Protein AF-0000000075773465 (afdb_homodimer)

Structure (mmCIF, N/CA/C/O backbone):
data_AF-0000000075773465-model_v1
#
loop_
_entity.id
_entity.type
_entity.pdbx_description
1 polymer 'Alcohol dehydrogenase 1-like'
#
loop_
_atom_site.group_PDB
_atom_site.id
_atom_site.type_symbol
_atom_site.label_atom_id
_atom_site.label_alt_id
_atom_site.label_comp_id
_atom_site.label_asym_id
_atom_site.label_entity_id
_atom_site.label_seq_id
_atom_site.pdbx_PDB_ins_code
_atom_site.Cartn_x
_atom_site.Cartn_y
_atom_site.Cartn_z
_atom_site.occupancy
_atom_site.B_iso_or_equiv
_atom_site.auth_seq_id
_atom_site.auth_comp_id
_atom_site.auth_asym_id
_atom_site.auth_atom_id
_atom_site.pdbx_PDB_model_num
ATOM 1 N N . MET A 1 1 ? 7.863 -15.477 -23.859 1 55.91 1 MET A N 1
ATOM 2 C CA . MET A 1 1 ? 8.391 -16.828 -23.766 1 55.91 1 MET A CA 1
ATOM 3 C C . MET A 1 1 ? 7.434 -17.734 -22.984 1 55.91 1 MET A C 1
ATOM 5 O O . MET A 1 1 ? 6.789 -17.297 -22.031 1 55.91 1 MET A O 1
ATOM 9 N N . VAL A 1 2 ? 7.074 -18.781 -23.594 1 68.56 2 VAL A N 1
ATOM 10 C CA . VAL A 1 2 ? 6.199 -19.781 -22.969 1 68.56 2 VAL A CA 1
ATOM 11 C C . VAL A 1 2 ? 7 -20.641 -22 1 68.56 2 VAL A C 1
ATOM 13 O O . VAL A 1 2 ? 8.055 -21.172 -22.344 1 68.56 2 VAL A O 1
ATOM 16 N N . HIS A 1 3 ? 6.508 -20.547 -20.812 1 82.5 3 HIS A N 1
ATOM 17 C CA . HIS A 1 3 ? 7.152 -21.359 -19.781 1 82.5 3 HIS A CA 1
ATOM 18 C C . HIS A 1 3 ? 6.383 -22.656 -19.547 1 82.5 3 HIS A C 1
ATOM 20 O O . HIS A 1 3 ? 5.152 -22.672 -19.609 1 82.5 3 HIS A O 1
ATOM 26 N N . GLU A 1 4 ? 7.102 -23.672 -19.438 1 90.5 4 GLU A N 1
ATOM 27 C CA . GLU A 1 4 ? 6.504 -24.984 -19.156 1 90.5 4 GLU A CA 1
ATOM 28 C C . GLU A 1 4 ? 6.438 -25.25 -17.656 1 90.5 4 GLU A C 1
ATOM 30 O O . GLU A 1 4 ? 7.297 -24.797 -16.906 1 90.5 4 GLU A O 1
ATOM 35 N N . LEU A 1 5 ? 5.402 -26.016 -17.281 1 96.81 5 LEU A N 1
ATOM 36 C CA . LEU A 1 5 ? 5.184 -26.328 -15.883 1 96.81 5 LEU A CA 1
ATOM 37 C C . LEU A 1 5 ? 5.633 -27.75 -15.555 1 96.81 5 LEU A C 1
ATOM 39 O O . LEU A 1 5 ? 5.66 -28.141 -14.391 1 96.81 5 LEU A O 1
ATOM 43 N N . THR A 1 6 ? 6.023 -28.5 -16.625 1 95.81 6 THR A N 1
ATOM 44 C CA . THR A 1 6 ? 6.465 -29.875 -16.422 1 95.81 6 THR A CA 1
ATOM 45 C C . THR A 1 6 ? 7.656 -29.938 -15.477 1 95.81 6 THR A C 1
ATOM 47 O O . THR A 1 6 ? 8.641 -29.219 -15.664 1 95.81 6 THR A O 1
ATOM 50 N N . ASN A 1 7 ? 7.547 -30.719 -14.414 1 96.38 7 ASN A N 1
ATOM 51 C CA . ASN A 1 7 ? 8.586 -31.016 -13.438 1 96.38 7 ASN A CA 1
ATOM 52 C C . ASN A 1 7 ? 8.953 -29.781 -12.625 1 96.38 7 ASN A C 1
ATOM 54 O O . ASN A 1 7 ? 10.062 -29.672 -12.102 1 96.38 7 ASN A O 1
ATOM 58 N N . LYS A 1 8 ? 8.078 -28.812 -12.594 1 97.69 8 LYS A N 1
ATOM 59 C CA . LYS A 1 8 ? 8.344 -27.578 -11.852 1 97.69 8 LYS A CA 1
ATOM 60 C C . LYS A 1 8 ? 7.793 -27.672 -10.43 1 97.69 8 LYS A C 1
ATOM 62 O O . LYS A 1 8 ? 6.852 -28.406 -10.172 1 97.69 8 LYS A O 1
ATOM 67 N N . VAL A 1 9 ? 8.445 -26.953 -9.539 1 98.44 9 VAL A N 1
ATOM 68 C CA . VAL A 1 9 ? 8 -26.828 -8.156 1 98.44 9 VAL A CA 1
ATOM 69 C C . VAL A 1 9 ? 7.293 -25.484 -7.953 1 98.44 9 VAL A C 1
ATOM 71 O O . VAL A 1 9 ? 7.871 -24.422 -8.203 1 98.44 9 VAL A O 1
ATOM 74 N N . VAL A 1 10 ? 6.02 -25.562 -7.512 1 98.75 10 VAL A N 1
ATOM 75 C CA . VAL A 1 10 ? 5.18 -24.391 -7.34 1 98.75 10 VAL A CA 1
ATOM 76 C C . VAL A 1 10 ? 4.82 -24.219 -5.863 1 98.75 10 VAL A C 1
ATOM 78 O O . VAL A 1 10 ? 4.406 -25.172 -5.207 1 98.75 10 VAL A O 1
ATOM 81 N N . VAL A 1 11 ? 5.051 -23.047 -5.332 1 98.88 11 VAL A N 1
ATOM 82 C CA . VAL A 1 11 ? 4.613 -22.688 -3.984 1 98.88 11 VAL A CA 1
ATOM 83 C C . VAL A 1 11 ? 3.492 -21.656 -4.059 1 98.88 11 VAL A C 1
ATOM 85 O O . VAL A 1 11 ? 3.592 -20.672 -4.797 1 98.88 11 VAL A O 1
ATOM 88 N N . ILE A 1 12 ? 2.43 -21.875 -3.359 1 98.94 12 ILE A N 1
ATOM 89 C CA . ILE A 1 12 ? 1.302 -20.953 -3.381 1 98.94 12 ILE A CA 1
ATOM 90 C C . ILE A 1 12 ? 0.827 -20.688 -1.953 1 98.94 12 ILE A C 1
ATOM 92 O O . ILE A 1 12 ? 0.484 -21.625 -1.223 1 98.94 12 ILE A O 1
ATOM 96 N N . THR A 1 13 ? 0.808 -19.422 -1.557 1 98.88 13 THR A N 1
ATOM 97 C CA . THR A 1 13 ? 0.253 -19.031 -0.262 1 98.88 13 THR A CA 1
ATOM 98 C C . THR A 1 13 ? -1.262 -18.875 -0.348 1 98.88 13 THR A C 1
ATOM 100 O O . THR A 1 13 ? -1.792 -18.484 -1.392 1 98.88 13 THR A O 1
ATOM 103 N N . GLY A 1 14 ? -1.921 -19.125 0.783 1 98.06 14 GLY A N 1
ATOM 104 C CA . GLY A 1 14 ? -3.369 -19 0.8 1 98.06 14 GLY A CA 1
ATOM 105 C C . GLY A 1 14 ? -4.059 -19.922 -0.194 1 98.06 14 GLY A C 1
ATOM 106 O O . GLY A 1 14 ? -4.922 -19.484 -0.955 1 98.06 14 GLY A O 1
ATOM 107 N N . ALA A 1 15 ? -3.65 -21.172 -0.204 1 98.19 15 ALA A N 1
ATOM 108 C CA . ALA A 1 15 ? -4.066 -22.016 -1.328 1 98.19 15 ALA A CA 1
ATOM 109 C C . ALA A 1 15 ? -4.945 -23.172 -0.858 1 98.19 15 ALA A C 1
ATOM 111 O O . ALA A 1 15 ? -5.219 -24.094 -1.62 1 98.19 15 ALA A O 1
ATOM 112 N N . ALA A 1 16 ? -5.371 -23.125 0.398 1 97.75 16 ALA A N 1
ATOM 113 C CA . ALA A 1 16 ? -6.215 -24.203 0.907 1 97.75 16 ALA A CA 1
ATOM 114 C C . ALA A 1 16 ? -7.645 -24.078 0.393 1 97.75 16 ALA A C 1
ATOM 116 O O . ALA A 1 16 ? -8.367 -25.062 0.296 1 97.75 16 ALA A O 1
ATOM 117 N N . THR A 1 17 ? -8.094 -22.844 0.081 1 95.31 17 THR A N 1
ATOM 118 C CA . THR A 1 17 ? -9.453 -22.594 -0.393 1 95.31 17 THR A CA 1
ATOM 119 C C . THR A 1 17 ? -9.445 -21.578 -1.537 1 95.31 17 THR A C 1
ATOM 121 O O . THR A 1 17 ? -8.383 -21.172 -1.999 1 95.31 17 THR A O 1
ATOM 124 N N . GLY A 1 18 ? -10.586 -21.328 -2.072 1 96.06 18 GLY A N 1
ATOM 125 C CA . GLY A 1 18 ? -10.773 -20.234 -3.02 1 96.06 18 GLY A CA 1
ATOM 126 C C . GLY A 1 18 ? -10.008 -20.438 -4.316 1 96.06 18 GLY A C 1
ATOM 127 O O . GLY A 1 18 ? -9.977 -21.547 -4.855 1 96.06 18 GLY A O 1
ATOM 128 N N . ILE A 1 19 ? -9.5 -19.344 -4.855 1 97.81 19 ILE A N 1
ATOM 129 C CA . ILE A 1 19 ? -8.797 -19.344 -6.133 1 97.81 19 ILE A CA 1
ATOM 130 C C . ILE A 1 19 ? -7.531 -20.188 -6.02 1 97.81 19 ILE A C 1
ATOM 132 O O . ILE A 1 19 ? -7.219 -20.969 -6.922 1 97.81 19 ILE A O 1
ATOM 136 N N . GLY A 1 20 ? -6.824 -20.094 -4.863 1 98.38 20 GLY A N 1
ATOM 137 C CA . GLY A 1 20 ? -5.594 -20.844 -4.66 1 98.38 20 GLY A CA 1
ATOM 138 C C . GLY A 1 20 ? -5.785 -22.344 -4.766 1 98.38 20 GLY A C 1
ATOM 139 O O . GLY A 1 20 ? -4.992 -23.031 -5.414 1 98.38 20 GLY A O 1
ATOM 140 N N . ALA A 1 21 ? -6.832 -22.797 -4.152 1 98.44 21 ALA A N 1
ATOM 141 C CA . ALA A 1 21 ? -7.121 -24.234 -4.203 1 98.44 21 ALA A CA 1
ATOM 142 C C . ALA A 1 21 ? -7.391 -24.688 -5.637 1 98.44 21 ALA A C 1
ATOM 144 O O . ALA A 1 21 ? -6.984 -25.781 -6.035 1 98.44 21 ALA A O 1
ATOM 145 N N . ARG A 1 22 ? -8.086 -23.844 -6.391 1 98.56 22 ARG A N 1
ATOM 146 C CA . ARG A 1 22 ? -8.391 -24.188 -7.777 1 98.56 22 ARG A CA 1
ATOM 147 C C . ARG A 1 22 ? -7.133 -24.141 -8.641 1 98.56 22 ARG A C 1
ATOM 149 O O . ARG A 1 22 ? -7 -24.906 -9.594 1 98.56 22 ARG A O 1
ATOM 156 N N . VAL A 1 23 ? -6.215 -23.219 -8.305 1 98.62 23 VAL A N 1
ATOM 157 C CA . VAL A 1 23 ? -4.938 -23.188 -9.008 1 98.62 23 VAL A CA 1
ATOM 158 C C . VAL A 1 23 ? -4.18 -24.484 -8.789 1 98.62 23 VAL A C 1
ATOM 160 O O . VAL A 1 23 ? -3.646 -25.078 -9.734 1 98.62 23 VAL A O 1
ATOM 163 N N . VAL A 1 24 ? -4.145 -24.984 -7.555 1 98.56 24 VAL A N 1
ATOM 164 C CA . VAL A 1 24 ? -3.465 -26.234 -7.234 1 98.56 24 VAL A CA 1
ATOM 165 C C . VAL A 1 24 ? -4.078 -27.375 -8.039 1 98.56 24 VAL A C 1
ATOM 167 O O . VAL A 1 24 ? -3.357 -28.203 -8.602 1 98.56 24 VAL A O 1
ATOM 170 N N . ARG A 1 25 ? -5.414 -27.422 -8.141 1 98.06 25 ARG A N 1
ATOM 171 C CA . ARG A 1 25 ? -6.117 -28.453 -8.891 1 98.06 25 ARG A CA 1
ATOM 172 C C . ARG A 1 25 ? -5.723 -28.422 -10.367 1 98.06 25 ARG A C 1
ATOM 174 O O . ARG A 1 25 ? -5.645 -29.469 -11.016 1 98.06 25 ARG A O 1
ATOM 181 N N . LYS A 1 26 ? -5.492 -27.281 -10.859 1 97.69 26 LYS A N 1
ATOM 182 C CA . LYS A 1 26 ? -5.117 -27.172 -12.266 1 97.69 26 LYS A CA 1
ATOM 183 C C . LYS A 1 26 ? -3.643 -27.5 -12.469 1 97.69 26 LYS A C 1
ATOM 185 O O . LYS A 1 26 ? -3.254 -28.016 -13.523 1 97.69 26 LYS A O 1
ATOM 190 N N . LEU A 1 27 ? -2.828 -27.203 -11.508 1 97.69 27 LEU A N 1
ATOM 191 C CA . LEU A 1 27 ? -1.39 -27.438 -11.602 1 97.69 27 LEU A CA 1
ATOM 192 C C . LEU A 1 27 ? -1.082 -28.922 -11.703 1 97.69 27 LEU A C 1
ATOM 194 O O . LEU A 1 27 ? -0.18 -29.328 -12.438 1 97.69 27 LEU A O 1
ATOM 198 N N . VAL A 1 28 ? -1.768 -29.766 -10.961 1 96.56 28 VAL A N 1
ATOM 199 C CA . VAL A 1 28 ? -1.456 -31.188 -10.93 1 96.56 28 VAL A CA 1
ATOM 200 C C . VAL A 1 28 ? -1.747 -31.812 -12.289 1 96.56 28 VAL A C 1
ATOM 202 O O . VAL A 1 28 ? -1.238 -32.875 -12.609 1 96.56 28 VAL A O 1
ATOM 205 N N . ASN A 1 29 ? -2.535 -31.078 -13.094 1 94.88 29 ASN A N 1
ATOM 206 C CA . ASN A 1 29 ? -2.814 -31.547 -14.453 1 94.88 29 ASN A CA 1
ATOM 207 C C . ASN A 1 29 ? -1.715 -31.141 -15.422 1 94.88 29 ASN A C 1
ATOM 209 O O . ASN A 1 29 ? -1.69 -31.594 -16.562 1 94.88 29 ASN A O 1
ATOM 213 N N . GLU A 1 30 ? -0.757 -30.266 -15.062 1 93.81 30 GLU A N 1
ATOM 214 C CA . GLU A 1 30 ? 0.328 -29.766 -15.898 1 93.81 30 GLU A CA 1
ATOM 215 C C . GLU A 1 30 ? 1.601 -30.578 -15.711 1 93.81 30 GLU A C 1
ATOM 217 O O . GLU A 1 30 ? 2.674 -30.188 -16.172 1 93.81 30 GLU A O 1
ATOM 222 N N . ASP A 1 31 ? 1.624 -31.734 -15.07 1 91.31 31 ASP A N 1
ATOM 223 C CA . ASP A 1 31 ? 2.756 -32.625 -14.812 1 91.31 31 ASP A CA 1
ATOM 224 C C . ASP A 1 31 ? 3.828 -31.906 -13.984 1 91.31 31 ASP A C 1
ATOM 226 O O . ASP A 1 31 ? 5.012 -31.953 -14.328 1 91.31 31 ASP A O 1
ATOM 230 N N . ILE A 1 32 ? 3.477 -31.172 -13.047 1 97.19 32 ILE A N 1
ATOM 231 C CA . ILE A 1 32 ? 4.398 -30.5 -12.133 1 97.19 32 ILE A CA 1
ATOM 232 C C . ILE A 1 32 ? 5.09 -31.547 -11.25 1 97.19 32 ILE A C 1
ATOM 234 O O . ILE A 1 32 ? 4.641 -32.688 -11.156 1 97.19 32 ILE A O 1
ATOM 238 N N . LYS A 1 33 ? 6.184 -31.109 -10.648 1 97.31 33 LYS A N 1
ATOM 239 C CA . LYS A 1 33 ? 6.875 -31.953 -9.688 1 97.31 33 LYS A CA 1
ATOM 240 C C . LYS A 1 33 ? 6.211 -31.875 -8.312 1 97.31 33 LYS A C 1
ATOM 242 O O . LYS A 1 33 ? 6.004 -32.906 -7.656 1 97.31 33 LYS A O 1
ATOM 247 N N . LEU A 1 34 ? 5.941 -30.656 -7.898 1 98.19 34 LEU A N 1
ATOM 248 C CA . LEU A 1 34 ? 5.406 -30.422 -6.559 1 98.19 34 LEU A CA 1
ATOM 249 C C . LEU A 1 34 ? 4.633 -29.109 -6.496 1 98.19 34 LEU A C 1
ATOM 251 O O . LEU A 1 34 ? 5.086 -28.094 -7.02 1 98.19 34 LEU A O 1
ATOM 255 N N . ALA A 1 35 ? 3.465 -29.203 -5.922 1 98.69 35 ALA A N 1
ATOM 256 C CA . ALA A 1 35 ? 2.719 -28.016 -5.512 1 98.69 35 ALA A CA 1
ATOM 257 C C . ALA A 1 35 ? 2.613 -27.922 -3.992 1 98.69 35 ALA A C 1
ATOM 259 O O . ALA A 1 35 ? 1.97 -28.766 -3.361 1 98.69 35 ALA A O 1
ATOM 260 N N . ALA A 1 36 ? 3.24 -26.906 -3.42 1 98.81 36 ALA A N 1
ATOM 261 C CA . ALA A 1 36 ? 3.186 -26.703 -1.974 1 98.81 36 ALA A CA 1
ATOM 262 C C . ALA A 1 36 ? 2.117 -25.688 -1.603 1 98.81 36 ALA A C 1
ATOM 264 O O . ALA A 1 36 ? 2.166 -24.531 -2.049 1 98.81 36 ALA A O 1
ATOM 265 N N . ILE A 1 37 ? 1.188 -26.125 -0.782 1 98.62 37 ILE A N 1
ATOM 266 C CA . ILE A 1 37 ? 0.089 -25.312 -0.287 1 98.62 37 ILE A CA 1
ATOM 267 C C . ILE A 1 37 ? 0.452 -24.734 1.079 1 98.62 37 ILE A C 1
ATOM 269 O O . ILE A 1 37 ? 0.543 -25.453 2.066 1 98.62 37 ILE A O 1
ATOM 273 N N . LEU A 1 38 ? 0.667 -23.438 1.115 1 98.88 38 LEU A N 1
ATOM 274 C CA . LEU A 1 38 ? 0.89 -22.75 2.387 1 98.88 38 LEU A CA 1
ATOM 275 C C . LEU A 1 38 ? -0.375 -22.047 2.848 1 98.88 38 LEU A C 1
ATOM 277 O O . LEU A 1 38 ? -0.902 -21.188 2.135 1 98.88 38 LEU A O 1
ATOM 281 N N . ASP A 1 39 ? -0.848 -22.391 4.004 1 98.75 39 ASP A N 1
ATOM 282 C CA . ASP A 1 39 ? -2.096 -21.812 4.496 1 98.75 39 ASP A CA 1
ATOM 283 C C . AS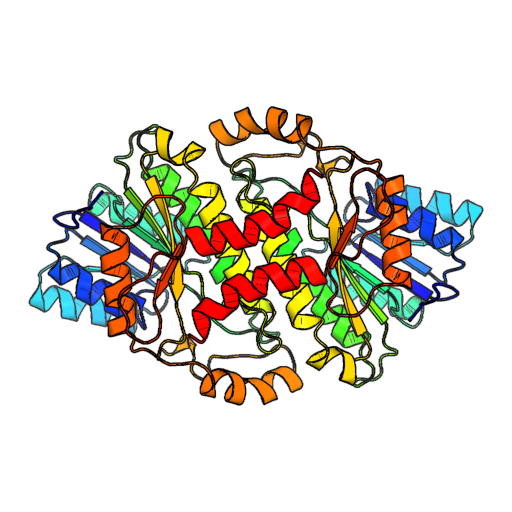P A 1 39 ? -2.26 -22.047 5.992 1 98.75 39 ASP A C 1
ATOM 285 O O . ASP A 1 39 ? -1.609 -22.938 6.562 1 98.75 39 ASP A O 1
ATOM 289 N N . ILE A 1 40 ? -3.104 -21.266 6.637 1 98.44 40 ILE A N 1
ATOM 290 C CA . ILE A 1 40 ? -3.416 -21.469 8.047 1 98.44 40 ILE A CA 1
ATOM 291 C C . ILE A 1 40 ? -4.539 -22.5 8.18 1 98.44 40 ILE A C 1
ATOM 293 O O . ILE A 1 40 ? -4.711 -23.109 9.234 1 98.44 40 ILE A O 1
ATOM 297 N N . ALA A 1 41 ? -5.336 -22.672 7.113 1 97.81 41 ALA A N 1
ATOM 298 C CA . ALA A 1 41 ? -6.492 -23.578 7.133 1 97.81 41 ALA A CA 1
ATOM 299 C C . ALA A 1 41 ? -6.055 -25.031 7.004 1 97.81 41 ALA A C 1
ATOM 301 O O . ALA A 1 41 ? -6.137 -25.609 5.922 1 97.81 41 ALA A O 1
ATOM 302 N N . GLU A 1 42 ? -5.812 -25.625 8.102 1 98.44 42 GLU A N 1
ATOM 303 C CA . GLU A 1 42 ? -5.195 -26.953 8.141 1 98.44 42 GLU A CA 1
ATOM 304 C C . GLU A 1 42 ? -6.141 -28.016 7.59 1 98.44 42 GLU A C 1
ATOM 306 O O . GLU A 1 42 ? -5.75 -28.812 6.738 1 98.44 42 GLU A O 1
ATOM 311 N N . LYS A 1 43 ? -7.367 -27.969 8.039 1 98.56 43 LYS A N 1
ATOM 312 C CA . LYS A 1 43 ? -8.32 -29 7.621 1 98.56 43 LYS A CA 1
ATOM 313 C C . LYS A 1 43 ? -8.516 -28.984 6.105 1 98.56 43 LYS A C 1
ATOM 315 O O . LYS A 1 43 ? -8.391 -30.031 5.453 1 98.56 43 LYS A O 1
ATOM 320 N N . GLN A 1 44 ? -8.766 -27.844 5.559 1 98.44 44 GLN A N 1
ATOM 321 C CA . GLN A 1 44 ? -9.008 -27.719 4.129 1 98.44 44 GLN A CA 1
ATOM 322 C C . GLN A 1 44 ? -7.754 -28.047 3.326 1 98.44 44 GLN A C 1
ATOM 324 O O . GLN A 1 44 ? -7.836 -28.672 2.271 1 98.44 44 GLN A O 1
ATOM 329 N N . GLY A 1 45 ? -6.586 -27.625 3.859 1 98.62 45 GLY A N 1
ATOM 330 C CA . GLY A 1 45 ? -5.328 -27.891 3.184 1 98.62 45 GLY A CA 1
ATOM 331 C C . GLY A 1 45 ? -4.992 -29.375 3.111 1 98.62 45 GLY A C 1
ATOM 332 O O . GLY A 1 45 ? -4.609 -29.875 2.055 1 98.62 45 GLY A O 1
ATOM 333 N N . ILE A 1 46 ? -5.156 -30.047 4.203 1 98.69 46 ILE A N 1
ATOM 334 C CA . ILE A 1 46 ? -4.863 -31.469 4.266 1 98.69 46 ILE A CA 1
ATOM 335 C C . ILE A 1 46 ? -5.848 -32.25 3.389 1 98.69 46 ILE A C 1
ATOM 337 O O . ILE A 1 46 ? -5.461 -33.188 2.68 1 98.69 46 ILE A O 1
ATOM 341 N N . GLU A 1 47 ? -7.113 -31.828 3.449 1 98.69 47 GLU A N 1
ATOM 342 C CA . GLU A 1 47 ? -8.125 -32.469 2.609 1 98.69 47 GLU A CA 1
ATOM 343 C C . GLU A 1 47 ? -7.773 -32.344 1.129 1 98.69 47 GLU A C 1
ATOM 345 O O . GLU A 1 47 ? -7.895 -33.281 0.367 1 98.69 47 GLU A O 1
ATOM 350 N N . LEU A 1 48 ? -7.367 -31.156 0.706 1 98.5 48 LEU A N 1
ATOM 351 C CA . LEU A 1 48 ? -6.992 -30.906 -0.682 1 98.5 48 LEU A CA 1
ATOM 352 C C . LEU A 1 48 ? -5.781 -31.75 -1.071 1 98.5 48 LEU A C 1
ATOM 354 O O . LEU A 1 48 ? -5.77 -32.375 -2.135 1 98.5 48 LEU A O 1
ATOM 358 N N . GLN A 1 49 ? -4.75 -31.781 -0.213 1 98.62 49 GLN A N 1
ATOM 359 C CA . GLN A 1 49 ? -3.557 -32.594 -0.436 1 98.62 49 GLN A CA 1
ATOM 360 C C . GLN A 1 49 ? -3.918 -34.062 -0.637 1 98.62 49 GLN A C 1
ATOM 362 O O . GLN A 1 49 ? -3.488 -34.688 -1.61 1 98.62 49 GLN A O 1
ATOM 367 N N . ASN A 1 50 ? -4.723 -34.562 0.268 1 98.56 50 ASN A N 1
ATOM 368 C CA . ASN A 1 50 ? -5.074 -36 0.226 1 98.56 50 ASN A CA 1
ATOM 369 C C . ASN A 1 50 ? -5.891 -36.312 -1.02 1 98.56 50 ASN A C 1
ATOM 371 O O . ASN A 1 50 ? -5.645 -37.344 -1.671 1 98.56 50 ASN A O 1
ATOM 375 N N . GLU A 1 51 ? -6.82 -35.469 -1.3 1 98.25 51 GLU A N 1
ATOM 376 C CA . GLU A 1 51 ? -7.656 -35.688 -2.48 1 98.25 51 GLU A CA 1
ATOM 377 C C . GLU A 1 51 ? -6.812 -35.75 -3.748 1 98.25 51 GLU A C 1
ATOM 379 O O . GLU A 1 51 ? -6.961 -36.688 -4.539 1 98.25 51 GLU A O 1
ATOM 384 N N . LEU A 1 52 ? -5.953 -34.812 -3.92 1 98.12 52 LEU A N 1
ATOM 385 C CA . LEU A 1 52 ? -5.191 -34.719 -5.16 1 98.12 52 LEU A CA 1
ATOM 386 C C . LEU A 1 52 ? -4.102 -35.781 -5.211 1 98.12 52 LEU A C 1
ATOM 388 O O . LEU A 1 52 ? -3.83 -36.344 -6.273 1 98.12 52 LEU A O 1
ATOM 392 N N . ASN A 1 53 ? -3.496 -36.094 -4.07 1 97.94 53 ASN A N 1
ATOM 393 C CA . ASN A 1 53 ? -2.447 -37.125 -4.047 1 97.94 53 ASN A CA 1
ATOM 394 C C . ASN A 1 53 ? -3.016 -38.5 -4.293 1 97.94 53 ASN A C 1
ATOM 396 O O . ASN A 1 53 ? -2.322 -39.375 -4.812 1 97.94 53 ASN A O 1
ATOM 400 N N . ALA A 1 54 ? -4.258 -38.719 -3.92 1 97.81 54 ALA A N 1
ATOM 401 C CA . ALA A 1 54 ? -4.906 -40 -4.199 1 97.81 54 ALA A CA 1
ATOM 402 C C . ALA A 1 54 ? -5.027 -40.25 -5.699 1 97.81 54 ALA A C 1
ATOM 404 O O . ALA A 1 54 ? -4.953 -41.375 -6.164 1 97.81 54 ALA A O 1
ATOM 405 N N . LYS A 1 55 ? -5.082 -39.188 -6.418 1 96.12 55 LYS A N 1
ATOM 406 C CA . LYS A 1 55 ? -5.336 -39.281 -7.852 1 96.12 55 LYS A CA 1
ATOM 407 C C . LYS A 1 55 ? -4.051 -39.125 -8.656 1 96.12 55 LYS A C 1
ATOM 409 O O . LYS A 1 55 ? -3.873 -39.75 -9.703 1 96.12 55 LYS A O 1
ATOM 414 N N . TYR A 1 56 ? -3.162 -38.25 -8.219 1 94.69 56 TYR A N 1
ATOM 415 C CA . TYR A 1 56 ? -2.061 -37.812 -9.07 1 94.69 56 TYR A CA 1
ATOM 416 C C . TYR A 1 56 ? -0.719 -38.219 -8.477 1 94.69 56 TYR A C 1
ATOM 418 O O . TYR A 1 56 ? 0.334 -37.969 -9.07 1 94.69 56 TYR A O 1
ATOM 426 N N . GLY A 1 57 ? -0.763 -38.844 -7.316 1 91.94 57 GLY A N 1
ATOM 427 C CA . GLY A 1 57 ? 0.471 -39.156 -6.621 1 91.94 57 GLY A CA 1
ATOM 428 C C . GLY A 1 57 ? 0.96 -38.062 -5.723 1 91.94 57 GLY A C 1
ATOM 429 O O . GLY A 1 57 ? 0.286 -37.031 -5.57 1 91.94 57 GLY A O 1
ATOM 430 N N . ASN A 1 58 ? 2.141 -38.125 -5.094 1 92.94 58 ASN A N 1
ATOM 431 C CA . ASN A 1 58 ? 2.682 -37.188 -4.105 1 92.94 58 ASN A CA 1
ATOM 432 C C . ASN A 1 58 ? 3.186 -35.906 -4.758 1 92.94 58 ASN A C 1
ATOM 434 O O . ASN A 1 58 ? 4.363 -35.562 -4.641 1 92.94 58 ASN A O 1
ATOM 438 N N . LYS A 1 59 ? 2.156 -35.219 -5.375 1 96.56 59 LYS A N 1
ATOM 439 C CA . LYS A 1 59 ? 2.494 -34 -6.098 1 96.56 59 LYS A CA 1
ATOM 440 C C . LYS A 1 59 ? 2.098 -32.781 -5.297 1 96.56 59 LYS A C 1
ATOM 442 O O . LYS A 1 59 ? 2.469 -31.656 -5.652 1 96.56 59 LYS A O 1
ATOM 447 N N . VAL A 1 60 ? 1.326 -33 -4.25 1 98.44 60 VAL A N 1
ATOM 448 C CA . VAL A 1 60 ? 0.818 -31.875 -3.48 1 98.44 60 VAL A CA 1
ATOM 449 C C . VAL A 1 60 ? 1.238 -32 -2.018 1 98.44 60 VAL A C 1
ATOM 451 O O . VAL A 1 60 ? 1.142 -33.094 -1.438 1 98.44 60 VAL A O 1
ATOM 454 N N . LYS A 1 61 ? 1.697 -30.938 -1.456 1 98.62 61 LYS A N 1
ATOM 455 C CA . LYS A 1 61 ? 2.082 -30.922 -0.048 1 98.62 61 LYS A CA 1
ATOM 456 C C . LYS A 1 61 ? 1.458 -29.734 0.675 1 98.62 61 LYS A C 1
ATOM 458 O O . LYS A 1 61 ? 1.617 -28.594 0.249 1 98.62 61 LYS A O 1
ATOM 463 N N . TYR A 1 62 ? 0.744 -30.016 1.716 1 98.75 62 TYR A N 1
ATOM 464 C CA . TYR A 1 62 ? 0.245 -28.953 2.59 1 98.75 62 TYR A CA 1
ATOM 465 C C . TYR A 1 62 ? 1.251 -28.641 3.688 1 98.75 62 TYR A C 1
ATOM 467 O O . TYR A 1 62 ? 1.829 -29.547 4.293 1 98.75 62 TYR A O 1
ATOM 475 N N . ILE A 1 63 ? 1.564 -27.406 3.887 1 98.88 63 ILE A N 1
ATOM 476 C CA . ILE A 1 63 ? 2.381 -26.906 4.988 1 98.88 63 ILE A CA 1
ATOM 477 C C . ILE A 1 63 ? 1.612 -25.828 5.75 1 98.88 63 ILE A C 1
ATOM 479 O O . ILE A 1 63 ? 1.239 -24.797 5.176 1 98.88 63 ILE A O 1
ATOM 483 N N . LYS A 1 64 ? 1.257 -26.062 7.016 1 98.75 64 LYS A N 1
ATOM 484 C CA . LYS A 1 64 ? 0.64 -25.016 7.828 1 98.75 64 LYS A CA 1
ATOM 485 C C . LYS A 1 64 ? 1.549 -23.781 7.934 1 98.75 64 LYS A C 1
ATOM 487 O O . LYS A 1 64 ? 2.697 -23.891 8.367 1 98.75 64 LYS A O 1
ATOM 492 N N . CYS A 1 65 ? 1.005 -22.672 7.516 1 98.81 65 CYS A N 1
ATOM 493 C CA . CYS A 1 65 ? 1.838 -21.469 7.461 1 98.81 65 CYS A CA 1
ATOM 494 C C . CYS A 1 65 ? 0.988 -20.203 7.562 1 98.81 65 CYS A C 1
ATOM 496 O O . CYS A 1 65 ? 0.056 -20.016 6.777 1 98.81 65 CYS A O 1
ATOM 498 N N . ASP A 1 66 ? 1.238 -19.484 8.562 1 98.75 66 ASP A N 1
ATOM 499 C CA . ASP A 1 66 ? 0.777 -18.109 8.594 1 98.75 66 ASP A CA 1
ATOM 500 C C . ASP A 1 66 ? 1.743 -17.188 7.844 1 98.75 66 ASP A C 1
ATOM 502 O O . ASP A 1 66 ? 2.818 -16.859 8.352 1 98.75 66 ASP A O 1
ATOM 506 N N . ALA A 1 67 ? 1.306 -16.734 6.672 1 98.31 67 ALA A N 1
ATOM 507 C CA . ALA A 1 67 ? 2.191 -15.992 5.773 1 98.31 67 ALA A CA 1
ATOM 508 C C . ALA A 1 67 ? 2.643 -14.68 6.41 1 98.31 67 ALA A C 1
ATOM 510 O O . ALA A 1 67 ? 3.619 -14.07 5.965 1 98.31 67 ALA A O 1
ATOM 511 N N . THR A 1 68 ? 1.907 -14.18 7.484 1 98.25 68 THR A N 1
ATOM 512 C CA . THR A 1 68 ? 2.299 -12.938 8.141 1 98.25 68 THR A CA 1
ATOM 513 C C . THR A 1 68 ? 3.467 -13.18 9.094 1 98.25 68 THR A C 1
ATOM 515 O O . THR A 1 68 ? 4.031 -12.227 9.641 1 98.25 68 THR A O 1
ATOM 518 N N . LYS A 1 69 ? 3.779 -14.43 9.312 1 98.38 69 LYS A N 1
ATOM 519 C CA . LYS A 1 69 ? 4.91 -14.797 10.156 1 98.38 69 LYS A CA 1
ATOM 520 C C . LYS A 1 69 ? 6.117 -15.203 9.32 1 98.38 69 LYS A C 1
ATOM 522 O O . LYS A 1 69 ? 6.156 -16.312 8.773 1 98.38 69 LYS A O 1
ATOM 527 N N . ASP A 1 70 ? 7.129 -14.414 9.367 1 97.44 70 ASP A N 1
ATOM 528 C CA . ASP A 1 70 ? 8.297 -14.602 8.516 1 97.44 70 ASP A CA 1
ATOM 529 C C . ASP A 1 70 ? 8.961 -15.953 8.773 1 97.44 70 ASP A C 1
ATOM 531 O O . ASP A 1 70 ? 9.367 -16.641 7.836 1 97.44 70 ASP A O 1
ATOM 535 N N . ASP A 1 71 ? 9.086 -16.234 9.977 1 97.81 71 ASP A N 1
ATOM 536 C CA . ASP A 1 71 ? 9.773 -17.484 10.32 1 97.81 71 ASP A CA 1
ATOM 537 C C . ASP A 1 71 ? 9.031 -18.688 9.758 1 97.81 71 ASP A C 1
ATOM 539 O O . ASP A 1 71 ? 9.664 -19.625 9.266 1 97.81 71 ASP A O 1
ATOM 543 N N . GLN A 1 72 ? 7.695 -18.688 9.789 1 98.75 72 GLN A N 1
ATOM 544 C CA . GLN A 1 72 ? 6.906 -19.781 9.227 1 98.75 72 GLN A CA 1
ATOM 545 C C . GLN A 1 72 ? 7.02 -19.812 7.707 1 98.75 72 GLN A C 1
ATOM 547 O O . GLN A 1 72 ? 7.176 -20.875 7.109 1 98.75 72 GLN A O 1
ATOM 552 N N . LEU A 1 73 ? 7 -18.672 7.117 1 98.62 73 LEU A N 1
ATOM 553 C CA . LEU A 1 73 ? 7.082 -18.562 5.664 1 98.62 73 LEU A CA 1
ATOM 554 C C . LEU A 1 73 ? 8.43 -19.078 5.16 1 98.62 73 LEU A C 1
ATOM 556 O O . LEU A 1 73 ? 8.484 -19.875 4.219 1 98.62 73 LEU A O 1
ATOM 560 N N . PHE A 1 74 ? 9.492 -18.656 5.805 1 98.5 74 PHE A N 1
ATOM 561 C CA . PHE A 1 74 ? 10.836 -19.031 5.383 1 98.5 74 PHE A CA 1
ATOM 562 C C . PHE A 1 74 ? 11.086 -20.516 5.629 1 98.5 74 PHE A C 1
ATOM 564 O O . PHE A 1 74 ? 11.711 -21.203 4.805 1 98.5 74 PHE A O 1
ATOM 571 N N . ALA A 1 75 ? 10.578 -21 6.719 1 98.69 75 ALA A N 1
ATOM 572 C CA . ALA A 1 75 ? 10.703 -22.422 6.992 1 98.69 75 ALA A CA 1
ATOM 573 C C . ALA A 1 75 ? 9.953 -23.25 5.953 1 98.69 75 ALA A C 1
ATOM 575 O O . ALA A 1 75 ? 10.406 -24.328 5.559 1 98.69 75 ALA A O 1
ATOM 576 N N . ALA A 1 76 ? 8.797 -22.75 5.535 1 98.81 76 ALA A N 1
ATOM 577 C CA . ALA A 1 76 ? 8.039 -23.438 4.496 1 98.81 76 ALA A CA 1
ATOM 578 C C . ALA A 1 76 ? 8.812 -23.5 3.188 1 98.81 76 ALA A C 1
ATOM 580 O O . ALA A 1 76 ? 8.844 -24.531 2.52 1 98.81 76 ALA A O 1
ATOM 581 N N . PHE A 1 77 ? 9.453 -22.359 2.801 1 98.75 77 PHE A N 1
ATOM 582 C CA . PHE A 1 77 ? 10.266 -22.344 1.59 1 98.75 77 PHE A CA 1
ATOM 583 C C . PHE A 1 77 ? 11.406 -23.344 1.679 1 98.75 77 PHE A C 1
ATOM 585 O O . PHE A 1 77 ? 11.68 -24.062 0.716 1 98.75 77 PHE A O 1
ATOM 592 N N . GLU A 1 78 ? 12 -23.391 2.83 1 98.31 78 GLU A N 1
ATOM 593 C CA . GLU A 1 78 ? 13.094 -24.344 3.033 1 98.31 78 GLU A CA 1
ATOM 594 C C . GLU A 1 78 ? 12.617 -25.781 2.906 1 98.31 78 GLU A C 1
ATOM 596 O O . GLU A 1 78 ? 13.297 -26.625 2.314 1 98.31 78 GLU A O 1
ATOM 601 N N . THR A 1 79 ? 11.523 -26.047 3.486 1 98.56 79 THR A N 1
ATOM 602 C CA . THR A 1 79 ? 10.938 -27.375 3.396 1 98.56 79 THR A CA 1
ATOM 603 C C . THR A 1 79 ? 10.688 -27.766 1.94 1 98.56 79 THR A C 1
ATOM 605 O O . THR A 1 79 ? 11 -28.875 1.526 1 98.56 79 THR A O 1
ATOM 608 N N . VAL A 1 80 ? 10.164 -26.859 1.156 1 98.5 80 VAL A N 1
ATOM 609 C CA . VAL A 1 80 ? 9.844 -27.109 -0.246 1 98.5 80 VAL A CA 1
ATOM 610 C C . VAL A 1 80 ? 11.133 -27.359 -1.029 1 98.5 80 VAL A C 1
ATOM 612 O O . VAL A 1 80 ? 11.18 -28.266 -1.872 1 98.5 80 VAL A O 1
ATOM 615 N N . ILE A 1 81 ? 12.141 -26.594 -0.76 1 97.75 81 ILE A N 1
ATOM 616 C CA . ILE A 1 81 ? 13.414 -26.766 -1.446 1 97.75 81 ILE A CA 1
ATOM 617 C C . ILE A 1 81 ? 14.023 -28.109 -1.09 1 97.75 81 ILE A C 1
ATOM 619 O O . ILE A 1 81 ? 14.586 -28.797 -1.951 1 97.75 81 ILE A O 1
ATOM 623 N N . GLY A 1 82 ? 13.922 -28.453 0.165 1 97.25 82 GLY A N 1
ATOM 624 C CA . GLY A 1 82 ? 14.422 -29.75 0.586 1 97.25 82 GLY A CA 1
ATOM 625 C C . GLY A 1 82 ? 13.75 -30.906 -0.137 1 97.25 82 GLY A C 1
ATOM 626 O O . GLY A 1 82 ? 14.406 -31.906 -0.454 1 97.25 82 GLY A O 1
ATOM 627 N N . GLU A 1 83 ? 12.531 -30.75 -0.463 1 95.88 83 GLU A N 1
ATOM 628 C CA . GLU A 1 83 ? 11.75 -31.828 -1.071 1 95.88 83 GLU A CA 1
ATOM 629 C C . GLU A 1 83 ? 11.797 -31.75 -2.594 1 95.88 83 GLU A C 1
ATOM 631 O O . GLU A 1 83 ? 11.891 -32.781 -3.271 1 95.88 83 GLU A O 1
ATOM 636 N N . GLY A 1 84 ? 11.719 -30.594 -3.078 1 95.44 84 GLY A N 1
ATOM 637 C CA . GLY A 1 84 ? 11.57 -30.406 -4.512 1 95.44 84 GLY A CA 1
ATOM 638 C C . GLY A 1 84 ? 12.852 -29.984 -5.199 1 95.44 84 GLY A C 1
ATOM 639 O O . GLY A 1 84 ? 12.953 -30.016 -6.426 1 95.44 84 GLY A O 1
ATOM 640 N N . GLY A 1 85 ? 13.875 -29.547 -4.402 1 95.56 85 GLY A N 1
ATOM 641 C CA . GLY A 1 85 ? 15.156 -29.125 -4.949 1 95.56 85 GLY A CA 1
ATOM 642 C C . GLY A 1 85 ? 15.234 -27.641 -5.23 1 95.56 85 GLY A C 1
ATOM 643 O O . GLY A 1 85 ? 16.312 -27.047 -5.164 1 95.56 85 GLY A O 1
ATOM 644 N N . SER A 1 86 ? 14.133 -27.062 -5.586 1 96.31 86 SER A N 1
ATOM 645 C CA . SER A 1 86 ? 14.062 -25.641 -5.918 1 96.31 86 SER A CA 1
ATOM 646 C C . SER A 1 86 ? 12.641 -25.109 -5.77 1 96.31 86 SER A C 1
ATOM 648 O O . SER A 1 86 ? 11.727 -25.859 -5.418 1 96.31 86 SER A O 1
ATOM 650 N N . ILE A 1 87 ? 12.492 -23.828 -5.895 1 98.06 87 ILE A N 1
ATOM 651 C CA . ILE A 1 87 ? 11.211 -23.172 -6.156 1 98.06 87 ILE A CA 1
ATOM 652 C C . ILE A 1 87 ? 11.242 -22.531 -7.543 1 98.06 87 ILE A C 1
ATOM 654 O O . ILE A 1 87 ? 12.07 -21.656 -7.816 1 98.06 87 ILE A O 1
ATOM 658 N N . ASP A 1 88 ? 10.359 -22.953 -8.383 1 98.25 88 ASP A N 1
ATOM 659 C CA . ASP A 1 88 ? 10.328 -22.453 -9.75 1 98.25 88 ASP A CA 1
ATOM 660 C C . ASP A 1 88 ? 9.258 -21.375 -9.922 1 98.25 88 ASP A C 1
ATOM 662 O O . ASP A 1 88 ? 9.414 -20.469 -10.742 1 98.25 88 ASP A O 1
ATOM 666 N N . VAL A 1 89 ? 8.141 -21.562 -9.242 1 98.69 89 VAL A N 1
ATOM 667 C CA . VAL A 1 89 ? 7.02 -20.625 -9.273 1 98.69 89 VAL A CA 1
ATOM 668 C C . VAL A 1 89 ? 6.562 -20.312 -7.852 1 98.69 89 VAL A C 1
ATOM 670 O O . VAL A 1 89 ? 6.312 -21.219 -7.059 1 98.69 89 VAL A O 1
ATOM 673 N N . LEU A 1 90 ? 6.547 -19.078 -7.535 1 98.88 90 LEU A N 1
ATOM 674 C CA . LEU A 1 90 ? 5.957 -18.609 -6.285 1 98.88 90 LEU A CA 1
ATOM 675 C C . LEU A 1 90 ? 4.715 -17.766 -6.551 1 98.88 90 LEU A C 1
ATOM 677 O O . LEU A 1 90 ? 4.77 -16.781 -7.293 1 98.88 90 LEU A O 1
ATOM 681 N N . ILE A 1 91 ? 3.609 -18.188 -6.023 1 98.94 91 ILE A N 1
ATOM 682 C CA . ILE A 1 91 ? 2.355 -17.453 -6.141 1 98.94 91 ILE A CA 1
ATOM 683 C C . ILE A 1 91 ? 1.961 -16.891 -4.777 1 98.94 91 ILE A C 1
ATOM 685 O O . ILE A 1 91 ? 1.492 -17.625 -3.904 1 98.94 91 ILE A O 1
ATOM 689 N N . ASN A 1 92 ? 2.217 -15.609 -4.605 1 98.88 92 ASN A N 1
ATOM 690 C CA . ASN A 1 92 ? 1.706 -14.914 -3.43 1 98.88 92 ASN A CA 1
ATOM 691 C C . ASN A 1 92 ? 0.216 -14.617 -3.561 1 98.88 92 ASN A C 1
ATOM 693 O O . ASN A 1 92 ? -0.164 -13.539 -4.027 1 98.88 92 ASN A O 1
ATOM 697 N N . ASN A 1 93 ? -0.565 -15.508 -3.057 1 98.62 93 ASN A N 1
ATOM 698 C CA . ASN A 1 93 ? -2.004 -15.5 -3.301 1 98.62 93 ASN A CA 1
ATOM 699 C C . ASN A 1 93 ? -2.783 -15.156 -2.033 1 98.62 93 ASN A C 1
ATOM 701 O O . ASN A 1 93 ? -3.932 -14.711 -2.105 1 98.62 93 ASN A O 1
ATOM 705 N N . ALA A 1 94 ? -2.152 -15.375 -0.828 1 98.38 94 ALA A N 1
ATOM 706 C CA . ALA A 1 94 ? -2.846 -15.109 0.432 1 98.38 94 ALA A CA 1
ATOM 707 C C . ALA A 1 94 ? -3.309 -13.664 0.514 1 98.38 94 ALA A C 1
ATOM 709 O O . ALA A 1 94 ? -2.566 -12.742 0.155 1 98.38 94 ALA A O 1
ATOM 710 N N . GLY A 1 95 ? -4.492 -13.445 0.868 1 97.31 95 GLY A N 1
ATOM 711 C CA . GLY A 1 95 ? -5.043 -12.109 1.031 1 97.31 95 GLY A CA 1
ATOM 712 C C . GLY A 1 95 ? -6.441 -12.109 1.621 1 97.31 95 GLY A C 1
ATOM 713 O O . GLY A 1 95 ? -7.121 -13.141 1.623 1 97.31 95 GLY A O 1
ATOM 714 N N . ILE A 1 96 ? -6.844 -11.023 2.188 1 97.19 96 ILE A N 1
ATOM 715 C CA . ILE A 1 96 ? -8.203 -10.883 2.701 1 97.19 96 ILE A CA 1
ATOM 716 C C . ILE A 1 96 ? -8.758 -9.508 2.316 1 97.19 96 ILE A C 1
ATOM 718 O O . ILE A 1 96 ? -7.996 -8.594 1.993 1 97.19 96 ILE A O 1
ATOM 722 N N . LEU A 1 97 ? -10.023 -9.398 2.213 1 97.75 97 LEU A N 1
ATOM 723 C CA . LEU A 1 97 ? -10.789 -8.172 2.021 1 97.75 97 LEU A CA 1
ATOM 724 C C . LEU A 1 97 ? -11.648 -7.871 3.244 1 97.75 97 LEU A C 1
ATOM 726 O O . LEU A 1 97 ? -12.805 -8.305 3.318 1 97.75 97 LEU A O 1
ATOM 730 N N . ASN A 1 98 ? -11.148 -7.16 4.227 1 98 98 ASN A N 1
ATOM 731 C CA . ASN A 1 98 ? -11.852 -6.781 5.449 1 98 98 ASN A CA 1
ATOM 732 C C . ASN A 1 98 ? -11.336 -5.457 6.004 1 98 98 ASN A C 1
ATOM 734 O O . ASN A 1 98 ? -10.328 -5.426 6.715 1 98 98 ASN A O 1
ATOM 738 N N . ASP A 1 99 ? -12.117 -4.367 5.734 1 98.25 99 ASP A N 1
ATOM 739 C CA . ASP A 1 99 ? -11.703 -3.021 6.121 1 98.25 99 ASP A CA 1
ATOM 740 C C . ASP A 1 99 ? -12.141 -2.699 7.547 1 98.25 99 ASP A C 1
ATOM 742 O O . ASP A 1 99 ? -11.938 -1.585 8.031 1 98.25 99 ASP A O 1
ATOM 746 N N . ALA A 1 100 ? -12.703 -3.697 8.227 1 97.88 100 ALA A N 1
ATOM 747 C CA . ALA A 1 100 ? -13.219 -3.438 9.562 1 97.88 100 ALA A CA 1
ATOM 748 C C . ALA A 1 100 ? -12.109 -2.977 10.5 1 97.88 100 ALA A C 1
ATOM 750 O O . ALA A 1 100 ? -10.945 -3.361 10.336 1 97.88 100 ALA A O 1
ATOM 751 N N . LEU A 1 101 ? -12.516 -2.195 11.523 1 97.06 101 LEU A N 1
ATOM 752 C CA . LEU A 1 101 ? -11.57 -1.606 12.461 1 97.06 101 LEU A CA 1
ATOM 753 C C . LEU A 1 101 ? -10.781 -2.689 13.195 1 97.06 101 LEU A C 1
ATOM 755 O O . LEU A 1 101 ? -9.625 -2.479 13.562 1 97.06 101 LEU A O 1
ATOM 759 N N . ASN A 1 102 ? -11.312 -3.811 13.359 1 96.12 102 ASN A N 1
ATOM 760 C CA . ASN A 1 102 ? -10.641 -4.883 14.086 1 96.12 102 ASN A CA 1
ATOM 761 C C . ASN A 1 102 ? -9.852 -5.785 13.141 1 96.12 102 ASN A C 1
ATOM 763 O O . ASN A 1 102 ? -9.25 -6.77 13.578 1 96.12 102 ASN A O 1
ATOM 767 N N . SER A 1 103 ? -9.836 -5.473 11.773 1 97.62 103 SER A N 1
ATOM 768 C CA . SER A 1 103 ? -9.234 -6.426 10.852 1 97.62 103 SER A CA 1
ATOM 769 C C . SER A 1 103 ? -8.289 -5.734 9.875 1 97.62 103 SER A C 1
ATOM 771 O O . SER A 1 103 ? -7.434 -6.379 9.273 1 97.62 103 SER A O 1
ATOM 773 N N . TYR A 1 104 ? -8.438 -4.445 9.664 1 98.31 104 TYR A N 1
ATOM 774 C CA . TYR A 1 104 ? -7.742 -3.77 8.578 1 98.31 104 TYR A CA 1
ATOM 775 C C . TYR A 1 104 ? -6.23 -3.881 8.75 1 98.31 104 TYR A C 1
ATOM 777 O O . TYR A 1 104 ? -5.488 -3.914 7.766 1 98.31 104 TYR A O 1
ATOM 785 N N . ARG A 1 105 ? -5.758 -3.965 9.969 1 97.88 105 ARG A N 1
ATOM 786 C CA . ARG A 1 105 ? -4.324 -4.09 10.188 1 97.88 105 ARG A CA 1
ATOM 787 C C . ARG A 1 105 ? -3.809 -5.441 9.703 1 97.88 105 ARG A C 1
ATOM 789 O O . ARG A 1 105 ? -2.734 -5.523 9.102 1 97.88 105 ARG A O 1
ATOM 796 N N . LEU A 1 106 ? -4.559 -6.457 10.039 1 97.94 106 LEU A N 1
ATOM 797 C CA . LEU A 1 106 ? -4.219 -7.777 9.531 1 97.94 106 LEU A CA 1
ATOM 798 C C . LEU A 1 106 ? -4.23 -7.789 8 1 97.94 106 LEU A C 1
ATOM 800 O O . LEU A 1 106 ? -3.387 -8.43 7.375 1 97.94 106 LEU A O 1
ATOM 804 N N . GLN A 1 107 ? -5.199 -7.129 7.414 1 98.56 107 GLN A N 1
ATOM 805 C CA . GLN A 1 107 ? -5.293 -7.02 5.961 1 98.56 107 GLN A CA 1
ATOM 806 C C . GLN A 1 107 ? -4.023 -6.406 5.375 1 98.56 107 GLN A C 1
ATOM 808 O O . GLN A 1 107 ? -3.502 -6.887 4.367 1 98.56 107 GLN A O 1
ATOM 813 N N . ILE A 1 108 ? -3.516 -5.367 5.984 1 98.81 108 ILE A N 1
ATOM 814 C CA . ILE A 1 108 ? -2.295 -4.723 5.512 1 98.81 108 ILE A CA 1
ATOM 815 C C . ILE A 1 108 ? -1.11 -5.672 5.688 1 98.81 108 ILE A C 1
ATOM 817 O O . ILE A 1 108 ? -0.294 -5.828 4.777 1 98.81 108 ILE A O 1
ATOM 821 N N . ASP A 1 109 ? -1.025 -6.34 6.828 1 98.69 109 ASP A N 1
ATOM 822 C CA . ASP A 1 109 ? 0.063 -7.266 7.121 1 98.69 109 ASP A CA 1
ATOM 823 C C . ASP A 1 109 ? 0.091 -8.414 6.113 1 98.69 109 ASP A C 1
ATOM 825 O O . ASP A 1 109 ? 1.162 -8.828 5.668 1 98.69 109 ASP A O 1
ATOM 829 N N . LEU A 1 110 ? -1.049 -8.852 5.777 1 98.62 110 LEU A N 1
ATOM 830 C CA . LEU A 1 110 ? -1.14 -10.016 4.906 1 98.62 110 LEU A CA 1
ATOM 831 C C . LEU A 1 110 ? -1.029 -9.609 3.441 1 98.62 110 LEU A C 1
ATOM 833 O O . LEU A 1 110 ? -0.181 -10.125 2.711 1 98.62 110 LEU A O 1
ATOM 837 N N . ASN A 1 111 ? -1.857 -8.641 2.98 1 98.88 111 ASN A N 1
ATOM 838 C CA . ASN A 1 111 ? -1.964 -8.289 1.567 1 98.88 111 ASN A CA 1
ATOM 839 C C . ASN A 1 111 ? -0.694 -7.613 1.06 1 98.88 111 ASN A C 1
ATOM 841 O O . ASN A 1 111 ? -0.373 -7.695 -0.127 1 98.88 111 ASN A O 1
ATOM 845 N N . VAL A 1 112 ? -0.046 -6.906 1.965 1 98.88 112 VAL A N 1
ATOM 846 C CA . VAL A 1 112 ? 1.067 -6.086 1.5 1 98.88 112 VAL A CA 1
ATOM 847 C C . VAL A 1 112 ? 2.379 -6.625 2.064 1 98.88 112 VAL A C 1
ATOM 849 O O . VAL A 1 112 ? 3.219 -7.137 1.318 1 98.88 112 VAL A O 1
ATOM 852 N N . LYS A 1 113 ? 2.463 -6.633 3.422 1 98.69 113 LYS A N 1
ATOM 853 C CA . LYS A 1 113 ? 3.742 -6.93 4.059 1 98.69 113 LYS A CA 1
ATOM 854 C C . LYS A 1 113 ? 4.164 -8.375 3.797 1 98.69 113 LYS A C 1
ATOM 856 O O . LYS A 1 113 ? 5.309 -8.633 3.418 1 98.69 113 LYS A O 1
ATOM 861 N N . ALA A 1 114 ? 3.324 -9.297 3.984 1 98.81 114 ALA A N 1
ATOM 862 C CA . ALA A 1 114 ? 3.633 -10.703 3.75 1 98.81 114 ALA A CA 1
ATOM 863 C C . ALA A 1 114 ? 3.955 -10.961 2.281 1 98.81 114 ALA A C 1
ATOM 865 O O . ALA A 1 114 ? 4.875 -11.719 1.962 1 98.81 114 ALA A O 1
ATOM 866 N N . LEU A 1 115 ? 3.205 -10.367 1.396 1 98.88 115 LEU A N 1
ATOM 867 C CA . LEU A 1 115 ? 3.422 -10.539 -0.036 1 98.88 115 LEU A CA 1
ATOM 868 C C . LEU A 1 115 ? 4.797 -10.023 -0.442 1 98.88 115 LEU A C 1
ATOM 870 O O . LEU A 1 115 ? 5.535 -10.703 -1.155 1 98.88 115 LEU A O 1
ATOM 874 N N . ILE A 1 116 ? 5.16 -8.852 0.038 1 98.94 116 ILE A N 1
ATOM 875 C CA . ILE A 1 116 ? 6.457 -8.266 -0.284 1 98.94 116 ILE A CA 1
ATOM 876 C C . ILE A 1 116 ? 7.574 -9.125 0.301 1 98.94 116 ILE A C 1
ATOM 878 O O . ILE A 1 116 ? 8.57 -9.406 -0.371 1 98.94 116 ILE A O 1
ATOM 882 N N . THR A 1 117 ? 7.383 -9.586 1.529 1 98.75 117 THR A N 1
ATOM 883 C CA . THR A 1 117 ? 8.359 -10.453 2.184 1 98.75 117 THR A CA 1
ATOM 884 C C . THR A 1 117 ? 8.547 -11.75 1.397 1 98.75 117 THR A C 1
ATOM 886 O O . THR A 1 117 ? 9.672 -12.18 1.16 1 98.75 117 THR A O 1
ATOM 889 N N . GLY A 1 118 ? 7.406 -12.336 0.996 1 98.81 118 GLY A N 1
ATOM 890 C CA . GLY A 1 118 ? 7.477 -13.531 0.17 1 98.81 118 GLY A CA 1
ATOM 891 C C . GLY A 1 118 ? 8.188 -13.305 -1.149 1 98.81 118 GLY A C 1
ATOM 892 O O . GLY A 1 118 ? 8.984 -14.133 -1.58 1 98.81 118 GLY A O 1
ATOM 893 N N . THR A 1 119 ? 7.906 -12.203 -1.752 1 98.88 119 THR A N 1
ATOM 894 C CA . THR A 1 119 ? 8.523 -11.859 -3.029 1 98.88 119 THR A CA 1
ATOM 895 C C . THR A 1 119 ? 10.039 -11.719 -2.881 1 98.88 119 THR A C 1
ATOM 897 O O . THR A 1 119 ? 10.797 -12.281 -3.674 1 98.88 119 THR A O 1
ATOM 900 N N . LEU A 1 120 ? 10.469 -10.977 -1.863 1 98.69 120 LEU A N 1
ATOM 901 C CA . LEU A 1 120 ? 11.898 -10.75 -1.654 1 98.69 120 LEU A CA 1
ATOM 902 C C . LEU A 1 120 ? 12.617 -12.055 -1.341 1 98.69 120 LEU A C 1
ATOM 904 O O . LEU A 1 120 ? 13.719 -12.297 -1.853 1 98.69 120 LEU A O 1
ATOM 908 N N . LYS A 1 121 ? 12.008 -12.875 -0.531 1 98.56 121 LYS A N 1
ATOM 909 C CA . LYS A 1 121 ? 12.625 -14.164 -0.203 1 98.56 121 LYS A CA 1
ATOM 910 C C . LYS A 1 121 ? 12.633 -15.094 -1.413 1 98.56 121 LYS A C 1
ATOM 912 O O . LYS A 1 121 ? 13.625 -15.781 -1.662 1 98.56 121 LYS A O 1
ATOM 917 N N . GLY A 1 122 ? 11.508 -15.156 -2.16 1 98.5 122 GLY A N 1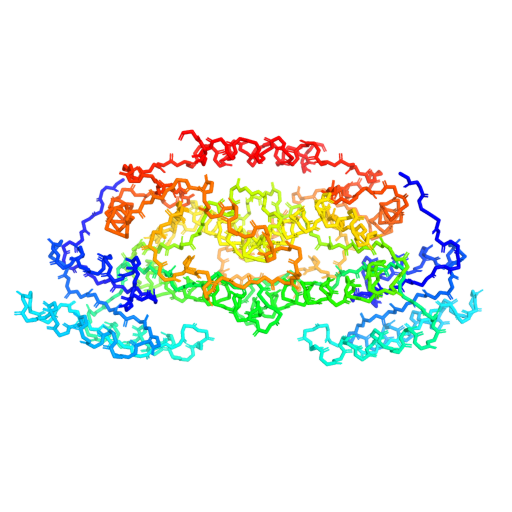
ATOM 918 C CA . GLY A 1 122 ? 11.484 -15.922 -3.398 1 98.5 122 GLY A CA 1
ATOM 919 C C . GLY A 1 122 ? 12.562 -15.492 -4.383 1 98.5 122 GLY A C 1
ATOM 920 O O . GLY A 1 122 ? 13.25 -16.344 -4.961 1 98.5 122 GLY A O 1
ATOM 921 N N . LEU A 1 123 ? 12.656 -14.18 -4.523 1 98.25 123 LEU A N 1
ATOM 922 C CA . LEU A 1 123 ? 13.688 -13.641 -5.398 1 98.25 123 LEU A CA 1
ATOM 923 C C . LEU A 1 123 ? 15.07 -14.102 -4.957 1 98.25 123 LEU A C 1
ATOM 925 O O . LEU A 1 123 ? 15.883 -14.531 -5.781 1 98.25 123 LEU A O 1
ATOM 929 N N . GLU A 1 124 ? 15.344 -14.031 -3.686 1 97.69 124 GLU A N 1
ATOM 930 C CA . GLU A 1 124 ? 16.625 -14.445 -3.123 1 97.69 124 GLU A CA 1
ATOM 931 C C . GLU A 1 124 ? 16.922 -15.906 -3.459 1 97.69 124 GLU A C 1
ATOM 933 O O . GLU A 1 124 ? 18.062 -16.25 -3.822 1 97.69 124 GLU A O 1
ATOM 938 N N . LEU A 1 125 ? 15.953 -16.703 -3.451 1 98 125 LEU A N 1
ATOM 939 C CA . LEU A 1 125 ? 16.125 -18.156 -3.6 1 98 125 LEU A CA 1
ATOM 940 C C . LEU A 1 125 ? 16.188 -18.547 -5.07 1 98 125 LEU A C 1
ATOM 942 O O . LEU A 1 125 ? 16.812 -19.547 -5.426 1 98 125 LEU A O 1
ATOM 946 N N . MET A 1 126 ? 15.617 -17.734 -5.922 1 98.06 126 MET A N 1
ATOM 947 C CA . MET A 1 126 ? 15.391 -18.141 -7.305 1 98.06 126 MET A CA 1
ATOM 948 C C . MET A 1 126 ? 16.422 -17.5 -8.234 1 98.06 126 MET A C 1
ATOM 950 O O . MET A 1 126 ? 16.641 -17.969 -9.344 1 98.06 126 MET A O 1
ATOM 954 N N . ARG A 1 127 ? 17 -16.453 -7.836 1 97.94 127 ARG A N 1
ATOM 955 C CA . ARG A 1 127 ? 17.75 -15.586 -8.75 1 97.94 127 ARG A CA 1
ATOM 956 C C . ARG A 1 127 ? 19 -16.281 -9.273 1 97.94 127 ARG A C 1
ATOM 958 O O . ARG A 1 127 ? 19.719 -16.938 -8.508 1 97.94 127 ARG A O 1
ATOM 965 N N . LYS A 1 128 ? 19.266 -16.094 -10.531 1 97.62 128 LYS A N 1
ATOM 966 C CA . LYS A 1 128 ? 20.328 -16.812 -11.242 1 97.62 128 LYS A CA 1
ATOM 967 C C . LYS A 1 128 ? 21.703 -16.266 -10.859 1 97.62 128 LYS A C 1
ATOM 969 O O . LYS A 1 128 ? 22.688 -17 -10.906 1 97.62 128 LYS A O 1
ATOM 974 N N . ASP A 1 129 ? 21.719 -14.992 -10.484 1 96.81 129 ASP A N 1
ATOM 975 C CA . ASP A 1 129 ? 23 -14.383 -10.156 1 96.81 129 ASP A CA 1
ATOM 976 C C . ASP A 1 129 ? 23.453 -14.781 -8.758 1 96.81 129 ASP A C 1
ATOM 978 O O . ASP A 1 129 ? 24.547 -14.398 -8.32 1 96.81 129 ASP A O 1
ATOM 982 N N . GLN A 1 130 ? 22.672 -15.523 -7.977 1 94.81 130 GLN A N 1
ATOM 983 C CA . GLN A 1 130 ? 23 -16.047 -6.66 1 94.81 130 GLN A CA 1
ATOM 984 C C . GLN A 1 130 ? 22.641 -17.531 -6.547 1 94.81 130 GLN A C 1
ATOM 986 O O . GLN A 1 130 ? 21.969 -17.938 -5.602 1 94.81 130 GLN A O 1
ATOM 991 N N . ASN A 1 131 ? 22.891 -18.312 -7.5 1 92.31 131 ASN A N 1
ATOM 992 C CA . ASN A 1 131 ? 22.859 -19.766 -7.551 1 92.31 131 ASN A CA 1
ATOM 993 C C . ASN A 1 131 ? 21.438 -20.297 -7.707 1 92.31 131 ASN A C 1
ATOM 995 O O . ASN A 1 131 ? 21.203 -21.484 -7.516 1 92.31 131 ASN A O 1
ATOM 999 N N . GLY A 1 132 ? 20.5 -19.469 -7.984 1 95.56 132 GLY A N 1
ATOM 1000 C CA . GLY A 1 132 ? 19.156 -19.922 -8.32 1 95.56 132 GLY A CA 1
ATOM 1001 C C . GLY A 1 132 ? 19 -20.281 -9.789 1 95.56 132 GLY A C 1
ATOM 1002 O O . GLY A 1 132 ? 19.953 -20.188 -10.562 1 95.56 132 GLY A O 1
ATOM 1003 N N . LYS A 1 133 ? 17.828 -20.75 -10.156 1 95.62 133 LYS A N 1
ATOM 1004 C CA . LYS A 1 133 ? 17.578 -21.203 -11.516 1 95.62 133 LYS A CA 1
ATOM 1005 C C . LYS A 1 133 ? 16.672 -20.25 -12.273 1 95.62 133 LYS A C 1
ATOM 1007 O O . LYS A 1 133 ? 16.312 -20.5 -13.422 1 95.62 133 LYS A O 1
ATOM 1012 N N . GLY A 1 134 ? 16.359 -19.188 -11.703 1 97 134 GLY A N 1
ATOM 1013 C CA . GLY A 1 134 ? 15.312 -18.344 -12.258 1 97 134 GLY A CA 1
ATOM 1014 C C . GLY A 1 134 ? 13.914 -18.844 -11.961 1 97 134 GLY A C 1
ATOM 1015 O O . GLY A 1 134 ? 13.742 -19.828 -11.227 1 97 134 GLY A O 1
ATOM 1016 N N . GLY A 1 135 ? 12.898 -18.156 -12.445 1 97.62 135 GLY A N 1
ATOM 1017 C CA . GLY A 1 135 ? 11.523 -18.578 -12.227 1 97.62 135 GLY A CA 1
ATOM 1018 C C . GLY A 1 135 ? 10.531 -17.438 -12.367 1 97.62 135 GLY A C 1
ATOM 1019 O O . GLY A 1 135 ? 10.75 -16.5 -13.141 1 97.62 135 GLY A O 1
ATOM 1020 N N . VAL A 1 136 ? 9.344 -17.656 -11.758 1 98.44 136 VAL A N 1
ATOM 1021 C CA . VAL A 1 136 ? 8.312 -16.625 -11.844 1 98.44 136 VAL A CA 1
ATOM 1022 C C . VAL A 1 136 ? 7.656 -16.438 -10.484 1 98.44 136 VAL A C 1
ATOM 1024 O O . VAL A 1 136 ? 7.43 -17.406 -9.75 1 98.44 136 VAL A O 1
ATOM 1027 N N . ILE A 1 137 ? 7.523 -15.219 -10.102 1 98.81 137 ILE A N 1
ATOM 1028 C CA . ILE A 1 137 ? 6.742 -14.828 -8.938 1 98.81 137 ILE A CA 1
ATOM 1029 C C . ILE A 1 137 ? 5.473 -14.109 -9.383 1 98.81 137 ILE A C 1
ATOM 1031 O O . ILE A 1 137 ? 5.535 -13.141 -10.148 1 98.81 137 ILE A O 1
ATOM 1035 N N . ILE A 1 138 ? 4.34 -14.625 -8.969 1 98.88 138 ILE A N 1
ATOM 1036 C CA . ILE A 1 138 ? 3.039 -14.016 -9.234 1 98.88 138 ILE A CA 1
ATOM 1037 C C . ILE A 1 138 ? 2.51 -13.352 -7.965 1 98.88 138 ILE A C 1
ATOM 1039 O O . ILE A 1 138 ? 2.371 -14 -6.926 1 98.88 138 ILE A O 1
ATOM 1043 N N . ASN A 1 139 ? 2.279 -12.062 -8.047 1 98.94 139 ASN A N 1
ATOM 1044 C CA . ASN A 1 139 ? 1.665 -11.305 -6.965 1 98.94 139 ASN A CA 1
ATOM 1045 C C . ASN A 1 139 ? 0.208 -10.969 -7.27 1 98.94 139 ASN A C 1
ATOM 1047 O O . ASN A 1 139 ? -0.092 -10.375 -8.305 1 98.94 139 ASN A O 1
ATOM 1051 N N . MET A 1 140 ? -0.664 -11.328 -6.352 1 98.5 140 MET A N 1
ATOM 1052 C CA . MET A 1 140 ? -2.094 -11.148 -6.586 1 98.5 140 MET A CA 1
ATOM 1053 C C . MET A 1 140 ? -2.553 -9.766 -6.129 1 98.5 140 MET A C 1
ATOM 1055 O O . MET A 1 140 ? -2.688 -9.523 -4.93 1 98.5 140 MET A O 1
ATOM 1059 N N . SER A 1 141 ? -2.77 -8.953 -7.102 1 97.81 141 SER A N 1
ATOM 1060 C CA . SER A 1 141 ? -3.443 -7.68 -6.871 1 97.81 141 SER A CA 1
ATOM 1061 C C . SER A 1 141 ? -4.953 -7.816 -7.031 1 97.81 141 SER A C 1
ATOM 1063 O O . SER A 1 141 ? -5.555 -8.766 -6.523 1 97.81 141 SER A O 1
ATOM 1065 N N . SER A 1 142 ? -5.641 -6.824 -7.578 1 96.69 142 SER A N 1
ATOM 1066 C CA . SER A 1 142 ? -7.086 -6.793 -7.762 1 96.69 142 SER A CA 1
ATOM 1067 C C . SER A 1 142 ? -7.504 -5.645 -8.672 1 96.69 142 SER A C 1
ATOM 1069 O O . SER A 1 142 ? -6.719 -4.727 -8.922 1 96.69 142 SER A O 1
ATOM 1071 N N . ILE A 1 143 ? -8.656 -5.762 -9.219 1 95.81 143 ILE A N 1
ATOM 1072 C CA . ILE A 1 143 ? -9.258 -4.613 -9.891 1 95.81 143 ILE A CA 1
ATOM 1073 C C . ILE A 1 143 ? -9.383 -3.447 -8.914 1 95.81 143 ILE A C 1
ATOM 1075 O O . ILE A 1 143 ? -9.492 -2.291 -9.328 1 95.81 143 ILE A O 1
ATOM 1079 N N . ALA A 1 144 ? -9.344 -3.697 -7.637 1 96 144 ALA A N 1
ATOM 1080 C CA . ALA A 1 144 ? -9.383 -2.658 -6.609 1 96 144 ALA A CA 1
ATOM 1081 C C . ALA A 1 144 ? -8.148 -1.766 -6.684 1 96 144 ALA A C 1
ATOM 1083 O O . ALA A 1 144 ? -8.133 -0.671 -6.117 1 96 144 ALA A O 1
ATOM 1084 N N . ALA A 1 145 ? -7.09 -2.203 -7.32 1 98 145 ALA A N 1
ATOM 1085 C CA . ALA A 1 145 ? -5.918 -1.369 -7.574 1 98 145 ALA A CA 1
ATOM 1086 C C . ALA A 1 145 ? -6.152 -0.439 -8.766 1 98 145 ALA A C 1
ATOM 1088 O O . ALA A 1 145 ? -5.426 0.54 -8.945 1 98 145 ALA A O 1
ATOM 1089 N N . LEU A 1 146 ? -7.148 -0.76 -9.609 1 96.56 146 LEU A N 1
ATOM 1090 C CA . LEU A 1 146 ? -7.352 -0.097 -10.898 1 96.56 146 LEU A CA 1
ATOM 1091 C C . LEU A 1 146 ? -8.5 0.905 -10.812 1 96.56 146 LEU A C 1
ATOM 1093 O O . LEU A 1 146 ? -8.773 1.622 -11.781 1 96.56 146 LEU A O 1
ATOM 1097 N N . CYS A 1 147 ? -9.18 0.913 -9.695 1 94.81 147 CYS A N 1
ATOM 1098 C CA . CYS A 1 147 ? -10.305 1.832 -9.516 1 94.81 147 CYS A CA 1
ATOM 1099 C C . CYS A 1 147 ? -10.344 2.365 -8.086 1 94.81 147 CYS A C 1
ATOM 1101 O O . CYS A 1 147 ? -9.664 1.836 -7.203 1 94.81 147 CYS A O 1
ATOM 1103 N N . GLN A 1 148 ? -11.055 3.412 -7.898 1 95.19 148 GLN A N 1
ATOM 1104 C CA . GLN A 1 148 ? -11.211 4.035 -6.586 1 95.19 148 GLN A CA 1
ATOM 1105 C C . GLN A 1 148 ? -12.602 3.768 -6.016 1 95.19 148 GLN A C 1
ATOM 1107 O O . GLN A 1 148 ? -13.609 4.219 -6.57 1 95.19 148 GLN A O 1
ATOM 1112 N N . LEU A 1 149 ? -12.648 3.035 -4.914 1 94.5 149 LEU A N 1
ATOM 1113 C CA . LEU A 1 149 ? -13.898 2.592 -4.309 1 94.5 149 LEU A CA 1
ATOM 1114 C C . LEU A 1 149 ? -14.023 3.119 -2.885 1 94.5 149 LEU A C 1
ATOM 1116 O O . LEU A 1 149 ? -13.234 2.758 -2.01 1 94.5 149 LEU A O 1
ATOM 1120 N N . PRO A 1 150 ? -15.055 3.896 -2.621 1 95.75 150 PRO A N 1
ATOM 1121 C CA . PRO A 1 150 ? -15.227 4.414 -1.26 1 95.75 150 PRO A CA 1
ATOM 1122 C C . PRO A 1 150 ? -15.625 3.33 -0.262 1 95.75 150 PRO A C 1
ATOM 1124 O O . PRO A 1 150 ? -15.469 3.512 0.948 1 95.75 150 PRO A O 1
ATOM 1127 N N . GLU A 1 151 ? -16.094 2.174 -0.699 1 95.69 151 GLU A N 1
ATOM 1128 C CA . GLU A 1 151 ? -16.594 1.11 0.172 1 95.69 151 GLU A CA 1
ATOM 1129 C C . GLU A 1 151 ? -15.438 0.383 0.858 1 95.69 151 GLU A C 1
ATOM 1131 O O . GLU A 1 151 ? -15.586 -0.114 1.977 1 95.69 151 GLU A O 1
ATOM 1136 N N . THR A 1 152 ? -14.32 0.323 0.194 1 97.19 152 THR A N 1
ATOM 1137 C CA . THR A 1 152 ? -13.203 -0.473 0.696 1 97.19 152 THR A CA 1
ATOM 1138 C C . THR A 1 152 ? -11.875 0.25 0.47 1 97.19 152 THR A C 1
ATOM 1140 O O . THR A 1 152 ? -10.969 -0.295 -0.155 1 97.19 152 THR A O 1
ATOM 1143 N N . PRO A 1 153 ? -11.742 1.464 1.054 1 98.5 153 PRO A N 1
ATOM 1144 C CA . PRO A 1 153 ? -10.555 2.273 0.779 1 98.5 153 PRO A CA 1
ATOM 1145 C C . PRO A 1 153 ? -9.258 1.587 1.216 1 98.5 153 PRO A C 1
ATOM 1147 O O . PRO A 1 153 ? -8.227 1.742 0.564 1 98.5 153 PRO A O 1
ATOM 1150 N N . ILE A 1 154 ? -9.266 0.846 2.332 1 98.81 154 ILE A N 1
ATOM 1151 C CA . ILE A 1 154 ? -8.047 0.221 2.844 1 98.81 154 ILE A CA 1
ATOM 1152 C C . ILE A 1 154 ? -7.664 -0.958 1.954 1 98.81 154 ILE A C 1
ATOM 1154 O O . ILE A 1 154 ? -6.484 -1.157 1.656 1 98.81 154 ILE A O 1
ATOM 1158 N N . TYR A 1 155 ? -8.609 -1.732 1.488 1 98.56 155 TYR A N 1
ATOM 1159 C CA . TYR A 1 155 ? -8.336 -2.809 0.544 1 98.56 155 TYR A CA 1
ATOM 1160 C C . TYR A 1 155 ? -7.77 -2.26 -0.76 1 98.56 155 TYR A C 1
ATOM 1162 O O . TYR A 1 155 ? -6.789 -2.789 -1.288 1 98.56 155 TYR A O 1
ATOM 1170 N N . CYS A 1 156 ? -8.375 -1.185 -1.311 1 98.56 156 CYS A N 1
ATOM 1171 C CA . CYS A 1 156 ? -7.855 -0.535 -2.508 1 98.56 156 CYS A CA 1
ATOM 1172 C C . CYS A 1 156 ? -6.398 -0.124 -2.318 1 98.56 156 CYS A C 1
ATOM 1174 O O . CYS A 1 156 ? -5.578 -0.292 -3.223 1 98.56 156 CYS A O 1
ATOM 1176 N N . ALA A 1 157 ? -6.113 0.402 -1.168 1 98.88 157 ALA A N 1
ATOM 1177 C CA . ALA A 1 157 ? -4.746 0.79 -0.834 1 98.88 157 ALA A CA 1
ATOM 1178 C C . ALA A 1 157 ? -3.799 -0.401 -0.936 1 98.88 157 ALA A C 1
ATOM 1180 O O . ALA A 1 157 ? -2.748 -0.314 -1.576 1 98.88 157 ALA A O 1
ATOM 1181 N N . THR A 1 158 ? -4.156 -1.522 -0.347 1 98.88 158 THR A N 1
ATOM 1182 C CA . THR A 1 158 ? -3.279 -2.688 -0.306 1 98.88 158 THR A CA 1
ATOM 1183 C C . THR A 1 158 ? -3.031 -3.227 -1.711 1 98.88 158 THR A C 1
ATOM 1185 O O . THR A 1 158 ? -1.897 -3.566 -2.061 1 98.88 158 THR A O 1
ATOM 1188 N N . LYS A 1 159 ? -4.059 -3.299 -2.477 1 98.81 159 LYS A N 1
ATOM 1189 C CA . LYS A 1 159 ? -3.92 -3.906 -3.797 1 98.81 159 LYS A CA 1
ATOM 1190 C C . LYS A 1 159 ? -3.217 -2.961 -4.766 1 98.81 159 LYS A C 1
ATOM 1192 O O . LYS A 1 159 ? -2.498 -3.406 -5.664 1 98.81 159 LYS A O 1
ATOM 1197 N N . SER A 1 160 ? -3.357 -1.658 -4.551 1 98.75 160 SER A N 1
ATOM 1198 C CA . SER A 1 160 ? -2.545 -0.697 -5.289 1 98.75 160 SER A CA 1
ATOM 1199 C C . SER A 1 160 ? -1.066 -0.845 -4.949 1 98.75 160 SER A C 1
ATOM 1201 O O . SER A 1 160 ? -0.207 -0.735 -5.824 1 98.75 160 SER A O 1
ATOM 1203 N N . ALA A 1 161 ? -0.791 -1.023 -3.678 1 98.88 161 ALA A N 1
ATOM 1204 C CA . ALA A 1 161 ? 0.587 -1.263 -3.256 1 98.88 161 ALA A CA 1
ATOM 1205 C C . ALA A 1 161 ? 1.176 -2.477 -3.969 1 98.88 161 ALA A C 1
ATOM 1207 O O . ALA A 1 161 ? 2.305 -2.43 -4.461 1 98.88 161 ALA A O 1
ATOM 1208 N N . VAL A 1 162 ? 0.415 -3.529 -4.07 1 98.88 162 VAL A N 1
ATOM 1209 C CA . VAL A 1 162 ? 0.866 -4.77 -4.691 1 98.88 162 VAL A CA 1
ATOM 1210 C C . VAL A 1 162 ? 1.16 -4.531 -6.172 1 98.88 162 VAL A C 1
ATOM 1212 O O . VAL A 1 162 ? 2.191 -4.969 -6.684 1 98.88 162 VAL A O 1
ATOM 1215 N N . LEU A 1 163 ? 0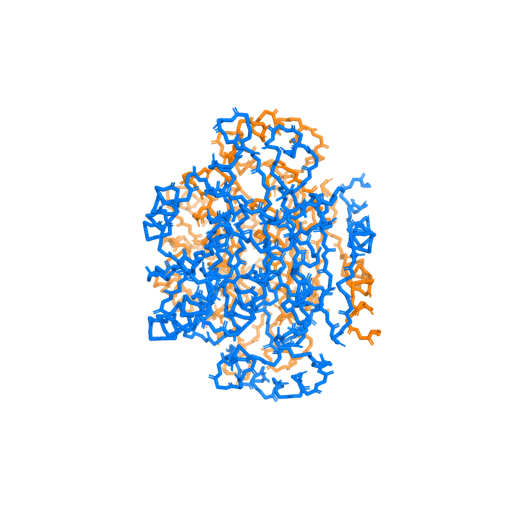.25 -3.848 -6.832 1 98.81 163 LEU A N 1
ATOM 1216 C CA . LEU A 1 163 ? 0.424 -3.572 -8.258 1 98.81 163 LEU A CA 1
ATOM 1217 C C . LEU A 1 163 ? 1.696 -2.77 -8.5 1 98.81 163 LEU A C 1
ATOM 1219 O O . LEU A 1 163 ? 2.527 -3.152 -9.328 1 98.81 163 LEU A O 1
ATOM 1223 N N . GLN A 1 164 ? 1.853 -1.714 -7.766 1 98.62 164 GLN A N 1
ATOM 1224 C CA . GLN A 1 164 ? 2.996 -0.823 -7.938 1 98.62 164 GLN A CA 1
ATOM 1225 C C . GLN A 1 164 ? 4.305 -1.537 -7.609 1 98.62 164 GLN A C 1
ATOM 1227 O O . GLN A 1 164 ? 5.281 -1.426 -8.352 1 98.62 164 GLN A O 1
ATOM 1232 N N . PHE A 1 165 ? 4.316 -2.262 -6.508 1 98.88 165 PHE A N 1
ATOM 1233 C CA . PHE A 1 165 ? 5.488 -3.02 -6.09 1 98.88 165 PHE A CA 1
ATOM 1234 C C . PHE A 1 165 ? 5.918 -3.996 -7.176 1 98.88 165 PHE A C 1
ATOM 1236 O O . PHE A 1 165 ? 7.086 -4.012 -7.574 1 98.88 165 PHE A O 1
ATOM 1243 N N . SER A 1 166 ? 4.969 -4.723 -7.684 1 98.88 166 SER A N 1
ATOM 1244 C CA . SER A 1 166 ? 5.234 -5.781 -8.656 1 98.88 166 SER A CA 1
ATOM 1245 C C . SER A 1 166 ? 5.773 -5.207 -9.961 1 98.88 166 SER A C 1
ATOM 1247 O O . SER A 1 166 ? 6.723 -5.746 -10.531 1 98.88 166 SER A O 1
ATOM 1249 N N . ASN A 1 167 ? 5.145 -4.141 -10.398 1 98.56 167 ASN A N 1
ATOM 1250 C CA . ASN A 1 167 ? 5.582 -3.521 -11.648 1 98.56 167 ASN A CA 1
ATOM 1251 C C . ASN A 1 167 ? 6.984 -2.936 -11.523 1 98.56 167 ASN A C 1
ATOM 1253 O O . ASN A 1 167 ? 7.797 -3.057 -12.438 1 98.56 167 ASN A O 1
ATOM 1257 N N . CYS A 1 168 ? 7.277 -2.33 -10.375 1 98.25 168 CYS A N 1
ATOM 1258 C CA . CYS A 1 168 ? 8.586 -1.718 -10.172 1 98.25 168 CYS A CA 1
ATOM 1259 C C . CYS A 1 168 ? 9.68 -2.777 -10.102 1 98.25 168 CYS A C 1
ATOM 1261 O O . CYS A 1 168 ? 10.68 -2.686 -10.805 1 98.25 168 CYS A O 1
ATOM 1263 N N . ILE A 1 169 ? 9.461 -3.811 -9.344 1 98.31 169 ILE A N 1
ATOM 1264 C CA . ILE A 1 169 ? 10.508 -4.801 -9.117 1 98.31 169 ILE A CA 1
ATOM 1265 C C . ILE A 1 169 ? 10.594 -5.746 -10.312 1 98.31 169 ILE A C 1
ATOM 1267 O O . ILE A 1 169 ? 11.594 -6.445 -10.492 1 98.31 169 ILE A O 1
ATOM 1271 N N . GLY A 1 170 ? 9.547 -5.785 -11.156 1 98.25 170 GLY A N 1
ATOM 1272 C CA . GLY A 1 170 ? 9.523 -6.656 -12.32 1 98.25 170 GLY A CA 1
ATOM 1273 C C . GLY A 1 170 ? 10.211 -6.055 -13.531 1 98.25 170 GLY A C 1
ATOM 1274 O O . GLY A 1 170 ? 10.336 -6.707 -14.57 1 98.25 170 GLY A O 1
ATOM 1275 N N . MET A 1 171 ? 10.641 -4.859 -13.422 1 97 171 MET A N 1
ATOM 1276 C CA . MET A 1 171 ? 11.258 -4.176 -14.555 1 97 171 MET A CA 1
ATOM 1277 C C . MET A 1 171 ? 12.508 -4.91 -15.016 1 97 171 MET A C 1
ATOM 1279 O O . MET A 1 171 ? 13.141 -5.625 -14.234 1 97 171 MET A O 1
ATOM 1283 N N . ASP A 1 172 ? 12.906 -4.637 -16.25 1 96 172 ASP A N 1
ATOM 1284 C CA . ASP A 1 172 ? 14.016 -5.316 -16.891 1 96 172 ASP A CA 1
ATOM 1285 C C . ASP A 1 172 ? 15.312 -5.141 -16.109 1 96 172 ASP A C 1
ATOM 1287 O O . ASP A 1 172 ? 16.172 -6.02 -16.109 1 96 172 ASP A O 1
ATOM 1291 N N . THR A 1 173 ? 15.367 -4.113 -15.375 1 93.12 173 THR A N 1
ATOM 1292 C CA . THR A 1 173 ? 16.531 -3.797 -14.562 1 93.12 173 THR A CA 1
ATOM 1293 C C . THR A 1 173 ? 16.906 -4.973 -13.664 1 93.12 173 THR A C 1
ATOM 1295 O O . THR A 1 173 ? 18.078 -5.273 -13.477 1 93.12 173 THR A O 1
ATOM 1298 N N . PHE A 1 174 ? 15.938 -5.637 -13.133 1 94.62 174 PHE A N 1
ATOM 1299 C CA . PHE A 1 174 ? 16.188 -6.734 -12.203 1 94.62 174 PHE A CA 1
ATOM 1300 C C . PHE A 1 174 ? 16.078 -8.078 -12.914 1 94.62 174 PHE A C 1
ATOM 1302 O O . PHE A 1 174 ? 16.844 -9 -12.625 1 94.62 174 PHE A O 1
ATOM 1309 N N . TYR A 1 175 ? 15.219 -8.141 -13.859 1 96.94 175 TYR A N 1
ATOM 1310 C CA . TYR A 1 175 ? 14.984 -9.398 -14.562 1 96.94 175 TYR A CA 1
ATOM 1311 C C . TYR A 1 175 ? 16.25 -9.867 -15.281 1 96.94 175 TYR A C 1
ATOM 1313 O O . TYR A 1 175 ? 16.547 -11.062 -15.305 1 96.94 175 TYR A O 1
ATOM 1321 N N . GLN A 1 176 ? 16.953 -8.945 -15.789 1 95.94 176 GLN A N 1
ATOM 1322 C CA . GLN A 1 176 ? 18.125 -9.281 -16.594 1 95.94 176 GLN A CA 1
ATOM 1323 C C . GLN A 1 176 ? 19.156 -10.039 -15.758 1 95.94 176 GLN A C 1
ATOM 1325 O O . GLN A 1 176 ? 19.797 -10.969 -16.25 1 95.94 176 GLN A O 1
ATOM 1330 N N . ASP A 1 177 ? 19.312 -9.703 -14.5 1 95.31 177 ASP A N 1
ATOM 1331 C CA . ASP A 1 177 ? 20.312 -10.328 -13.633 1 95.31 177 ASP A CA 1
ATOM 1332 C C . ASP A 1 177 ? 19.719 -11.539 -12.906 1 95.31 177 ASP A C 1
ATOM 1334 O O . ASP A 1 177 ? 20.406 -12.547 -12.719 1 95.31 177 ASP A O 1
ATOM 1338 N N . THR A 1 178 ? 18.484 -11.492 -12.555 1 97.44 178 THR A N 1
ATOM 1339 C CA . THR A 1 178 ? 17.922 -12.477 -11.633 1 97.44 178 THR A CA 1
ATOM 1340 C C . THR A 1 178 ? 17.312 -13.641 -12.398 1 97.44 178 THR A C 1
ATOM 1342 O O . THR A 1 178 ? 17.188 -14.75 -11.859 1 97.44 178 THR A O 1
ATOM 1345 N N . GLY A 1 179 ? 16.812 -13.328 -13.633 1 97.81 179 GLY A N 1
ATOM 1346 C CA . GLY A 1 179 ? 16.078 -14.344 -14.375 1 97.81 179 GLY A CA 1
ATOM 1347 C C . GLY A 1 179 ? 14.75 -14.703 -13.734 1 97.81 179 GLY A C 1
ATOM 1348 O O . GLY A 1 179 ? 14.195 -15.766 -14 1 97.81 179 GLY A O 1
ATOM 1349 N N . VAL A 1 180 ? 14.305 -13.883 -12.812 1 98.19 180 VAL A N 1
ATOM 1350 C CA . VAL A 1 180 ? 13.031 -14.117 -12.133 1 98.19 180 VAL A CA 1
ATOM 1351 C C . VAL A 1 180 ? 11.992 -13.125 -12.633 1 98.19 180 VAL A C 1
ATOM 1353 O O . VAL A 1 180 ? 12.148 -11.914 -12.477 1 98.19 180 VAL A O 1
ATOM 1356 N N . ARG A 1 181 ? 10.961 -13.633 -13.312 1 98.44 181 ARG A N 1
ATOM 1357 C CA . ARG A 1 181 ? 9.844 -12.781 -13.703 1 98.44 181 ARG A CA 1
ATOM 1358 C C . ARG A 1 181 ? 8.969 -12.438 -12.5 1 98.44 181 ARG A C 1
ATOM 1360 O O . ARG A 1 181 ? 8.688 -13.297 -11.664 1 98.44 181 ARG A O 1
ATOM 1367 N N . VAL A 1 182 ? 8.633 -11.18 -12.375 1 98.75 182 VAL A N 1
ATOM 1368 C CA . VAL A 1 182 ? 7.641 -10.75 -11.391 1 98.75 182 VAL A CA 1
ATOM 1369 C C . VAL A 1 182 ? 6.418 -10.18 -12.109 1 98.75 182 VAL A C 1
ATOM 1371 O O . VAL A 1 182 ? 6.535 -9.242 -12.898 1 98.75 182 VAL A O 1
ATOM 1374 N N . ILE A 1 183 ? 5.234 -10.789 -11.836 1 98.81 183 ILE A N 1
ATOM 1375 C CA . ILE A 1 183 ? 4.02 -10.492 -12.578 1 98.81 183 ILE A CA 1
ATOM 1376 C C . ILE A 1 183 ? 2.883 -10.18 -11.609 1 98.81 183 ILE A C 1
ATOM 1378 O O . ILE A 1 183 ? 2.744 -10.828 -10.57 1 98.81 183 ILE A O 1
ATOM 1382 N N . ALA A 1 184 ? 2.117 -9.18 -11.938 1 98.88 184 ALA A N 1
ATOM 1383 C CA . ALA A 1 184 ? 0.924 -8.859 -11.156 1 98.88 184 ALA A CA 1
ATOM 1384 C C . ALA A 1 184 ? -0.336 -9.367 -11.852 1 98.88 184 ALA A C 1
ATOM 1386 O O . ALA A 1 184 ? -0.479 -9.234 -13.07 1 98.88 184 ALA A O 1
ATOM 1387 N N . ILE A 1 185 ? -1.236 -9.922 -11.102 1 98.88 185 ILE A N 1
ATOM 1388 C CA . ILE A 1 185 ? -2.555 -10.305 -11.602 1 98.88 185 ILE A CA 1
ATOM 1389 C C . ILE A 1 185 ? -3.631 -9.492 -10.883 1 98.88 185 ILE A C 1
ATOM 1391 O O . ILE A 1 185 ? -3.633 -9.398 -9.648 1 98.88 185 ILE A O 1
ATOM 1395 N N . CYS A 1 186 ? -4.457 -8.875 -11.602 1 98.69 186 CYS A N 1
ATOM 1396 C CA . CYS A 1 186 ? -5.645 -8.195 -11.102 1 98.69 186 CYS A CA 1
ATOM 1397 C C . CYS A 1 186 ? -6.895 -9.023 -11.352 1 98.69 186 CYS A C 1
ATOM 1399 O O . CYS A 1 186 ? -7.43 -9.039 -12.461 1 98.69 186 CYS A O 1
ATOM 1401 N N . PHE A 1 187 ? -7.398 -9.617 -10.297 1 97.88 187 PHE A N 1
ATOM 1402 C CA . PHE A 1 187 ? -8.641 -10.375 -10.414 1 97.88 187 PHE A CA 1
ATOM 1403 C C . PHE A 1 187 ? -9.844 -9.438 -10.43 1 97.88 187 PHE A C 1
ATOM 1405 O O . PHE A 1 187 ? -9.867 -8.438 -9.703 1 97.88 187 PHE A O 1
ATOM 1412 N N . GLY A 1 188 ? -10.781 -9.773 -11.227 1 96.25 188 GLY A N 1
ATOM 1413 C CA . GLY A 1 188 ? -12.125 -9.258 -11 1 96.25 188 GLY A CA 1
ATOM 1414 C C . GLY A 1 188 ? -12.859 -9.977 -9.883 1 96.25 188 GLY A C 1
ATOM 1415 O O . GLY A 1 188 ? -12.305 -10.883 -9.25 1 96.25 188 GLY A O 1
ATOM 1416 N N . ALA A 1 189 ? -14.086 -9.523 -9.648 1 94.5 189 ALA A N 1
ATOM 1417 C CA . ALA A 1 189 ? -14.891 -10.18 -8.617 1 94.5 189 ALA A CA 1
ATOM 1418 C C . ALA A 1 189 ? -15.008 -11.68 -8.883 1 94.5 189 ALA A C 1
ATOM 1420 O O . ALA A 1 189 ? -15.43 -12.086 -9.969 1 94.5 189 ALA A O 1
ATOM 1421 N N . THR A 1 190 ? -14.555 -12.438 -7.961 1 96.06 190 THR A N 1
ATOM 1422 C CA . THR A 1 190 ? -14.562 -13.891 -8.07 1 96.06 190 THR A CA 1
ATOM 1423 C C . THR A 1 190 ? -15.375 -14.508 -6.934 1 96.06 190 THR A C 1
ATOM 1425 O O . THR A 1 190 ? -15.25 -14.102 -5.781 1 96.06 190 THR A O 1
ATOM 1428 N N . ASP A 1 191 ? -16.188 -15.445 -7.234 1 94.19 191 ASP A N 1
ATOM 1429 C CA . ASP A 1 191 ? -17.094 -16.078 -6.27 1 94.19 191 ASP A CA 1
ATOM 1430 C C . ASP A 1 191 ? -16.312 -16.969 -5.305 1 94.19 191 ASP A C 1
ATOM 1432 O O . ASP A 1 191 ? -16.297 -18.203 -5.465 1 94.19 191 ASP A O 1
ATOM 1436 N N . THR A 1 192 ? -15.75 -16.344 -4.316 1 92.69 192 THR A N 1
ATOM 1437 C CA . THR A 1 192 ? -14.992 -17.016 -3.268 1 92.69 192 THR A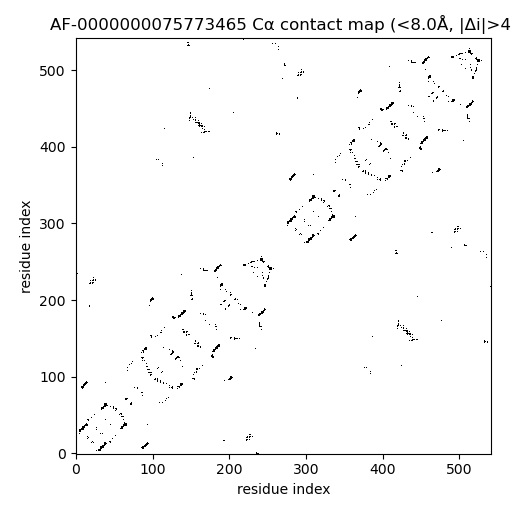 CA 1
ATOM 1438 C C . THR A 1 192 ? -15.422 -16.516 -1.89 1 92.69 192 THR A C 1
ATOM 1440 O O . THR A 1 192 ? -16.109 -15.5 -1.774 1 92.69 192 THR A O 1
ATOM 1443 N N . PRO A 1 193 ? -15.016 -17.266 -0.828 1 86.06 193 PRO A N 1
ATOM 1444 C CA . PRO A 1 193 ? -15.328 -16.812 0.53 1 86.06 193 PRO A CA 1
ATOM 1445 C C . PRO A 1 193 ? -14.82 -15.398 0.82 1 86.06 193 PRO A C 1
ATOM 1447 O O . PRO A 1 193 ? -15.367 -14.703 1.675 1 86.06 193 PRO A O 1
ATOM 1450 N N . LEU A 1 194 ? -13.844 -15 0.082 1 86.38 194 LEU A N 1
ATOM 1451 C CA . LEU A 1 194 ? -13.289 -13.664 0.265 1 86.38 194 LEU A CA 1
ATOM 1452 C C . LEU A 1 194 ? -14.359 -12.602 0.075 1 86.38 194 LEU A C 1
ATOM 1454 O O . LEU A 1 194 ? -14.352 -11.57 0.756 1 86.38 194 LEU A O 1
ATOM 1458 N N . LEU A 1 195 ? -15.328 -12.836 -0.789 1 90.88 195 LEU A N 1
ATOM 1459 C CA . LEU A 1 195 ? -16.312 -11.82 -1.152 1 90.88 195 LEU A CA 1
ATOM 1460 C C . LEU A 1 195 ? -17.609 -12.023 -0.367 1 90.88 195 LEU A C 1
ATOM 1462 O O . LEU A 1 195 ? -18.547 -11.219 -0.487 1 90.88 195 LEU A O 1
ATOM 1466 N N . HIS A 1 196 ? -17.641 -13.07 0.426 1 88.38 196 HIS A N 1
ATOM 1467 C CA . HIS A 1 196 ? -18.828 -13.234 1.235 1 88.38 196 HIS A CA 1
ATOM 1468 C C . HIS A 1 196 ? -18.984 -12.109 2.248 1 88.38 196 HIS A C 1
ATOM 1470 O O . HIS A 1 196 ? -18.016 -11.75 2.928 1 88.38 196 HIS A O 1
ATOM 1476 N N . LEU A 1 197 ? -20.203 -11.695 2.324 1 82.88 197 LEU A N 1
ATOM 1477 C CA . LEU A 1 197 ? -20.469 -10.5 3.111 1 82.88 197 LEU A CA 1
ATOM 1478 C C . LEU A 1 197 ? -19.984 -10.664 4.547 1 82.88 197 LEU A C 1
ATOM 1480 O O . LEU A 1 197 ? -19.562 -9.695 5.176 1 82.88 197 LEU A O 1
ATOM 1484 N N . GLU A 1 198 ? -20 -11.883 5.02 1 85.06 198 GLU A N 1
ATOM 1485 C CA . GLU A 1 198 ? -19.578 -12.125 6.398 1 85.06 198 GLU A CA 1
ATOM 1486 C C . GLU A 1 198 ? -18.078 -11.914 6.559 1 85.06 198 GLU A C 1
ATOM 1488 O O . GLU A 1 198 ? -17.578 -11.727 7.676 1 85.06 198 GLU A O 1
ATOM 1493 N N . ASN A 1 199 ? -17.391 -11.961 5.453 1 88.56 199 ASN A N 1
ATOM 1494 C CA . ASN A 1 199 ? -15.938 -11.844 5.492 1 88.56 199 ASN A CA 1
ATOM 1495 C C . ASN A 1 199 ? -15.477 -10.453 5.07 1 88.56 199 ASN A C 1
ATOM 1497 O O . ASN A 1 199 ? -14.32 -10.086 5.27 1 88.56 199 ASN A O 1
ATOM 1501 N N . VAL A 1 200 ? -16.484 -9.75 4.477 1 91.25 200 VAL A N 1
ATOM 1502 C CA . VAL A 1 200 ? -16.172 -8.398 4.02 1 91.25 200 VAL A CA 1
ATOM 1503 C C . VAL A 1 200 ? -16.547 -7.387 5.102 1 91.25 200 VAL A C 1
ATOM 1505 O O . VAL A 1 200 ? -17.719 -7.285 5.488 1 91.25 200 VAL A O 1
ATOM 1508 N N . GLY A 1 201 ? -15.539 -6.789 5.758 1 94.06 201 GLY A N 1
ATOM 1509 C CA . GLY A 1 201 ? -15.773 -5.781 6.781 1 94.06 201 GLY A CA 1
ATOM 1510 C C . GLY A 1 201 ? -15.594 -4.363 6.27 1 94.06 201 GLY A C 1
ATOM 1511 O O . GLY A 1 201 ? -15.031 -4.152 5.195 1 94.06 201 GLY A O 1
ATOM 1512 N N . ALA A 1 202 ? -16.234 -3.471 6.969 1 96.19 202 ALA A N 1
ATOM 1513 C CA . ALA A 1 202 ? -16.156 -2.057 6.617 1 96.19 202 ALA A CA 1
ATOM 1514 C C . ALA A 1 202 ? -15.648 -1.228 7.793 1 96.19 202 ALA A C 1
ATOM 1516 O O . ALA A 1 202 ? -15.875 -1.579 8.953 1 96.19 202 ALA A O 1
ATOM 1517 N N . PHE A 1 203 ? -15.008 -0.072 7.445 1 96.25 203 PHE A N 1
ATOM 1518 C CA . PHE A 1 203 ? -14.391 0.746 8.484 1 96.25 203 PHE A CA 1
ATOM 1519 C C . PHE A 1 203 ? -15.422 1.645 9.156 1 96.25 203 PHE A C 1
ATOM 1521 O O . PHE A 1 203 ? -15.164 2.209 10.219 1 96.25 203 PHE A O 1
ATOM 1528 N N . ASP A 1 204 ? -16.625 1.799 8.484 1 95.31 204 ASP A N 1
ATOM 1529 C CA . ASP A 1 204 ? -17.688 2.605 9.086 1 95.31 204 ASP A CA 1
ATOM 1530 C C . ASP A 1 204 ? -19.062 2.184 8.562 1 95.31 204 ASP A C 1
ATOM 1532 O O . ASP A 1 204 ? -19.156 1.322 7.688 1 95.31 204 ASP A O 1
ATOM 1536 N N . LYS A 1 205 ? -20.125 2.734 9.148 1 93.94 205 LYS A N 1
ATOM 1537 C CA . LYS A 1 205 ? -21.5 2.33 8.883 1 93.94 205 LYS A CA 1
ATOM 1538 C C . LYS A 1 205 ? -21.891 2.623 7.438 1 93.94 205 LYS A C 1
ATOM 1540 O O . LYS A 1 205 ? -22.562 1.815 6.793 1 93.94 205 LYS A O 1
ATOM 1545 N N . LYS A 1 206 ? -21.516 3.756 6.98 1 94.5 206 LYS A N 1
ATOM 1546 C CA . LYS A 1 206 ? -21.859 4.137 5.613 1 94.5 206 LYS A CA 1
ATOM 1547 C C . LYS A 1 206 ? -21.25 3.18 4.602 1 94.5 206 LYS A C 1
ATOM 1549 O O . LYS A 1 206 ? -21.922 2.73 3.672 1 94.5 206 LYS A O 1
ATOM 1554 N N . ALA A 1 207 ? -19.953 2.922 4.75 1 95.06 207 ALA A N 1
ATOM 1555 C CA . ALA A 1 207 ? -19.281 1.962 3.877 1 95.06 207 ALA A CA 1
ATOM 1556 C C . ALA A 1 207 ? -19.984 0.606 3.912 1 95.06 207 ALA A C 1
ATOM 1558 O O . ALA A 1 207 ? -20.156 -0.036 2.875 1 95.06 207 ALA A O 1
ATOM 1559 N N . LYS A 1 208 ? -20.359 0.169 5.102 1 94.81 208 LYS A N 1
ATOM 1560 C CA . LYS A 1 208 ? -21.031 -1.113 5.266 1 94.81 208 LYS A CA 1
ATOM 1561 C C . LYS A 1 208 ? -22.344 -1.147 4.488 1 94.81 208 LYS A C 1
ATOM 1563 O O . LYS A 1 208 ? -22.656 -2.152 3.848 1 94.81 208 LYS A O 1
ATOM 1568 N N . GLU A 1 209 ? -23 -0.064 4.5 1 94.75 209 GLU A N 1
ATOM 1569 C CA . GLU A 1 209 ? -24.297 0.041 3.828 1 94.75 209 GLU A CA 1
ATOM 1570 C C . GLU A 1 209 ? -24.141 -0.032 2.312 1 94.75 209 GLU A C 1
ATOM 1572 O O . GLU A 1 209 ? -25.031 -0.521 1.614 1 94.75 209 GLU A O 1
ATOM 1577 N N . LEU A 1 210 ? -23.047 0.375 1.85 1 94.06 210 LEU A N 1
ATOM 1578 C CA . LEU A 1 210 ? -22.844 0.485 0.408 1 94.06 210 LEU A CA 1
ATOM 1579 C C . LEU A 1 210 ? -22.25 -0.8 -0.158 1 94.06 210 LEU A C 1
ATOM 1581 O O . LEU A 1 210 ? -22.281 -1.021 -1.37 1 94.06 210 LEU A O 1
ATOM 1585 N N . LEU A 1 211 ? -21.75 -1.656 0.684 1 93.44 211 LEU A N 1
ATOM 1586 C CA . LEU A 1 211 ? -20.969 -2.816 0.274 1 93.44 211 LEU A CA 1
ATOM 1587 C C . LEU A 1 211 ? -21.797 -3.764 -0.58 1 93.44 211 LEU A C 1
ATOM 1589 O O . LEU A 1 211 ? -21.344 -4.223 -1.632 1 93.44 211 LEU A O 1
ATOM 1593 N N . PRO A 1 212 ? -23.062 -4.043 -0.185 1 92.31 212 PRO A N 1
ATOM 1594 C CA . PRO A 1 212 ? -23.859 -4.969 -0.988 1 92.31 212 PRO A CA 1
ATOM 1595 C C . PRO A 1 212 ? -24.109 -4.457 -2.408 1 92.31 212 PRO A C 1
ATOM 1597 O O . PRO A 1 212 ? -24.047 -5.238 -3.363 1 92.31 212 PRO A O 1
ATOM 1600 N N . ASN A 1 213 ? -24.312 -3.178 -2.5 1 92.19 213 ASN A N 1
ATOM 1601 C CA . ASN A 1 213 ? -24.547 -2.596 -3.818 1 92.19 213 ASN A CA 1
ATOM 1602 C C . ASN A 1 213 ? -23.297 -2.676 -4.688 1 92.19 213 ASN A C 1
ATOM 1604 O O . ASN A 1 213 ? -23.391 -2.916 -5.895 1 92.19 213 ASN A O 1
ATOM 1608 N N . LEU A 1 214 ? -22.156 -2.441 -4.086 1 90.25 214 LEU A N 1
ATOM 1609 C CA . LEU A 1 214 ? -20.891 -2.582 -4.809 1 90.25 214 LEU A CA 1
ATOM 1610 C C . LEU A 1 214 ? -20.719 -4.012 -5.309 1 90.25 214 LEU A C 1
ATOM 1612 O O . LEU A 1 214 ? -20.453 -4.227 -6.496 1 90.25 214 LEU A O 1
ATOM 1616 N N . LEU A 1 215 ? -20.891 -4.98 -4.477 1 89.81 215 LEU A N 1
ATOM 1617 C CA . LEU A 1 215 ? -20.641 -6.379 -4.816 1 89.81 215 LEU A CA 1
ATOM 1618 C C . LEU A 1 215 ? -21.609 -6.848 -5.898 1 89.81 215 LEU A C 1
ATOM 1620 O O . LEU A 1 215 ? -21.234 -7.625 -6.781 1 89.81 215 LEU A O 1
ATOM 1624 N N . LYS A 1 216 ? -22.859 -6.336 -5.895 1 90.19 216 LYS A N 1
ATOM 1625 C CA . LYS A 1 216 ? -23.875 -6.695 -6.879 1 90.19 216 LYS A CA 1
ATOM 1626 C C . LYS A 1 216 ? -23.562 -6.098 -8.242 1 90.19 216 LYS A C 1
ATOM 1628 O O . LYS A 1 216 ? -23.938 -6.656 -9.273 1 90.19 216 LYS A O 1
ATOM 1633 N N . SER A 1 217 ? -22.812 -5.02 -8.188 1 89.5 217 SER A N 1
ATOM 1634 C CA . SER A 1 217 ? -22.578 -4.285 -9.422 1 89.5 217 SER A CA 1
ATOM 1635 C C . SER A 1 217 ? -21.375 -4.852 -10.18 1 89.5 217 SER A C 1
ATOM 1637 O O . SER A 1 217 ? -21.188 -4.559 -11.359 1 89.5 217 SER A O 1
ATOM 1639 N N . LEU A 1 218 ? -20.594 -5.723 -9.555 1 89.56 218 LEU A N 1
ATOM 1640 C CA . LEU A 1 218 ? -19.375 -6.238 -10.172 1 89.56 218 LEU A CA 1
ATOM 1641 C C . LEU A 1 218 ? -19.656 -7.539 -10.922 1 89.56 218 LEU A C 1
ATOM 1643 O O . LEU A 1 218 ? -20.281 -8.453 -10.375 1 89.56 218 LEU A O 1
ATOM 1647 N N . PRO A 1 219 ? -19.219 -7.539 -12.234 1 90.44 219 PRO A N 1
ATOM 1648 C CA . PRO A 1 219 ? -19.359 -8.82 -12.93 1 90.44 219 PRO A CA 1
ATOM 1649 C C . PRO A 1 219 ? -18.562 -9.945 -12.266 1 90.44 219 PRO A C 1
ATOM 1651 O O . PRO A 1 219 ? -17.359 -9.789 -12.016 1 90.44 219 PRO A O 1
ATOM 1654 N N . MET A 1 220 ? -19.219 -11.109 -12.031 1 93.19 220 MET A N 1
ATOM 1655 C CA . MET A 1 220 ? -18.609 -12.195 -11.266 1 93.19 220 MET A CA 1
ATOM 1656 C C . MET A 1 220 ? -17.984 -13.234 -12.188 1 93.19 220 MET A C 1
ATOM 1658 O O . MET A 1 220 ? -18.422 -13.398 -13.328 1 93.19 220 MET A O 1
ATOM 1662 N N . GLN A 1 221 ? -16.906 -13.906 -11.75 1 96.62 221 GLN A N 1
ATOM 1663 C CA . GLN A 1 221 ? -16.359 -15.117 -12.352 1 96.62 221 GLN A CA 1
ATOM 1664 C C . GLN A 1 221 ? -16.25 -16.234 -11.328 1 96.62 221 GLN A C 1
ATOM 1666 O O . GLN A 1 221 ? -16.312 -15.992 -10.117 1 96.62 221 GLN A O 1
ATOM 1671 N N . THR A 1 222 ? -16.141 -17.453 -11.82 1 97.19 222 THR A N 1
ATOM 1672 C CA . THR A 1 222 ? -15.961 -18.578 -10.914 1 97.19 222 THR A CA 1
ATOM 1673 C C . THR A 1 222 ? -14.492 -18.719 -10.508 1 97.19 222 THR A C 1
ATOM 1675 O O . THR A 1 222 ? -13.602 -18.25 -11.219 1 97.19 222 THR A O 1
ATOM 1678 N N . PRO A 1 223 ? -14.25 -19.328 -9.375 1 97.44 223 PRO A N 1
ATOM 1679 C CA . PRO A 1 223 ? -12.859 -19.594 -8.984 1 97.44 223 PRO A CA 1
ATOM 1680 C C . PRO A 1 223 ? -12.109 -20.422 -10.023 1 97.44 223 PRO A C 1
ATOM 1682 O O . PRO A 1 223 ? -10.906 -20.219 -10.227 1 97.44 223 PRO A O 1
ATOM 1685 N N . ASP A 1 224 ? -12.789 -21.297 -10.742 1 97.94 224 ASP A N 1
ATOM 1686 C CA . ASP A 1 224 ? -12.156 -22.125 -11.766 1 97.94 224 ASP A CA 1
ATOM 1687 C C . ASP A 1 224 ? -11.703 -21.266 -12.953 1 97.94 224 ASP A C 1
ATOM 1689 O O . ASP A 1 224 ? -10.617 -21.484 -13.5 1 97.94 224 ASP A O 1
ATOM 1693 N N . GLU A 1 225 ? -12.562 -20.344 -13.312 1 97.75 225 GLU A N 1
ATOM 1694 C CA . GLU A 1 225 ? -12.219 -19.422 -14.391 1 97.75 225 GLU A CA 1
ATOM 1695 C C . GLU A 1 225 ? -11.023 -18.562 -14.008 1 97.75 225 GLU A C 1
ATOM 1697 O O . GLU A 1 225 ? -10.109 -18.359 -14.812 1 97.75 225 GLU A O 1
ATOM 1702 N N . ALA A 1 226 ? -11.016 -18.125 -12.797 1 98.25 226 ALA A N 1
ATOM 1703 C CA . ALA A 1 226 ? -9.891 -17.328 -12.297 1 98.25 226 ALA A CA 1
ATOM 1704 C C . ALA A 1 226 ? -8.602 -18.141 -12.297 1 98.25 226 ALA A C 1
ATOM 1706 O O . ALA A 1 226 ? -7.562 -17.688 -12.766 1 98.25 226 ALA A O 1
ATOM 1707 N N . ALA A 1 227 ? -8.695 -19.344 -11.828 1 98.44 227 ALA A N 1
ATOM 1708 C CA . ALA A 1 227 ? -7.535 -20.219 -11.719 1 98.44 227 ALA A CA 1
ATOM 1709 C C . ALA A 1 227 ? -6.957 -20.547 -13.094 1 98.44 227 ALA A C 1
ATOM 1711 O O . ALA A 1 227 ? -5.738 -20.656 -13.258 1 98.44 227 ALA A O 1
ATOM 1712 N N . ALA A 1 228 ? -7.84 -20.734 -14.094 1 98.31 228 ALA A N 1
ATOM 1713 C CA . ALA A 1 228 ? -7.383 -20.984 -15.453 1 98.31 228 ALA A CA 1
ATOM 1714 C C . ALA A 1 228 ? -6.52 -19.828 -15.969 1 98.31 228 ALA A C 1
ATOM 1716 O O . ALA A 1 228 ? -5.516 -20.047 -16.641 1 98.31 228 ALA A O 1
ATOM 1717 N N . GLY A 1 229 ? -6.926 -18.609 -15.656 1 98.44 229 GLY A N 1
ATOM 1718 C CA . GLY A 1 229 ? -6.145 -17.438 -16.031 1 98.44 229 GLY A CA 1
ATOM 1719 C C . GLY A 1 229 ? -4.77 -17.422 -15.398 1 98.44 229 GLY A C 1
ATOM 1720 O O . GLY A 1 229 ? -3.797 -16.984 -16.031 1 98.44 229 GLY A O 1
ATOM 1721 N N . VAL A 1 230 ? -4.688 -17.859 -14.148 1 98.62 230 VAL A N 1
ATOM 1722 C CA . VAL A 1 230 ? -3.404 -17.891 -13.453 1 98.62 230 VAL A CA 1
ATOM 1723 C C . VAL A 1 230 ? -2.432 -18.812 -14.188 1 98.62 230 VAL A C 1
ATOM 1725 O O . VAL A 1 230 ? -1.271 -18.453 -14.398 1 98.62 230 VAL A O 1
ATOM 1728 N N . ILE A 1 231 ? -2.895 -20 -14.625 1 98.19 231 ILE A N 1
ATOM 1729 C CA . ILE A 1 231 ? -2.057 -20.953 -15.352 1 98.19 231 ILE A CA 1
ATOM 1730 C C . ILE A 1 231 ? -1.581 -20.328 -16.656 1 98.19 231 ILE A C 1
ATOM 1732 O O . ILE A 1 231 ? -0.409 -20.453 -17.016 1 98.19 231 ILE A O 1
ATOM 1736 N N . GLU A 1 232 ? -2.49 -19.625 -17.328 1 98.06 232 GLU A N 1
ATOM 1737 C CA . GLU A 1 232 ? -2.127 -18.938 -18.562 1 98.06 232 GLU A CA 1
ATOM 1738 C C . GLU A 1 232 ? -1.016 -17.922 -18.328 1 98.06 232 GLU A C 1
ATOM 1740 O O . GLU A 1 232 ? -0.05 -17.859 -19.094 1 98.06 232 GLU A O 1
ATOM 1745 N N . VAL A 1 233 ? -1.135 -17.172 -17.281 1 98.44 233 VAL A N 1
ATOM 1746 C CA . VAL A 1 233 ? -0.203 -16.094 -17 1 98.44 233 VAL A CA 1
ATOM 1747 C C . VAL A 1 233 ? 1.167 -16.656 -16.641 1 98.44 233 VAL A C 1
ATOM 1749 O O . VAL A 1 233 ? 2.197 -16.125 -17.062 1 98.44 233 VAL A O 1
ATOM 1752 N N . ILE A 1 234 ? 1.197 -17.734 -15.844 1 98.12 234 ILE A N 1
ATOM 1753 C CA . ILE A 1 234 ? 2.465 -18.359 -15.508 1 98.12 234 ILE A CA 1
ATOM 1754 C C . ILE A 1 234 ? 3.229 -18.719 -16.781 1 98.12 234 ILE A C 1
ATOM 1756 O O . ILE A 1 234 ? 4.438 -18.484 -16.875 1 98.12 234 ILE A O 1
ATOM 1760 N N . LYS A 1 235 ? 2.543 -19.141 -17.797 1 97.12 235 LYS A N 1
ATOM 1761 C CA . LYS A 1 235 ? 3.156 -19.656 -19.016 1 97.12 235 LYS A CA 1
ATOM 1762 C C . LYS A 1 235 ? 3.527 -18.531 -19.969 1 97.12 235 LYS A C 1
ATOM 1764 O O . LYS A 1 235 ? 4.496 -18.641 -20.734 1 97.12 235 LYS A O 1
ATOM 1769 N N . LYS A 1 236 ? 2.789 -17.359 -19.828 1 96.31 236 LYS A N 1
ATOM 1770 C CA . LYS A 1 236 ? 2.91 -16.406 -20.922 1 96.31 236 LYS A CA 1
ATOM 1771 C C . LYS A 1 236 ? 3.412 -15.055 -20.422 1 96.31 236 LYS A C 1
ATOM 1773 O O . LYS A 1 236 ? 3.883 -14.227 -21.203 1 96.31 236 LYS A O 1
ATOM 1778 N N . GLY A 1 237 ? 3.283 -14.773 -19.203 1 97.69 237 GLY A N 1
ATOM 1779 C CA . GLY A 1 237 ? 3.51 -13.422 -18.719 1 97.69 237 GLY A CA 1
ATOM 1780 C C . GLY A 1 237 ? 4.973 -13.023 -18.719 1 97.69 237 GLY A C 1
ATOM 1781 O O . GLY A 1 237 ? 5.836 -13.805 -18.312 1 97.69 237 GLY A O 1
ATOM 1782 N N . ASP A 1 238 ? 5.273 -11.797 -19.125 1 97.62 238 ASP A N 1
ATOM 1783 C CA . ASP A 1 238 ? 6.613 -11.227 -19.031 1 97.62 238 ASP A CA 1
ATOM 1784 C C . ASP A 1 238 ? 6.84 -10.555 -17.688 1 97.62 238 ASP A C 1
ATOM 1786 O O . ASP A 1 238 ? 5.879 -10.18 -17 1 97.62 238 ASP A O 1
ATOM 1790 N N . SER A 1 239 ? 8.117 -10.438 -17.344 1 98.06 239 SER A N 1
ATOM 1791 C CA . SER A 1 239 ? 8.398 -9.719 -16.109 1 98.06 239 SER A CA 1
ATOM 1792 C C . SER A 1 239 ? 7.895 -8.281 -16.172 1 98.06 239 SER A C 1
ATOM 1794 O O . SER A 1 239 ? 8.031 -7.617 -17.203 1 98.06 239 SER A O 1
ATOM 1796 N N . GLY A 1 240 ? 7.309 -7.836 -15.102 1 98.19 240 GLY A N 1
ATOM 1797 C CA . GLY A 1 240 ? 6.816 -6.473 -15.008 1 98.19 240 GLY A CA 1
ATOM 1798 C C . GLY A 1 240 ? 5.449 -6.285 -15.641 1 98.19 240 GLY A C 1
ATOM 1799 O O . GLY A 1 240 ? 4.922 -5.172 -15.672 1 98.19 240 GLY A O 1
ATOM 1800 N N . SER A 1 241 ? 4.848 -7.371 -16.109 1 98.44 241 SER A N 1
ATOM 1801 C CA . SER A 1 241 ? 3.551 -7.238 -16.766 1 98.44 241 SER A CA 1
ATOM 1802 C C . SER A 1 241 ? 2.414 -7.281 -15.75 1 98.44 241 SER A C 1
ATOM 1804 O O . SER A 1 241 ? 2.6 -7.754 -14.625 1 98.44 241 SER A O 1
ATOM 1806 N N . THR A 1 242 ? 1.32 -6.734 -16.094 1 98.75 242 THR A N 1
ATOM 1807 C CA . THR A 1 242 ? 0.068 -6.746 -15.352 1 98.75 242 THR A CA 1
ATOM 1808 C C . THR A 1 242 ? -1.032 -7.441 -16.141 1 98.75 242 THR A C 1
ATOM 1810 O O . THR A 1 242 ? -1.238 -7.137 -17.328 1 98.75 242 THR A O 1
ATOM 1813 N N . TRP A 1 243 ? -1.719 -8.328 -15.5 1 98.75 243 TRP A N 1
ATOM 1814 C CA . TRP A 1 243 ? -2.729 -9.117 -16.188 1 98.75 243 TRP A CA 1
ATOM 1815 C C . TRP A 1 243 ? -4.078 -9.008 -15.492 1 98.75 243 TRP A C 1
ATOM 1817 O O . TRP A 1 243 ? -4.152 -9.016 -14.258 1 98.75 243 TRP A O 1
ATOM 1827 N N . LEU A 1 244 ? -5.121 -8.891 -16.281 1 98.31 244 LEU A N 1
ATOM 1828 C CA . LEU A 1 244 ? -6.5 -8.859 -15.797 1 98.31 244 LEU A CA 1
ATOM 1829 C C . LEU A 1 244 ? -7.184 -10.203 -16.031 1 98.31 244 LEU A C 1
ATOM 1831 O O . LEU A 1 244 ? -7.184 -10.727 -17.141 1 98.31 244 LEU A O 1
ATOM 1835 N N . ILE A 1 245 ? -7.676 -10.797 -15.016 1 98.25 245 ILE A N 1
ATOM 1836 C CA . ILE A 1 245 ? -8.5 -12 -15.07 1 98.25 245 ILE A CA 1
ATOM 1837 C C . ILE A 1 245 ? -9.883 -11.711 -14.5 1 98.25 245 ILE A C 1
ATOM 1839 O O . ILE A 1 245 ? -10.047 -11.602 -13.281 1 98.25 245 ILE A O 1
ATOM 1843 N N . SER A 1 246 ? -10.797 -11.562 -15.336 1 96.81 246 SER A N 1
ATOM 1844 C CA . SER A 1 246 ? -12.125 -11.125 -14.914 1 96.81 246 SER A CA 1
ATOM 1845 C C . SER A 1 246 ? -13.203 -11.648 -15.859 1 96.81 246 SER A C 1
ATOM 1847 O O . SER A 1 246 ? -12.93 -11.961 -17.016 1 96.81 246 SER A O 1
ATOM 1849 N N . ARG A 1 247 ? -14.406 -11.859 -15.367 1 94.94 247 ARG A N 1
ATOM 1850 C CA . ARG A 1 247 ? -15.641 -12.109 -16.094 1 94.94 247 ARG A CA 1
ATOM 1851 C C . ARG A 1 247 ? -15.578 -13.43 -16.859 1 94.94 247 ARG A C 1
ATOM 1853 O O . ARG A 1 247 ? -16.25 -13.609 -17.875 1 94.94 247 ARG A O 1
ATOM 1860 N N . GLY A 1 248 ? -14.672 -14.25 -16.406 1 93.88 248 GLY A N 1
ATOM 1861 C CA . GLY A 1 248 ? -14.57 -15.578 -17 1 93.88 248 GLY A CA 1
ATOM 1862 C C . GLY A 1 248 ? -13.906 -15.578 -18.359 1 93.88 248 GLY A C 1
ATOM 1863 O O . GLY A 1 248 ? -13.984 -16.562 -19.094 1 93.88 248 GLY A O 1
ATOM 1864 N N . ARG A 1 249 ? -13.312 -14.516 -18.719 1 95.19 249 ARG A N 1
ATOM 1865 C CA . ARG A 1 249 ? -12.586 -14.391 -19.984 1 95.19 249 ARG A CA 1
ATOM 1866 C C . ARG A 1 249 ? -11.141 -14.859 -19.828 1 95.19 249 ARG A C 1
ATOM 1868 O O . ARG A 1 249 ? -10.648 -15 -18.719 1 95.19 249 ARG A O 1
ATOM 1875 N N . PRO A 1 250 ? -10.484 -15.164 -20.938 1 96.12 250 PRO A N 1
ATOM 1876 C CA . PRO A 1 250 ? -9.055 -15.453 -20.859 1 96.12 250 PRO A CA 1
ATOM 1877 C C . PRO A 1 250 ? -8.258 -14.305 -20.234 1 96.12 250 PRO A C 1
ATOM 1879 O O . PRO A 1 250 ? -8.672 -13.148 -20.328 1 96.12 250 PRO A O 1
ATOM 1882 N N . ALA A 1 251 ? -7.215 -14.648 -19.594 1 98 251 ALA A N 1
ATOM 1883 C CA . ALA A 1 251 ? -6.367 -13.625 -18.984 1 98 251 ALA A CA 1
ATOM 1884 C C . ALA A 1 251 ? -5.961 -12.57 -20.016 1 98 251 ALA A C 1
ATOM 1886 O O . ALA A 1 251 ? -5.613 -12.898 -21.141 1 98 251 ALA A O 1
ATOM 1887 N N . GLU A 1 252 ? -6.043 -11.344 -19.656 1 97.81 252 GLU A N 1
ATOM 1888 C CA . GLU A 1 252 ? -5.727 -10.234 -20.547 1 97.81 252 GLU A CA 1
ATOM 1889 C C . GLU A 1 252 ? -4.484 -9.477 -20.078 1 97.81 252 GLU A C 1
ATOM 1891 O O . GLU A 1 252 ? -4.418 -9.039 -18.938 1 97.81 252 GLU A O 1
ATOM 1896 N N . ASP A 1 253 ? -3.494 -9.414 -20.984 1 98.19 253 ASP A N 1
ATOM 1897 C CA . ASP A 1 253 ? -2.34 -8.562 -20.703 1 98.19 253 ASP A CA 1
ATOM 1898 C C . ASP A 1 253 ? -2.713 -7.086 -20.781 1 98.19 253 ASP A C 1
ATOM 1900 O O . ASP A 1 253 ? -2.941 -6.555 -21.859 1 98.19 253 ASP A O 1
ATOM 1904 N N . ILE A 1 254 ? -2.73 -6.418 -19.641 1 98.19 254 ILE A N 1
ATOM 1905 C CA . ILE A 1 254 ? -3.152 -5.023 -19.641 1 98.19 254 ILE A CA 1
ATOM 1906 C C . ILE A 1 254 ? -1.958 -4.121 -19.344 1 98.19 254 ILE A C 1
ATOM 1908 O O . ILE A 1 254 ? -2.125 -2.994 -18.875 1 98.19 254 ILE A O 1
ATOM 1912 N N . THR A 1 255 ? -0.767 -4.578 -19.547 1 98.19 255 THR A N 1
ATOM 1913 C CA . THR A 1 255 ? 0.469 -3.857 -19.25 1 98.19 255 THR A CA 1
ATOM 1914 C C . THR A 1 255 ? 0.487 -2.512 -19.969 1 98.19 255 THR A C 1
ATOM 1916 O O . THR A 1 255 ? 0.849 -1.491 -19.391 1 98.19 255 THR A O 1
ATOM 1919 N N . SER A 1 256 ? 0.119 -2.506 -21.219 1 97.69 256 SER A N 1
ATOM 1920 C CA . SER A 1 256 ? 0.155 -1.281 -22.016 1 97.69 256 SER A CA 1
ATOM 1921 C C . SER A 1 256 ? -0.811 -0.237 -21.453 1 97.69 256 SER A C 1
ATOM 1923 O O . SER A 1 256 ? -0.515 0.959 -21.469 1 97.69 256 SER A O 1
ATOM 1925 N N . THR A 1 257 ? -1.983 -0.682 -21.031 1 97.56 257 THR A N 1
ATOM 1926 C CA . THR A 1 257 ? -2.965 0.23 -20.453 1 97.56 257 THR A CA 1
ATOM 1927 C C . THR A 1 257 ? -2.449 0.828 -19.141 1 97.56 257 THR A C 1
ATOM 1929 O O . THR A 1 257 ? -2.592 2.029 -18.906 1 97.56 257 THR A O 1
ATOM 1932 N N . VAL A 1 258 ? -1.839 0.003 -18.297 1 97.75 258 VAL A N 1
ATOM 1933 C CA . VAL A 1 258 ? -1.263 0.467 -17.047 1 97.75 258 VAL A CA 1
ATOM 1934 C C . VAL A 1 258 ? -0.144 1.467 -17.328 1 97.75 258 VAL A C 1
ATOM 1936 O O . VAL A 1 258 ? -0.07 2.52 -16.688 1 97.75 258 VAL A O 1
ATOM 1939 N N . LYS A 1 259 ? 0.67 1.154 -18.281 1 96.56 259 LYS A N 1
ATOM 1940 C CA . LYS A 1 259 ? 1.759 2.055 -18.656 1 96.56 259 LYS A CA 1
ATOM 1941 C C . LYS A 1 259 ? 1.219 3.393 -19.156 1 96.56 259 LYS A C 1
ATOM 1943 O O . LYS A 1 259 ? 1.776 4.445 -18.844 1 96.56 259 LYS A O 1
ATOM 1948 N N . LYS A 1 260 ? 0.169 3.352 -19.938 1 96.88 260 LYS A N 1
ATOM 1949 C CA . LYS A 1 260 ? -0.45 4.574 -20.438 1 96.88 260 LYS A CA 1
ATOM 1950 C C . LYS A 1 260 ? -0.966 5.441 -19.297 1 96.88 260 LYS A C 1
ATOM 1952 O O . LYS A 1 260 ? -0.814 6.664 -19.312 1 96.88 260 LYS A O 1
ATOM 1957 N N . ALA A 1 261 ? -1.605 4.816 -18.328 1 97.19 261 ALA A N 1
ATOM 1958 C CA . ALA A 1 261 ? -2.092 5.547 -17.156 1 97.19 261 ALA A CA 1
ATOM 1959 C C . ALA A 1 261 ? -0.941 6.203 -16.406 1 97.19 261 ALA A C 1
ATOM 1961 O O . ALA A 1 261 ? -1.02 7.379 -16.047 1 97.19 261 ALA A O 1
ATOM 1962 N N . TYR A 1 262 ? 0.13 5.52 -16.234 1 96 262 TYR A N 1
ATOM 1963 C CA . TYR A 1 262 ? 1.262 6.047 -15.484 1 96 262 TYR A CA 1
ATOM 1964 C C . TYR A 1 262 ? 2.01 7.102 -16.281 1 96 262 TYR A C 1
ATOM 1966 O O . TYR A 1 262 ? 2.621 8.008 -15.719 1 96 262 TYR A O 1
ATOM 1974 N N . GLU A 1 263 ? 1.985 6.973 -17.578 1 95.56 263 GLU A N 1
ATOM 1975 C CA . GLU A 1 263 ? 2.592 8.016 -18.391 1 95.56 263 GLU A CA 1
ATOM 1976 C C . GLU A 1 263 ? 1.936 9.367 -18.141 1 95.56 263 GLU A C 1
ATOM 1978 O O . GLU A 1 263 ? 2.619 10.391 -18.078 1 95.56 263 GLU A O 1
ATOM 1983 N N . ILE A 1 264 ? 0.625 9.367 -17.969 1 95.56 264 ILE A N 1
ATOM 1984 C CA . ILE A 1 264 ? -0.121 10.578 -17.672 1 95.56 264 ILE A CA 1
ATOM 1985 C C . ILE A 1 264 ? 0.362 11.1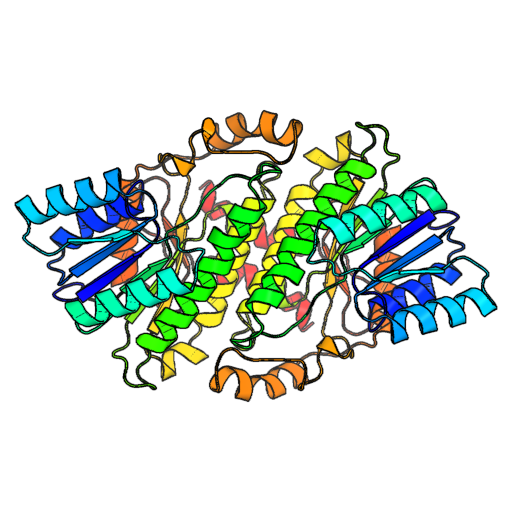64 -16.344 1 95.56 264 ILE A C 1
ATOM 1987 O O . ILE A 1 264 ? 0.544 12.383 -16.219 1 95.56 264 ILE A O 1
ATOM 1991 N N . LEU A 1 265 ? 0.653 10.328 -15.414 1 95.44 265 LEU A N 1
ATOM 1992 C CA . LEU A 1 265 ? 1.051 10.75 -14.07 1 95.44 265 LEU A CA 1
ATOM 1993 C C . LEU A 1 265 ? 2.512 11.18 -14.047 1 95.44 265 LEU A C 1
ATOM 1995 O O . LEU A 1 265 ? 2.859 12.18 -13.414 1 95.44 265 LEU A O 1
ATOM 1999 N N . THR A 1 266 ? 3.332 10.484 -14.773 1 93.69 266 THR A N 1
ATOM 2000 C CA . THR A 1 266 ? 4.777 10.695 -14.734 1 93.69 266 THR A CA 1
ATOM 2001 C C . THR A 1 266 ? 5.148 12.023 -15.383 1 93.69 266 THR A C 1
ATOM 2003 O O . THR A 1 266 ? 6.152 12.641 -15.023 1 93.69 266 THR A O 1
ATOM 2006 N N . THR A 1 267 ? 4.328 12.461 -16.266 1 90.56 267 THR A N 1
ATOM 2007 C CA . THR A 1 267 ? 4.582 13.727 -16.922 1 90.56 267 THR A CA 1
ATOM 2008 C C . THR A 1 267 ? 4.559 14.883 -15.93 1 90.56 267 THR A C 1
ATOM 2010 O O . THR A 1 267 ? 5.203 15.914 -16.141 1 90.56 267 THR A O 1
ATOM 2013 N N . LEU A 1 268 ? 3.885 14.703 -14.836 1 88.62 268 LEU A N 1
ATOM 2014 C CA . LEU A 1 268 ? 3.762 15.734 -13.805 1 88.62 268 LEU A CA 1
ATOM 2015 C C . LEU A 1 268 ? 5.086 15.93 -13.07 1 88.62 268 LEU A C 1
ATOM 2017 O O . LEU A 1 268 ? 5.309 16.969 -12.453 1 88.62 268 LEU A O 1
ATOM 2021 N N . ILE A 1 269 ? 5.961 14.883 -13.078 1 86.12 269 ILE A N 1
ATOM 2022 C CA . ILE A 1 269 ? 7.168 14.852 -12.258 1 86.12 269 ILE A CA 1
ATOM 2023 C C . ILE A 1 269 ? 8.305 15.555 -12.992 1 86.12 269 ILE A C 1
ATOM 2025 O O . ILE A 1 269 ? 9.094 16.281 -12.375 1 86.12 269 ILE A O 1
ATOM 2029 N N . PHE A 1 270 ? 8.383 15.352 -14.219 1 76.12 270 PHE A N 1
ATOM 2030 C CA . PHE A 1 270 ? 9.562 15.797 -14.953 1 76.12 270 PHE A CA 1
ATOM 2031 C C . PHE A 1 270 ? 9.234 17.016 -15.82 1 76.12 270 PHE A C 1
ATOM 2033 O O . PHE A 1 270 ? 10.109 17.547 -16.5 1 76.12 270 PHE A O 1
ATOM 2040 N N . LYS A 1 271 ? 8.078 17.562 -15.805 1 66.44 271 LYS A N 1
ATOM 2041 C CA . LYS A 1 271 ? 7.773 18.75 -16.578 1 66.44 271 LYS A CA 1
ATOM 2042 C C . LYS A 1 271 ? 8.219 20.016 -15.852 1 66.44 271 LYS A C 1
ATOM 2044 O O . LYS A 1 271 ? 8.219 20.062 -14.617 1 66.44 271 LYS A O 1
ATOM 2049 N N . MET B 1 1 ? -13.375 25.875 -0.983 1 56.03 1 MET B N 1
ATOM 2050 C CA . MET B 1 1 ? -13.578 26.641 0.242 1 56.03 1 MET B CA 1
ATOM 2051 C C . MET B 1 1 ? -12.258 26.891 0.956 1 56.03 1 MET B C 1
ATOM 2053 O O . MET B 1 1 ? -11.375 26.031 0.966 1 56.03 1 MET B O 1
ATOM 2057 N N . VAL B 1 2 ? -11.984 28.094 1.2 1 68.38 2 VAL B N 1
ATOM 2058 C CA . VAL B 1 2 ? -10.789 28.516 1.925 1 68.38 2 VAL B CA 1
ATOM 2059 C C . VAL B 1 2 ? -10.992 28.312 3.424 1 68.38 2 VAL B C 1
ATOM 2061 O O . VAL B 1 2 ? -12 28.75 3.98 1 68.38 2 VAL B O 1
ATOM 2064 N N . HIS B 1 3 ? -10.102 27.516 3.895 1 83 3 HIS B N 1
ATOM 2065 C CA . HIS B 1 3 ? -10.156 27.281 5.332 1 83 3 HIS B CA 1
ATOM 2066 C C . HIS B 1 3 ? -9.133 28.156 6.07 1 83 3 HIS B C 1
ATOM 2068 O O . HIS B 1 3 ? -8.055 28.422 5.547 1 83 3 HIS B O 1
ATOM 2074 N N . GLU B 1 4 ? -9.555 28.641 7.152 1 90.62 4 GLU B N 1
ATOM 2075 C CA . GLU B 1 4 ? -8.672 29.469 7.984 1 90.62 4 GLU B CA 1
ATOM 2076 C C . GLU B 1 4 ? -8 28.625 9.062 1 90.62 4 GLU B C 1
ATOM 2078 O O . GLU B 1 4 ? -8.57 27.625 9.531 1 90.62 4 GLU B O 1
ATOM 2083 N N . LEU B 1 5 ? -6.809 29.078 9.422 1 96.88 5 LEU B N 1
ATOM 2084 C CA . LEU B 1 5 ? -6.02 28.344 10.414 1 96.88 5 LEU B CA 1
ATOM 2085 C C . LEU B 1 5 ? -6.066 29.047 11.766 1 96.88 5 LEU B C 1
ATOM 2087 O O . LEU B 1 5 ? -5.586 28.516 12.766 1 96.88 5 LEU B O 1
ATOM 2091 N N . THR B 1 6 ? -6.691 30.25 11.789 1 95.88 6 THR B N 1
ATOM 2092 C CA . THR B 1 6 ? -6.785 31.016 13.031 1 95.88 6 THR B CA 1
ATOM 2093 C C . THR B 1 6 ? -7.496 30.203 14.109 1 95.88 6 THR B C 1
ATOM 2095 O O . THR B 1 6 ? -8.578 29.656 13.883 1 95.88 6 THR B O 1
ATOM 2098 N N . ASN B 1 7 ? -6.867 30.031 15.258 1 96.38 7 ASN B N 1
ATOM 2099 C CA . ASN B 1 7 ? -7.379 29.375 16.469 1 96.38 7 ASN B CA 1
ATOM 2100 C C . ASN B 1 7 ? -7.617 27.891 16.234 1 96.38 7 ASN B C 1
ATOM 2102 O O . ASN B 1 7 ? -8.445 27.281 16.922 1 96.38 7 ASN B O 1
ATOM 2106 N N . LYS B 1 8 ? -6.965 27.328 15.258 1 97.69 8 LYS B N 1
ATOM 2107 C CA . LYS B 1 8 ? -7.133 25.906 14.961 1 97.69 8 LYS B CA 1
ATOM 2108 C C . LYS B 1 8 ? -6.074 25.062 15.672 1 97.69 8 LYS B C 1
ATOM 2110 O O . LYS B 1 8 ? -4.992 25.562 15.984 1 97.69 8 LYS B O 1
ATOM 2115 N N . VAL B 1 9 ? -6.438 23.859 15.961 1 98.44 9 VAL B N 1
ATOM 2116 C CA . VAL B 1 9 ? -5.527 22.875 16.547 1 98.44 9 VAL B CA 1
ATOM 2117 C C . VAL B 1 9 ? -5.031 21.922 15.469 1 98.44 9 VAL B C 1
ATOM 2119 O O . VAL B 1 9 ? -5.828 21.266 14.805 1 98.44 9 VAL B O 1
ATOM 2122 N N . VAL B 1 10 ? -3.688 21.875 15.312 1 98.75 10 VAL B N 1
ATOM 2123 C CA . VAL B 1 10 ? -3.053 21.062 14.273 1 98.75 10 VAL B CA 1
ATOM 2124 C C . VAL B 1 10 ? -2.189 19.984 14.922 1 98.75 10 VAL B C 1
ATOM 2126 O O . VAL B 1 10 ? -1.406 20.266 15.828 1 98.75 10 VAL B O 1
ATOM 2129 N N . VAL B 1 11 ? -2.385 18.75 14.516 1 98.88 11 VAL B N 1
ATOM 2130 C CA . VAL B 1 11 ? -1.532 17.641 14.922 1 98.88 11 VAL B CA 1
ATOM 2131 C C . VAL B 1 11 ? -0.715 17.156 13.727 1 98.88 11 VAL B C 1
ATOM 2133 O O . VAL B 1 11 ? -1.254 16.969 12.633 1 98.88 11 VAL B O 1
ATOM 2136 N N . ILE B 1 12 ? 0.555 17 13.898 1 98.94 12 ILE B N 1
ATOM 2137 C CA . ILE B 1 12 ? 1.415 16.547 12.805 1 98.94 12 ILE B CA 1
ATOM 2138 C C . ILE B 1 12 ? 2.352 15.461 13.305 1 98.94 12 ILE B C 1
ATOM 2140 O O . ILE B 1 12 ? 3.098 15.664 14.266 1 98.94 12 ILE B O 1
ATOM 2144 N N . THR B 1 13 ? 2.309 14.305 12.664 1 98.88 13 THR B N 1
ATOM 2145 C CA . THR B 1 13 ? 3.246 13.234 12.977 1 98.88 13 THR B CA 1
ATOM 2146 C C . THR B 1 13 ? 4.562 13.43 12.234 1 98.88 13 THR B C 1
ATOM 2148 O O . THR B 1 13 ? 4.582 13.969 11.125 1 98.88 13 THR B O 1
ATOM 2151 N N . GLY B 1 14 ? 5.641 12.922 12.836 1 98.06 14 GLY B N 1
ATOM 2152 C CA . GLY B 1 14 ? 6.945 13.055 12.211 1 98.06 14 GLY B CA 1
ATOM 2153 C C . GLY B 1 14 ? 7.348 14.5 11.977 1 98.06 14 GLY B C 1
ATOM 2154 O O . GLY B 1 14 ? 7.781 14.859 10.875 1 98.06 14 GLY B O 1
ATOM 2155 N N . ALA B 1 15 ? 7.176 15.32 12.984 1 98.19 15 ALA B N 1
ATOM 2156 C CA . ALA B 1 15 ? 7.266 16.75 12.719 1 98.19 15 ALA B CA 1
ATOM 2157 C C . ALA B 1 15 ? 8.438 17.375 13.469 1 98.19 15 ALA B C 1
ATOM 2159 O O . ALA B 1 15 ? 8.547 18.609 13.547 1 98.19 15 ALA B O 1
ATOM 2160 N N . ALA B 1 16 ? 9.289 16.547 14.047 1 97.75 16 ALA B N 1
ATOM 2161 C CA . ALA B 1 16 ? 10.43 17.094 14.781 1 97.75 16 ALA B CA 1
ATOM 2162 C C . ALA B 1 16 ? 11.508 17.594 13.828 1 97.75 16 ALA B C 1
ATOM 2164 O O . ALA B 1 16 ? 12.297 18.469 14.18 1 97.75 16 ALA B O 1
ATOM 2165 N N . THR B 1 17 ? 11.594 17.031 12.609 1 95.31 17 THR B N 1
ATOM 2166 C CA . THR B 1 17 ? 12.609 17.391 11.625 1 95.31 17 THR B CA 1
ATOM 2167 C C . THR B 1 17 ? 11.992 17.484 10.234 1 95.31 17 THR B C 1
ATOM 2169 O O . THR B 1 17 ? 10.781 17.344 10.07 1 95.31 17 THR B O 1
ATOM 2172 N N . GLY B 1 18 ? 12.773 17.859 9.289 1 96.06 18 GLY B N 1
ATOM 2173 C CA . GLY B 1 18 ? 12.398 17.797 7.883 1 96.06 18 GLY B CA 1
ATOM 2174 C C . GLY B 1 18 ? 11.25 18.719 7.527 1 96.06 18 GLY B C 1
ATOM 2175 O O . GLY B 1 18 ? 11.195 19.859 7.984 1 96.06 18 GLY B O 1
ATOM 2176 N N . ILE B 1 19 ? 10.398 18.234 6.633 1 97.81 19 ILE B N 1
ATOM 2177 C CA . ILE B 1 19 ? 9.273 19.016 6.129 1 97.81 19 ILE B CA 1
ATOM 2178 C C . ILE B 1 19 ? 8.305 19.312 7.273 1 97.81 19 ILE B C 1
ATOM 2180 O O . ILE B 1 19 ? 7.801 20.438 7.387 1 97.81 19 ILE B O 1
ATOM 2184 N N . GLY B 1 20 ? 8.086 18.328 8.188 1 98.38 20 GLY B N 1
ATOM 2185 C CA . GLY B 1 20 ? 7.172 18.5 9.305 1 98.38 20 GLY B CA 1
ATOM 2186 C C . GLY B 1 20 ? 7.551 19.656 10.211 1 98.38 20 GLY B C 1
ATOM 2187 O O . GLY B 1 20 ? 6.699 20.453 10.602 1 98.38 20 GLY B O 1
ATOM 2188 N N . ALA B 1 21 ? 8.82 19.734 10.484 1 98.44 21 ALA B N 1
ATOM 2189 C CA . ALA B 1 21 ? 9.297 20.812 11.336 1 98.44 21 ALA B CA 1
ATOM 2190 C C . ALA B 1 21 ? 9.07 22.172 10.68 1 98.44 21 ALA B C 1
ATOM 2192 O O . ALA B 1 21 ? 8.727 23.141 11.352 1 98.44 21 ALA B O 1
ATOM 2193 N N . ARG B 1 22 ? 9.266 22.234 9.375 1 98.56 22 ARG B N 1
ATOM 2194 C CA . ARG B 1 22 ? 9.07 23.484 8.648 1 98.56 22 ARG B CA 1
ATOM 2195 C C . ARG B 1 22 ? 7.586 23.844 8.578 1 98.56 22 ARG B C 1
ATOM 2197 O O . ARG B 1 22 ? 7.227 25.016 8.578 1 98.56 22 ARG B O 1
ATOM 2204 N N . VAL B 1 23 ? 6.73 22.797 8.492 1 98.62 23 VAL B N 1
ATOM 2205 C CA . VAL B 1 23 ? 5.293 23.047 8.531 1 98.62 23 VAL B CA 1
ATOM 2206 C C . VAL B 1 23 ? 4.906 23.688 9.859 1 98.62 23 VAL B C 1
ATOM 2208 O O . VAL B 1 23 ? 4.156 24.656 9.898 1 98.62 23 VAL B O 1
ATOM 2211 N N . VAL B 1 24 ? 5.434 23.172 10.961 1 98.56 24 VAL B N 1
ATOM 2212 C CA . VAL B 1 24 ? 5.145 23.703 12.289 1 98.56 24 VAL B CA 1
ATOM 2213 C C . VAL B 1 24 ? 5.582 25.172 12.359 1 98.56 24 VAL B C 1
ATOM 2215 O O . VAL B 1 24 ? 4.848 26.016 12.867 1 98.56 24 VAL B O 1
ATOM 2218 N N . ARG B 1 25 ? 6.75 25.5 11.812 1 98.06 25 ARG B N 1
ATOM 2219 C CA . ARG B 1 25 ? 7.27 26.875 11.805 1 98.06 25 ARG B CA 1
ATOM 2220 C C . ARG B 1 25 ? 6.344 27.812 11.039 1 98.06 25 ARG B C 1
ATOM 2222 O O . ARG B 1 25 ? 6.195 28.969 11.406 1 98.06 25 ARG B O 1
ATOM 2229 N N . LYS B 1 26 ? 5.754 27.297 10.031 1 97.75 26 LYS B N 1
ATOM 2230 C CA . LYS B 1 26 ? 4.852 28.141 9.242 1 97.75 26 LYS B CA 1
ATOM 2231 C C . LYS B 1 26 ? 3.49 28.266 9.914 1 97.75 26 LYS B C 1
ATOM 2233 O O . LYS B 1 26 ? 2.818 29.297 9.781 1 97.75 26 LYS B O 1
ATOM 2238 N N . LEU B 1 27 ? 3.078 27.25 10.609 1 97.69 27 LEU B N 1
ATOM 2239 C CA . LEU B 1 27 ? 1.774 27.234 11.266 1 97.69 27 LEU B CA 1
ATOM 2240 C C . LEU B 1 27 ? 1.703 28.297 12.359 1 97.69 27 LEU B C 1
ATOM 2242 O O . LEU B 1 27 ? 0.666 28.938 12.539 1 97.69 27 LEU B O 1
ATOM 2246 N N . VAL B 1 28 ? 2.75 28.484 13.125 1 96.62 28 VAL B N 1
ATOM 2247 C CA . VAL B 1 28 ? 2.717 29.422 14.25 1 96.62 28 VAL B CA 1
ATOM 2248 C C . VAL B 1 28 ? 2.559 30.844 13.734 1 96.62 28 VAL B C 1
ATOM 2250 O O . VAL B 1 28 ? 2.143 31.734 14.477 1 96.62 28 VAL B O 1
ATOM 2253 N N . ASN B 1 29 ? 2.846 31.031 12.445 1 94.94 29 ASN B N 1
ATOM 2254 C CA . ASN B 1 29 ? 2.658 32.344 11.828 1 94.94 29 ASN B CA 1
ATOM 2255 C C . ASN B 1 29 ? 1.218 32.562 11.367 1 94.94 29 ASN B C 1
ATOM 2257 O O . ASN B 1 29 ? 0.829 33.656 11.008 1 94.94 29 ASN B O 1
ATOM 2261 N N . GLU B 1 30 ? 0.345 31.531 11.359 1 94 30 GLU B N 1
ATOM 2262 C CA . GLU B 1 30 ? -1.046 31.562 10.914 1 94 30 GLU B CA 1
ATOM 2263 C C . GLU B 1 30 ? -1.991 31.797 12.094 1 94 30 GLU B C 1
ATOM 2265 O O . GLU B 1 30 ? -3.209 31.672 11.953 1 94 30 GLU B O 1
ATOM 2270 N N . ASP B 1 31 ? -1.566 32.156 13.289 1 91.38 31 ASP B N 1
ATOM 2271 C CA . ASP B 1 31 ? -2.346 32.406 14.492 1 91.38 31 ASP B CA 1
ATOM 2272 C C . ASP B 1 31 ? -3.123 31.156 14.922 1 91.38 31 ASP B C 1
ATOM 2274 O O . ASP B 1 31 ? -4.324 31.234 15.195 1 91.38 31 ASP B O 1
ATOM 2278 N N . ILE B 1 32 ? -2.566 30.047 14.852 1 97.19 32 ILE B N 1
ATOM 2279 C CA . ILE B 1 32 ? -3.166 28.797 15.305 1 97.19 32 ILE B CA 1
ATOM 2280 C C . ILE B 1 32 ? -3.285 28.797 16.828 1 97.19 32 ILE B C 1
ATOM 2282 O O . IL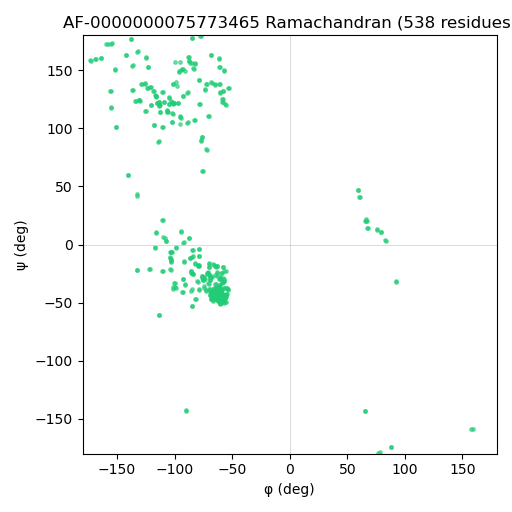E B 1 32 ? -2.648 29.609 17.5 1 97.19 32 ILE B O 1
ATOM 2286 N N . LYS B 1 33 ? -4.113 27.906 17.312 1 97.38 33 LYS B N 1
ATOM 2287 C CA . LYS B 1 33 ? -4.23 27.703 18.75 1 97.38 33 LYS B CA 1
ATOM 2288 C C . LYS B 1 33 ? -3.115 26.812 19.281 1 97.38 33 LYS B C 1
ATOM 2290 O O . LYS B 1 33 ? -2.51 27.109 20.312 1 97.38 33 LYS B O 1
ATOM 2295 N N . LEU B 1 34 ? -2.912 25.719 18.578 1 98.25 34 LEU B N 1
ATOM 2296 C CA . LEU B 1 34 ? -1.952 24.719 19.031 1 98.25 34 LEU B CA 1
ATOM 2297 C C . LEU B 1 34 ? -1.442 23.875 17.859 1 98.25 34 LEU B C 1
ATOM 2299 O O . LEU B 1 34 ? -2.225 23.453 17 1 98.25 34 LEU B O 1
ATOM 2303 N N . ALA B 1 35 ? -0.152 23.734 17.812 1 98.69 35 ALA B N 1
ATOM 2304 C CA . ALA B 1 35 ? 0.486 22.734 16.953 1 98.69 35 ALA B CA 1
ATOM 2305 C C . ALA B 1 35 ? 1.151 21.641 17.781 1 98.69 35 ALA B C 1
ATOM 2307 O O . ALA B 1 35 ? 2.117 21.906 18.5 1 98.69 35 ALA B O 1
ATOM 2308 N N . ALA B 1 36 ? 0.63 20.438 17.672 1 98.81 36 ALA B N 1
ATOM 2309 C CA . ALA B 1 36 ? 1.201 19.297 18.391 1 98.81 36 ALA B CA 1
ATOM 2310 C C . ALA B 1 36 ? 2.146 18.5 17.5 1 98.81 36 ALA B C 1
ATOM 2312 O O . ALA B 1 36 ? 1.741 18 16.438 1 98.81 36 ALA B O 1
ATOM 2313 N N . ILE B 1 37 ? 3.369 18.391 17.938 1 98.69 37 ILE B N 1
ATOM 2314 C CA . ILE B 1 37 ? 4.422 17.656 17.25 1 98.69 37 ILE B CA 1
ATOM 2315 C C . ILE B 1 37 ? 4.523 16.234 17.812 1 98.69 37 ILE B C 1
ATOM 2317 O O . ILE B 1 37 ? 4.941 16.047 18.953 1 98.69 37 ILE B O 1
ATOM 2321 N N . LEU B 1 38 ? 4.145 15.281 17.031 1 98.88 38 LEU B N 1
ATOM 2322 C CA . LEU B 1 38 ? 4.316 13.883 17.406 1 98.88 38 LEU B CA 1
ATOM 2323 C C . LEU B 1 38 ? 5.523 13.273 16.703 1 98.88 38 LEU B C 1
ATOM 2325 O O . LEU B 1 38 ? 5.582 13.25 15.477 1 98.88 38 LEU B O 1
ATOM 2329 N N . ASP B 1 39 ? 6.461 12.789 17.484 1 98.75 39 ASP B N 1
ATOM 2330 C CA . ASP B 1 39 ? 7.684 12.242 16.891 1 98.75 39 ASP B CA 1
ATOM 2331 C C . ASP B 1 39 ? 8.445 11.398 17.906 1 98.75 39 ASP B C 1
ATOM 2333 O O . ASP B 1 39 ? 8.211 11.5 19.109 1 98.75 39 ASP B O 1
ATOM 2337 N N . ILE B 1 40 ? 9.32 10.547 17.422 1 98.44 40 ILE B N 1
ATOM 2338 C CA . ILE B 1 40 ? 10.18 9.766 18.312 1 98.44 40 ILE B CA 1
ATOM 2339 C C . ILE B 1 40 ? 11.422 10.578 18.672 1 98.44 40 ILE B C 1
ATOM 2341 O O . ILE B 1 40 ? 12.086 10.305 19.672 1 98.44 40 ILE B O 1
ATOM 2345 N N . ALA B 1 41 ? 11.766 11.57 17.828 1 97.81 41 ALA B N 1
ATOM 2346 C CA . ALA B 1 41 ? 12.969 12.375 18.016 1 97.81 41 ALA B CA 1
ATOM 2347 C C . ALA B 1 41 ? 12.773 13.414 19.125 1 97.81 41 ALA B C 1
ATOM 2349 O O . ALA B 1 41 ? 12.539 14.586 18.844 1 97.81 41 ALA B O 1
ATOM 2350 N N . GLU B 1 42 ? 13.07 13.023 20.297 1 98.44 42 GLU B N 1
ATOM 2351 C CA . GLU B 1 42 ? 12.75 13.82 21.469 1 98.44 42 GLU B CA 1
ATOM 2352 C C . GLU B 1 42 ? 13.57 15.102 21.516 1 98.44 42 GLU B C 1
ATOM 2354 O O . GLU B 1 42 ? 13.023 16.188 21.719 1 98.44 42 GLU B O 1
ATOM 2359 N N . LYS B 1 43 ? 14.836 14.977 21.281 1 98.56 43 LYS B N 1
ATOM 2360 C CA . LYS B 1 43 ? 15.719 16.141 21.375 1 98.56 43 LYS B CA 1
ATOM 2361 C C . LYS B 1 43 ? 15.305 17.219 20.375 1 98.56 43 LYS B C 1
ATOM 2363 O O . LYS B 1 43 ? 15.109 18.375 20.75 1 98.56 43 LYS B O 1
ATOM 2368 N N . GLN B 1 44 ? 15.141 16.844 19.141 1 98.44 44 GLN B N 1
ATOM 2369 C CA . GLN B 1 44 ? 14.781 17.797 18.094 1 98.44 44 GLN B CA 1
ATOM 2370 C C . GLN B 1 44 ? 13.391 18.375 18.312 1 98.44 44 GLN B C 1
ATOM 2372 O O . GLN B 1 44 ? 13.164 19.562 18.078 1 98.44 44 GLN B O 1
ATOM 2377 N N . GLY B 1 45 ? 12.461 17.5 18.812 1 98.62 45 GLY B N 1
ATOM 2378 C CA . GLY B 1 45 ? 11.109 17.953 19.062 1 98.62 45 GLY B CA 1
ATOM 2379 C C . GLY B 1 45 ? 11.023 18.984 20.172 1 98.62 45 GLY B C 1
ATOM 2380 O O . GLY B 1 45 ? 10.352 20.016 20.031 1 98.62 45 GLY B O 1
ATOM 2381 N N . ILE B 1 46 ? 11.703 18.719 21.25 1 98.69 46 ILE B N 1
ATOM 2382 C CA . ILE B 1 46 ? 11.703 19.625 22.391 1 98.69 46 ILE B CA 1
ATOM 2383 C C . ILE B 1 46 ? 12.391 20.938 22.016 1 98.69 46 ILE B C 1
ATOM 2385 O O . ILE B 1 46 ? 11.922 22.016 22.375 1 98.69 46 ILE B O 1
ATOM 2389 N N . GLU B 1 47 ? 13.484 20.812 21.266 1 98.69 47 GLU B N 1
ATOM 2390 C CA . GLU B 1 47 ? 14.188 22.016 20.812 1 98.69 47 GLU B CA 1
ATOM 2391 C C . GLU B 1 47 ? 13.281 22.891 19.953 1 98.69 47 GLU B C 1
ATOM 2393 O O . GLU B 1 47 ? 13.258 24.109 20.109 1 98.69 47 GLU B O 1
ATOM 2398 N N . LEU B 1 48 ? 12.547 22.297 19.031 1 98.5 48 LEU B N 1
ATOM 2399 C CA . LEU B 1 48 ? 11.633 23.031 18.172 1 98.5 48 LEU B CA 1
ATOM 2400 C C . LEU B 1 48 ? 10.523 23.688 18.984 1 98.5 48 LEU B C 1
ATOM 2402 O O . LEU B 1 48 ? 10.211 24.859 18.766 1 98.5 48 LEU B O 1
ATOM 2406 N N . GLN B 1 49 ? 9.922 22.938 19.922 1 98.62 49 GLN B N 1
ATOM 2407 C CA . GLN B 1 49 ? 8.891 23.453 20.797 1 98.62 49 GLN B CA 1
ATOM 2408 C C . GLN B 1 49 ? 9.391 24.688 21.562 1 98.62 49 GLN B C 1
ATOM 2410 O O . GLN B 1 49 ? 8.727 25.719 21.562 1 98.62 49 GLN B O 1
ATOM 2415 N N . ASN B 1 50 ? 10.547 24.547 22.156 1 98.56 50 ASN B N 1
ATOM 2416 C CA . ASN B 1 50 ? 11.094 25.625 22.984 1 98.56 50 ASN B CA 1
ATOM 2417 C C . ASN B 1 50 ? 11.406 26.859 22.141 1 98.56 50 ASN B C 1
ATOM 2419 O O . ASN B 1 50 ? 11.102 27.984 22.547 1 98.56 50 ASN B O 1
ATOM 2423 N N . GLU B 1 51 ? 12 26.641 21.031 1 98.25 51 GLU B N 1
ATOM 2424 C CA . GLU B 1 51 ? 12.336 27.734 20.125 1 98.25 51 GLU B CA 1
ATOM 2425 C C . GLU B 1 51 ? 11.102 28.531 19.734 1 98.25 51 GLU B C 1
ATOM 2427 O O . GLU B 1 51 ? 11.086 29.766 19.844 1 98.25 51 GLU B O 1
ATOM 2432 N N . LEU B 1 52 ? 10.094 27.844 19.312 1 98.12 52 LEU B N 1
ATOM 2433 C CA . LEU B 1 52 ? 8.906 28.5 18.781 1 98.12 52 LEU B CA 1
ATOM 2434 C C . LEU B 1 52 ? 8.078 29.109 19.906 1 98.12 52 LEU B C 1
ATOM 2436 O O . LEU B 1 52 ? 7.516 30.203 19.766 1 98.12 52 LEU B O 1
ATOM 2440 N N . ASN B 1 53 ? 8.016 28.422 21.047 1 97.94 53 ASN B N 1
ATOM 2441 C CA . ASN B 1 53 ? 7.242 28.953 22.172 1 97.94 53 ASN B CA 1
ATOM 2442 C C . ASN B 1 53 ? 7.898 30.188 22.766 1 97.94 53 ASN B C 1
ATOM 2444 O O . ASN B 1 53 ? 7.215 31.047 23.328 1 97.94 53 ASN B O 1
ATOM 2448 N N . ALA B 1 54 ? 9.203 30.312 22.656 1 97.81 54 ALA B N 1
ATOM 2449 C CA . ALA B 1 54 ? 9.898 31.5 23.141 1 97.81 54 ALA B CA 1
ATOM 2450 C C . ALA B 1 54 ? 9.469 32.719 22.344 1 97.81 54 ALA B C 1
ATOM 2452 O O . ALA B 1 54 ? 9.414 33.844 22.875 1 97.81 54 ALA B O 1
ATOM 2453 N N . LYS B 1 55 ? 9.055 32.5 21.141 1 96.06 55 LYS B N 1
ATOM 2454 C CA . LYS B 1 55 ? 8.75 33.594 20.25 1 96.06 55 LYS B CA 1
ATOM 2455 C C . LYS B 1 55 ? 7.246 33.844 20.141 1 96.06 55 LYS B C 1
ATOM 2457 O O . LYS B 1 55 ? 6.789 34.969 20 1 96.06 55 LYS B O 1
ATOM 2462 N N . TYR B 1 56 ? 6.453 32.781 20.156 1 94.69 56 TYR B N 1
ATOM 2463 C CA . TYR B 1 56 ? 5.055 32.875 19.766 1 94.69 56 TYR B CA 1
ATOM 2464 C C . TYR B 1 56 ? 4.137 32.531 20.922 1 94.69 56 TYR B C 1
ATOM 2466 O O . TYR B 1 56 ? 2.91 32.594 20.797 1 94.69 56 TYR B O 1
ATOM 2474 N N . GLY B 1 57 ? 4.734 32.156 22.047 1 92.12 57 GLY B N 1
ATOM 2475 C CA . GLY B 1 57 ? 3.938 31.703 23.172 1 92.12 57 GLY B CA 1
ATOM 2476 C C . GLY B 1 57 ? 3.656 30.203 23.125 1 92.12 57 GLY B C 1
ATOM 2477 O O . GLY B 1 57 ? 4.168 29.5 22.25 1 92.12 57 GLY B O 1
ATOM 2478 N N . ASN B 1 58 ? 2.844 29.641 24.016 1 93.12 58 ASN B N 1
ATOM 2479 C CA . ASN B 1 58 ? 2.586 28.219 24.172 1 93.12 58 ASN B CA 1
ATOM 2480 C C . ASN B 1 58 ? 1.663 27.688 23.078 1 93.12 58 ASN B C 1
ATOM 2482 O O . ASN B 1 58 ? 0.58 27.172 23.375 1 93.12 58 ASN B O 1
ATOM 2486 N N . LYS B 1 59 ? 2.244 27.797 21.828 1 96.62 59 LYS B N 1
ATOM 2487 C CA . LYS B 1 59 ? 1.457 27.375 20.672 1 96.62 59 LYS B CA 1
ATOM 2488 C C . LYS B 1 59 ? 1.92 26.031 20.141 1 96.62 59 LYS B C 1
ATOM 2490 O O . LYS B 1 59 ? 1.263 25.438 19.297 1 96.62 59 LYS B O 1
ATOM 2495 N N . VAL B 1 60 ? 3.061 25.594 20.656 1 98.44 60 VAL B N 1
ATOM 2496 C CA . VAL B 1 60 ? 3.629 24.344 20.141 1 98.44 60 VAL B CA 1
ATOM 2497 C C . VAL B 1 60 ? 3.832 23.359 21.297 1 98.44 60 VAL B C 1
ATOM 2499 O O . VAL B 1 60 ? 4.32 23.734 22.359 1 98.44 60 VAL B O 1
ATOM 2502 N N . LYS B 1 61 ? 3.447 22.156 21.078 1 98.62 61 LYS B N 1
ATOM 2503 C CA . LYS B 1 61 ? 3.635 21.094 22.062 1 98.62 61 LYS B CA 1
ATOM 2504 C C . LYS B 1 61 ? 4.281 19.859 21.438 1 98.62 61 LYS B C 1
ATOM 2506 O O . LYS B 1 61 ? 3.783 19.328 20.438 1 98.62 61 LYS B O 1
ATOM 2511 N N . TYR B 1 62 ? 5.383 19.453 21.984 1 98.75 62 TYR B N 1
ATOM 2512 C CA . TYR B 1 62 ? 5.992 18.188 21.594 1 98.75 62 TYR B CA 1
ATOM 2513 C C . TYR B 1 62 ? 5.449 17.031 22.422 1 98.75 62 TYR B C 1
ATOM 2515 O O . TYR B 1 62 ? 5.301 17.156 23.641 1 98.75 62 TYR B O 1
ATOM 2523 N N . ILE B 1 63 ? 5.051 15.961 21.812 1 98.88 63 ILE B N 1
ATOM 2524 C CA . ILE B 1 63 ? 4.648 14.711 22.438 1 98.88 63 ILE B CA 1
ATOM 2525 C C . ILE B 1 63 ? 5.457 13.555 21.859 1 98.88 63 ILE B C 1
ATOM 2527 O O . ILE B 1 63 ? 5.414 13.305 20.656 1 98.88 63 ILE B O 1
ATOM 2531 N N . LYS B 1 64 ? 6.281 12.906 22.688 1 98.81 64 LYS B N 1
ATOM 2532 C CA . LYS B 1 64 ? 6.977 11.703 22.219 1 98.81 64 LYS B CA 1
ATOM 2533 C C . LYS B 1 64 ? 5.988 10.633 21.781 1 98.81 64 LYS B C 1
ATOM 2535 O O . LYS B 1 64 ? 5.125 10.219 22.562 1 98.81 64 LYS B O 1
ATOM 2540 N N . CYS B 1 65 ? 6.148 10.234 20.516 1 98.75 65 CYS B N 1
ATOM 2541 C CA . CYS B 1 65 ? 5.172 9.297 19.969 1 98.75 65 CYS B CA 1
ATOM 2542 C C . CYS B 1 65 ? 5.773 8.492 18.812 1 98.75 65 CYS B C 1
ATOM 2544 O O . CYS B 1 65 ? 6.285 9.062 17.859 1 98.75 65 CYS B O 1
ATOM 2546 N N . ASP B 1 66 ? 5.82 7.246 19.031 1 98.75 66 ASP B N 1
ATOM 2547 C CA . ASP B 1 66 ? 6.02 6.34 17.906 1 98.75 66 ASP B CA 1
ATOM 2548 C C . ASP B 1 66 ? 4.703 6.066 17.172 1 98.75 66 ASP B C 1
ATOM 2550 O O . ASP B 1 66 ? 3.861 5.312 17.672 1 98.75 66 ASP B O 1
ATOM 2554 N N . ALA B 1 67 ? 4.566 6.641 15.977 1 98.31 67 ALA B N 1
ATOM 2555 C CA . ALA B 1 67 ? 3.297 6.602 15.258 1 98.31 67 ALA B CA 1
ATOM 2556 C C . ALA B 1 67 ? 2.906 5.168 14.914 1 98.31 67 ALA B C 1
ATOM 2558 O O . ALA B 1 67 ? 1.746 4.891 14.602 1 98.31 67 ALA B O 1
ATOM 2559 N N . THR B 1 68 ? 3.908 4.188 14.945 1 98.25 68 THR B N 1
ATOM 2560 C CA . THR B 1 68 ? 3.594 2.795 14.641 1 98.25 68 THR B CA 1
ATOM 2561 C C . THR B 1 68 ? 2.938 2.111 15.836 1 98.25 68 THR B C 1
ATOM 2563 O O . THR B 1 68 ? 2.477 0.974 15.734 1 98.25 68 THR B O 1
ATOM 2566 N N . LYS B 1 69 ? 2.947 2.795 16.953 1 98.38 69 LYS B N 1
ATOM 2567 C CA . LYS B 1 69 ? 2.309 2.279 18.156 1 98.38 69 LYS B CA 1
ATOM 2568 C C . LYS B 1 69 ? 0.958 2.951 18.406 1 98.38 69 LYS B C 1
ATOM 2570 O O . LYS B 1 69 ? 0.9 4.098 18.844 1 98.38 69 LYS B O 1
ATOM 2575 N N . ASP B 1 70 ? -0.063 2.189 18.297 1 97.44 70 ASP B N 1
ATOM 2576 C CA . ASP B 1 70 ? -1.424 2.715 18.359 1 97.44 70 ASP B CA 1
ATOM 2577 C C . ASP B 1 70 ? -1.696 3.375 19.703 1 97.44 70 ASP B C 1
ATOM 2579 O O . ASP B 1 70 ? -2.309 4.441 19.766 1 97.44 70 ASP B O 1
ATOM 2583 N N . ASP B 1 71 ? -1.303 2.719 20.672 1 97.88 71 ASP B N 1
ATOM 2584 C CA . ASP B 1 71 ? -1.581 3.232 22.016 1 97.88 71 ASP B CA 1
ATOM 2585 C C . ASP B 1 71 ? -0.93 4.598 22.219 1 97.88 71 ASP B C 1
ATOM 2587 O O . ASP B 1 71 ? -1.534 5.496 22.812 1 97.88 71 ASP B O 1
ATOM 2591 N N . GLN B 1 72 ? 0.294 4.793 21.719 1 98.75 72 GLN B N 1
ATOM 2592 C CA . GLN B 1 72 ? 0.973 6.078 21.828 1 98.75 72 GLN B CA 1
ATOM 2593 C C . GLN B 1 72 ? 0.29 7.137 20.969 1 98.75 72 GLN B C 1
ATOM 2595 O O . GLN B 1 72 ? 0.096 8.273 21.406 1 98.75 72 GLN B O 1
ATOM 2600 N N . LEU B 1 73 ? -0.114 6.75 19.812 1 98.62 73 LEU B N 1
ATOM 2601 C CA . LEU B 1 73 ? -0.764 7.668 18.891 1 98.62 73 LEU B CA 1
ATOM 2602 C C . LEU B 1 73 ? -2.1 8.148 19.438 1 98.62 73 LEU B C 1
ATOM 2604 O O . LEU B 1 73 ? -2.381 9.352 19.438 1 98.62 73 LEU B O 1
ATOM 2608 N N . PHE B 1 74 ? -2.883 7.238 19.969 1 98.5 74 PHE B N 1
ATOM 2609 C CA . PHE B 1 74 ? -4.207 7.574 20.484 1 98.5 74 PHE B CA 1
ATOM 2610 C C . PHE B 1 74 ? -4.098 8.398 21.75 1 98.5 74 PHE B C 1
ATOM 2612 O O . PHE B 1 74 ? -4.867 9.336 21.969 1 98.5 74 PHE B O 1
ATOM 2619 N N . ALA B 1 75 ? -3.143 8.062 22.547 1 98.69 75 ALA B N 1
ATOM 2620 C CA . ALA B 1 75 ? -2.91 8.852 23.75 1 98.69 75 ALA B CA 1
ATOM 2621 C C . ALA B 1 75 ? -2.492 10.273 23.406 1 98.69 75 ALA B C 1
ATOM 2623 O O . ALA B 1 75 ? -2.877 11.227 24.094 1 98.69 75 ALA B O 1
ATOM 2624 N N . ALA B 1 76 ? -1.688 10.406 22.359 1 98.81 76 ALA B N 1
ATOM 2625 C CA . ALA B 1 76 ? -1.276 11.734 21.906 1 98.81 76 ALA B CA 1
ATOM 2626 C C . ALA B 1 76 ? -2.477 12.555 21.453 1 98.81 76 ALA B C 1
ATOM 2628 O O . ALA B 1 76 ? -2.588 13.742 21.766 1 98.81 76 ALA B O 1
ATOM 2629 N N . PHE B 1 77 ? -3.389 11.922 20.672 1 98.75 77 PHE B N 1
ATOM 2630 C CA . PHE B 1 77 ? -4.594 12.602 20.234 1 98.75 77 PHE B CA 1
ATOM 2631 C C . PHE B 1 77 ? -5.43 13.062 21.422 1 98.75 77 PHE B C 1
ATOM 2633 O O . PHE B 1 77 ? -5.93 14.188 21.438 1 98.75 77 PHE B O 1
ATOM 2640 N N . GLU B 1 78 ? -5.523 12.203 22.375 1 98.31 78 GLU B N 1
ATOM 2641 C CA . GLU B 1 78 ? -6.285 12.539 23.578 1 98.31 78 GLU B CA 1
ATOM 2642 C C . GLU B 1 78 ? -5.66 13.719 24.312 1 98.31 78 GLU B C 1
ATOM 2644 O O . GLU B 1 78 ? -6.367 14.602 24.797 1 98.31 78 GLU B O 1
ATOM 2649 N N . THR B 1 79 ? -4.402 13.68 24.438 1 98.56 79 THR B N 1
ATOM 2650 C CA . THR B 1 79 ? -3.684 14.773 25.078 1 98.56 79 THR B CA 1
ATOM 2651 C C . THR B 1 79 ? -3.949 16.094 24.375 1 98.56 79 THR B C 1
ATOM 2653 O O . THR B 1 79 ? -4.203 17.109 25.016 1 98.56 79 THR B O 1
ATOM 2656 N N . VAL B 1 80 ? -3.92 16.094 23.062 1 98.44 80 VAL B N 1
ATOM 2657 C CA . VAL B 1 80 ? -4.125 17.281 22.266 1 98.44 80 VAL B CA 1
ATOM 2658 C C . VAL B 1 80 ? -5.551 17.797 22.453 1 98.44 80 VAL B C 1
ATOM 2660 O O . VAL B 1 80 ? -5.77 19.016 22.578 1 98.44 80 VAL B O 1
ATOM 2663 N N . ILE B 1 81 ? -6.488 16.906 22.469 1 97.69 81 ILE B N 1
ATOM 2664 C CA . ILE B 1 81 ? -7.883 17.281 22.656 1 97.69 81 ILE B CA 1
ATOM 2665 C C . ILE B 1 81 ? -8.078 17.891 24.047 1 97.69 81 ILE B C 1
ATOM 2667 O O . ILE B 1 81 ? -8.805 18.875 24.203 1 97.69 81 ILE B O 1
ATOM 2671 N N . GLY B 1 82 ? -7.441 17.266 25 1 97.25 82 GLY B N 1
ATOM 2672 C CA . GLY B 1 82 ? -7.52 17.797 26.359 1 97.25 82 GLY B CA 1
ATOM 2673 C C . GLY B 1 82 ? -7 19.219 26.469 1 97.25 82 GLY B C 1
ATOM 2674 O O . GLY B 1 82 ? -7.547 20.031 27.219 1 97.25 82 GLY B O 1
ATOM 2675 N N . GLU B 1 83 ? -6.051 19.547 25.688 1 95.81 83 GLU B N 1
ATOM 2676 C CA . GLU B 1 83 ? -5.395 20.844 25.766 1 95.81 83 GLU B CA 1
ATOM 2677 C C . GLU B 1 83 ? -6.035 21.844 24.812 1 95.81 83 GLU B C 1
ATOM 2679 O O . GLU B 1 83 ? -6.203 23.016 25.141 1 95.81 83 GLU B O 1
ATOM 2684 N N . GLY B 1 84 ? -6.355 21.391 23.672 1 95.25 84 GLY B N 1
ATOM 2685 C CA . GLY B 1 84 ? -6.801 22.281 22.609 1 95.25 84 GLY B CA 1
ATOM 2686 C C . GLY B 1 84 ? -8.305 22.25 22.391 1 95.25 84 GLY B C 1
ATOM 2687 O O . GLY B 1 84 ? -8.859 23.109 21.703 1 95.25 84 GLY B O 1
ATOM 2688 N N . GLY B 1 85 ? -8.984 21.203 22.969 1 95.5 85 GLY B N 1
ATOM 2689 C CA . GLY B 1 85 ? -10.422 21.078 22.828 1 95.5 85 GLY B CA 1
ATOM 2690 C C . GLY B 1 85 ? -10.844 20.234 21.656 1 95.5 85 GLY B C 1
ATOM 2691 O O . GLY B 1 85 ? -11.906 19.594 21.688 1 95.5 85 GLY B O 1
ATOM 2692 N N . SER B 1 86 ? -10.078 20.234 20.625 1 96.25 86 SER B N 1
ATOM 2693 C CA . SER B 1 86 ? -10.375 19.484 19.406 1 96.25 86 SER B CA 1
ATOM 2694 C C . SER B 1 86 ? -9.109 19.25 18.578 1 96.25 86 SER B C 1
ATOM 2696 O O . SER B 1 86 ? -8.023 19.672 18.969 1 96.25 86 SER B O 1
ATOM 2698 N N . ILE B 1 87 ? -9.234 18.469 17.562 1 98.06 87 ILE B N 1
ATOM 2699 C CA . ILE B 1 87 ? -8.281 18.406 16.453 1 98.06 87 ILE B CA 1
ATOM 2700 C C . ILE B 1 87 ? -8.945 18.906 15.172 1 98.06 87 ILE B C 1
ATOM 2702 O O . ILE B 1 87 ? -9.945 18.344 14.719 1 98.06 87 ILE B O 1
ATOM 2706 N N . ASP B 1 88 ? -8.391 19.938 14.625 1 98.25 88 ASP B N 1
ATOM 2707 C CA . ASP B 1 88 ? -8.977 20.547 13.438 1 98.25 88 ASP B CA 1
ATOM 2708 C C . ASP B 1 88 ? -8.25 20.078 12.172 1 98.25 88 ASP B C 1
ATOM 2710 O O . ASP B 1 88 ? -8.859 19.984 11.102 1 98.25 88 ASP B O 1
ATOM 2714 N N . VAL B 1 89 ? -6.941 19.922 12.289 1 98.69 89 VAL B N 1
ATOM 2715 C CA . VAL B 1 89 ? -6.09 19.484 11.188 1 98.69 89 VAL B CA 1
ATOM 2716 C C . VAL B 1 89 ? -5.18 18.344 11.664 1 98.69 89 VAL B C 1
ATOM 2718 O O . VAL B 1 89 ? -4.496 18.469 12.68 1 98.69 89 VAL B O 1
ATOM 2721 N N . LEU B 1 90 ? -5.25 17.266 10.992 1 98.88 90 LEU B N 1
ATOM 2722 C CA . LEU B 1 90 ? -4.312 16.156 11.195 1 98.88 90 LEU B CA 1
ATOM 2723 C C . LEU B 1 90 ? -3.426 15.961 9.977 1 98.88 90 LEU B C 1
ATOM 2725 O O . LEU B 1 90 ? -3.926 15.773 8.867 1 98.88 90 LEU B O 1
ATOM 2729 N N . ILE B 1 91 ? -2.152 16.078 10.164 1 98.94 91 ILE B N 1
ATOM 2730 C CA . ILE B 1 91 ? -1.183 15.844 9.102 1 98.94 91 ILE B CA 1
ATOM 2731 C C . ILE B 1 91 ? -0.394 14.57 9.383 1 98.94 91 ILE B C 1
ATOM 2733 O O . ILE B 1 91 ? 0.487 14.555 10.25 1 98.94 91 ILE B O 1
ATOM 2737 N N . ASN B 1 92 ? -0.772 13.516 8.703 1 98.88 92 ASN B N 1
ATOM 2738 C CA . ASN B 1 92 ? 0.027 12.297 8.742 1 98.88 92 ASN B CA 1
ATOM 2739 C C . ASN B 1 92 ? 1.28 12.422 7.879 1 98.88 92 ASN B C 1
ATOM 2741 O O . ASN B 1 92 ? 1.269 12.062 6.699 1 98.88 92 ASN B O 1
ATOM 2745 N N . ASN B 1 93 ? 2.33 12.836 8.508 1 98.62 93 ASN B N 1
ATOM 2746 C CA . ASN B 1 93 ? 3.543 13.234 7.801 1 98.62 93 ASN B CA 1
ATOM 2747 C C . ASN B 1 93 ? 4.676 12.242 8.031 1 98.62 93 ASN B C 1
ATOM 2749 O O . ASN B 1 93 ? 5.617 12.172 7.238 1 98.62 93 ASN B O 1
ATOM 2753 N N . ALA B 1 94 ? 4.605 11.453 9.156 1 98.38 94 ALA B N 1
ATOM 2754 C CA . ALA B 1 94 ? 5.676 10.508 9.469 1 98.38 94 ALA B CA 1
ATOM 2755 C C . ALA B 1 94 ? 5.887 9.516 8.336 1 98.38 94 ALA B C 1
ATOM 2757 O O . ALA B 1 94 ? 4.922 9 7.762 1 98.38 94 ALA B O 1
ATOM 2758 N N . GLY B 1 95 ? 7.066 9.32 7.938 1 97.31 95 GLY B N 1
ATOM 2759 C CA . GLY B 1 95 ? 7.41 8.367 6.895 1 97.31 95 GLY B CA 1
ATOM 2760 C C . GLY B 1 95 ? 8.906 8.188 6.719 1 97.31 95 GLY B C 1
ATOM 2761 O O . GLY B 1 95 ? 9.695 9.016 7.172 1 97.31 95 GLY B O 1
ATOM 2762 N N . ILE B 1 96 ? 9.297 7.09 6.16 1 97.19 96 ILE B N 1
ATOM 2763 C CA . ILE B 1 96 ? 10.703 6.852 5.855 1 97.19 96 ILE B CA 1
ATOM 2764 C C . ILE B 1 96 ? 10.836 6.25 4.457 1 97.19 96 ILE B C 1
ATOM 2766 O O . ILE B 1 96 ? 9.867 5.719 3.912 1 97.19 96 ILE B O 1
ATOM 2770 N N . LEU B 1 97 ? 11.93 6.438 3.84 1 97.75 97 LEU B N 1
ATOM 2771 C CA . LEU B 1 97 ? 12.352 5.844 2.574 1 97.75 97 LEU B CA 1
ATOM 2772 C C . LEU B 1 97 ? 13.547 4.926 2.779 1 97.75 97 LEU B C 1
ATOM 2774 O O . LEU B 1 97 ? 14.695 5.363 2.674 1 97.75 97 LEU B O 1
ATOM 2778 N N . ASN B 1 98 ? 13.359 3.666 3.074 1 98 98 ASN B N 1
ATOM 2779 C CA . ASN B 1 98 ? 14.398 2.666 3.285 1 98 98 ASN B CA 1
ATOM 2780 C C . ASN B 1 98 ? 13.922 1.269 2.902 1 98 98 ASN B C 1
ATOM 2782 O O . ASN B 1 98 ? 13.281 0.584 3.701 1 98 98 ASN B O 1
ATOM 2786 N N . ASP B 1 99 ? 14.352 0.822 1.686 1 98.25 99 ASP B N 1
ATOM 2787 C CA . ASP B 1 99 ? 13.898 -0.457 1.146 1 98.25 99 ASP B CA 1
ATOM 2788 C C . ASP B 1 99 ? 14.797 -1.6 1.62 1 98.25 99 ASP B C 1
ATOM 2790 O O . ASP B 1 99 ? 14.609 -2.75 1.222 1 98.25 99 ASP B O 1
ATOM 2794 N N . ALA B 1 100 ? 15.734 -1.274 2.506 1 97.88 100 ALA B N 1
ATOM 2795 C CA . ALA B 1 100 ? 16.672 -2.303 2.945 1 97.88 100 ALA B CA 1
ATOM 2796 C C . ALA B 1 100 ? 15.945 -3.459 3.623 1 97.88 100 ALA B C 1
ATOM 2798 O O . ALA B 1 100 ? 14.891 -3.264 4.238 1 97.88 100 ALA B O 1
ATOM 2799 N N . LEU B 1 101 ? 16.562 -4.652 3.545 1 97.12 101 LEU B N 1
ATOM 2800 C CA . LEU B 1 101 ? 15.969 -5.875 4.07 1 97.12 101 LEU B CA 1
ATOM 2801 C C . LEU B 1 101 ? 15.719 -5.758 5.566 1 97.12 101 LEU B C 1
ATOM 2803 O O . LEU B 1 101 ? 14.773 -6.355 6.09 1 97.12 101 LEU B O 1
ATOM 2807 N N . ASN B 1 102 ? 16.453 -5.012 6.246 1 96.12 102 ASN B N 1
ATOM 2808 C CA . ASN B 1 102 ? 16.281 -4.875 7.691 1 96.12 102 ASN B CA 1
ATOM 2809 C C . ASN B 1 102 ? 15.359 -3.717 8.047 1 96.12 102 ASN B C 1
ATOM 2811 O O . ASN B 1 102 ? 15.148 -3.426 9.227 1 96.12 102 ASN B O 1
ATOM 2815 N N . SER B 1 103 ? 14.781 -2.99 7.004 1 97.56 103 SER B N 1
ATOM 2816 C CA . SER B 1 103 ? 14.039 -1.776 7.336 1 97.56 103 SER B CA 1
ATOM 2817 C C . SER B 1 103 ? 12.695 -1.738 6.625 1 97.56 103 SER B C 1
ATOM 2819 O O . SER B 1 103 ? 11.789 -1.011 7.035 1 97.56 103 SER B O 1
ATOM 2821 N N . TYR B 1 104 ? 12.531 -2.463 5.539 1 98.31 104 TYR B N 1
ATOM 2822 C CA . TYR B 1 104 ? 11.367 -2.287 4.676 1 98.31 104 TYR B CA 1
ATOM 2823 C C . TYR B 1 104 ? 10.078 -2.586 5.434 1 98.31 104 TYR B C 1
ATOM 2825 O O . TYR B 1 104 ? 9.031 -2.002 5.145 1 98.31 104 TYR B O 1
ATOM 2833 N N . ARG B 1 105 ? 10.133 -3.465 6.402 1 97.88 105 ARG B N 1
ATOM 2834 C CA . ARG B 1 105 ? 8.93 -3.773 7.18 1 97.88 105 ARG B CA 1
ATOM 2835 C C . ARG B 1 105 ? 8.5 -2.576 8.016 1 97.88 105 ARG B C 1
ATOM 2837 O O . ARG B 1 105 ? 7.309 -2.279 8.117 1 97.88 105 ARG B O 1
ATOM 2844 N N . LEU B 1 106 ? 9.477 -1.972 8.648 1 97.94 106 LEU B N 1
ATOM 2845 C CA . LEU B 1 106 ? 9.188 -0.748 9.383 1 97.94 106 LEU B CA 1
ATOM 2846 C C . LEU B 1 106 ? 8.617 0.325 8.461 1 97.94 106 LEU B C 1
ATOM 2848 O O . LEU B 1 106 ? 7.719 1.073 8.852 1 97.94 106 LEU B O 1
ATOM 2852 N N . GLN B 1 107 ? 9.164 0.44 7.27 1 98.56 107 GLN B N 1
ATOM 2853 C CA . GLN B 1 107 ? 8.672 1.391 6.277 1 98.56 107 GLN B CA 1
ATOM 2854 C C . GLN B 1 107 ? 7.191 1.161 5.977 1 98.56 107 GLN B C 1
ATOM 2856 O O . GLN B 1 107 ? 6.414 2.113 5.902 1 98.56 107 GLN B O 1
ATOM 2861 N N . ILE B 1 108 ? 6.793 -0.076 5.824 1 98.81 108 ILE B N 1
ATOM 2862 C CA . ILE B 1 108 ? 5.398 -0.399 5.555 1 98.81 108 ILE B CA 1
ATOM 2863 C C . ILE B 1 108 ? 4.547 -0.056 6.777 1 98.81 108 ILE B C 1
ATOM 2865 O O . ILE B 1 108 ? 3.482 0.555 6.645 1 98.81 108 ILE B O 1
ATOM 2869 N N . ASP B 1 109 ? 5.016 -0.4 7.961 1 98.69 109 ASP B N 1
ATOM 2870 C CA . ASP B 1 109 ? 4.293 -0.133 9.195 1 98.69 109 ASP B CA 1
ATOM 2871 C C . ASP B 1 109 ? 4.074 1.365 9.398 1 98.69 109 ASP B C 1
ATOM 2873 O O . ASP B 1 109 ? 2.996 1.791 9.82 1 98.69 109 ASP B O 1
ATOM 2877 N N . LEU B 1 110 ? 5.055 2.096 9.062 1 98.62 110 LEU B N 1
ATOM 2878 C CA . LEU B 1 110 ? 5 3.533 9.312 1 98.62 110 LEU B CA 1
ATOM 2879 C C . LEU B 1 110 ? 4.27 4.25 8.18 1 98.62 110 LEU B C 1
ATOM 2881 O O . LEU B 1 110 ? 3.307 4.98 8.422 1 98.62 110 LEU B O 1
ATOM 2885 N N . ASN B 1 111 ? 4.68 4.031 6.91 1 98.88 111 ASN B N 1
ATOM 2886 C CA . ASN B 1 111 ? 4.18 4.789 5.77 1 98.88 111 ASN B CA 1
ATOM 2887 C C . ASN B 1 111 ? 2.719 4.457 5.473 1 98.88 111 ASN B C 1
ATOM 2889 O O . ASN B 1 111 ? 1.984 5.289 4.934 1 98.88 111 ASN B O 1
ATOM 2893 N N . VAL B 1 112 ? 2.357 3.223 5.777 1 98.88 112 VAL B N 1
ATOM 2894 C CA . VAL B 1 112 ? 1.033 2.787 5.348 1 98.88 112 VAL B CA 1
ATOM 2895 C C . VAL B 1 112 ? 0.146 2.557 6.57 1 98.88 112 VAL B C 1
ATOM 2897 O O . VAL B 1 112 ? -0.818 3.293 6.793 1 98.88 112 VAL B O 1
ATOM 2900 N N . LYS B 1 113 ? 0.592 1.6 7.43 1 98.69 113 LYS B N 1
ATOM 2901 C CA . LYS B 1 113 ? -0.281 1.154 8.516 1 98.69 113 LYS B CA 1
ATOM 2902 C C . LYS B 1 113 ? -0.522 2.275 9.523 1 98.69 113 LYS B C 1
ATOM 2904 O O . LYS B 1 113 ? -1.663 2.529 9.914 1 98.69 113 LYS B O 1
ATOM 2909 N N . ALA B 1 114 ? 0.465 2.943 9.953 1 98.81 114 ALA B N 1
ATOM 2910 C CA . ALA B 1 114 ? 0.328 4.039 10.914 1 98.81 114 ALA B CA 1
ATOM 2911 C C . ALA B 1 114 ? -0.482 5.188 10.312 1 98.81 114 ALA B C 1
ATOM 2913 O O . ALA B 1 114 ? -1.31 5.793 11 1 98.81 114 ALA B O 1
ATOM 2914 N N . LEU B 1 115 ? -0.24 5.508 9.078 1 98.88 115 LEU B N 1
ATOM 2915 C CA . LEU B 1 115 ? -0.957 6.586 8.406 1 98.88 115 LEU B CA 1
ATOM 2916 C C . LEU B 1 115 ? -2.449 6.281 8.328 1 98.88 115 LEU B C 1
ATOM 2918 O O . LEU B 1 115 ? -3.279 7.137 8.656 1 98.88 115 LEU B O 1
ATOM 2922 N N . ILE B 1 116 ? -2.783 5.062 7.949 1 98.94 116 ILE B N 1
ATOM 2923 C CA . ILE B 1 116 ? -4.184 4.664 7.848 1 98.94 116 ILE B CA 1
ATOM 2924 C C . ILE B 1 116 ? -4.828 4.676 9.234 1 98.94 116 ILE B C 1
ATOM 2926 O O . ILE B 1 116 ? -5.941 5.176 9.398 1 98.94 116 ILE B O 1
ATOM 2930 N N . THR B 1 117 ? -4.113 4.184 10.227 1 98.81 117 THR B N 1
ATOM 2931 C CA . THR B 1 117 ? -4.602 4.172 11.602 1 98.81 117 THR B CA 1
ATOM 2932 C C . THR B 1 117 ? -4.855 5.59 12.094 1 98.81 117 THR B C 1
ATOM 2934 O O . THR B 1 117 ? -5.902 5.871 12.688 1 98.81 117 THR B O 1
ATOM 2937 N N . GLY B 1 118 ? -3.879 6.469 11.812 1 98.81 118 GLY B N 1
ATOM 2938 C CA . GLY B 1 118 ? -4.059 7.867 12.172 1 98.81 118 GLY B CA 1
ATOM 2939 C C . GLY B 1 118 ? -5.254 8.508 11.492 1 98.81 118 GLY B C 1
ATOM 2940 O O . GLY B 1 118 ? -6.004 9.258 12.117 1 98.81 118 GLY B O 1
ATOM 2941 N N . THR B 1 119 ? -5.418 8.195 10.25 1 98.88 119 THR B N 1
ATOM 2942 C CA . THR B 1 119 ? -6.523 8.742 9.469 1 98.88 119 THR B CA 1
ATOM 2943 C C . THR B 1 119 ? -7.863 8.289 10.047 1 98.88 119 THR B C 1
ATOM 2945 O O . THR B 1 119 ? -8.766 9.109 10.242 1 98.88 119 THR B O 1
ATOM 2948 N N . LEU B 1 120 ? -7.984 6.988 10.32 1 98.69 120 LEU B N 1
ATOM 2949 C CA . LEU B 1 120 ? -9.234 6.445 10.836 1 98.69 120 LEU B CA 1
ATOM 2950 C C . LEU B 1 120 ? -9.555 7.02 12.211 1 98.69 120 LEU B C 1
ATOM 2952 O O . LEU B 1 120 ? -10.703 7.367 12.492 1 98.69 120 LEU B O 1
ATOM 2956 N N . LYS B 1 121 ? -8.555 7.145 13.039 1 98.56 121 LYS B N 1
ATOM 2957 C CA . LYS B 1 121 ? -8.773 7.711 14.367 1 98.56 121 LYS B CA 1
ATOM 2958 C C . LYS B 1 121 ? -9.094 9.203 14.281 1 98.56 121 LYS B C 1
ATOM 2960 O O . LYS B 1 121 ? -9.977 9.695 14.984 1 98.56 121 LYS B O 1
ATOM 2965 N N . GLY B 1 122 ? -8.352 9.953 13.445 1 98.5 122 GLY B N 1
ATOM 2966 C CA . GLY B 1 122 ? -8.672 11.352 13.211 1 98.5 122 GLY B CA 1
ATOM 2967 C C . GLY B 1 122 ? -10.094 11.555 12.727 1 98.5 122 GLY B C 1
ATOM 2968 O O . GLY B 1 122 ? -10.805 12.438 13.227 1 98.5 122 GLY B O 1
ATOM 2969 N N . LEU B 1 123 ? -10.461 10.719 11.773 1 98.25 123 LEU B N 1
ATOM 2970 C CA . LEU B 1 123 ? -11.828 10.781 11.258 1 98.25 123 LEU B CA 1
ATOM 2971 C C . LEU B 1 123 ? -12.836 10.562 12.383 1 98.25 123 LEU B C 1
ATOM 2973 O O . LEU B 1 123 ? -13.812 11.305 12.492 1 98.25 123 LEU B O 1
ATOM 2977 N N . GLU B 1 124 ? -12.602 9.578 13.203 1 97.69 124 GLU B N 1
ATOM 2978 C CA . GLU B 1 124 ? -13.484 9.273 14.328 1 97.69 124 GLU B CA 1
ATOM 2979 C C . GLU B 1 124 ? -13.641 10.477 15.25 1 97.69 124 GLU B C 1
ATOM 2981 O O . GLU B 1 124 ? -14.75 10.781 15.695 1 97.69 124 GLU B O 1
ATOM 2986 N N . LEU B 1 125 ? -12.625 11.203 15.438 1 98 125 LEU B N 1
ATOM 2987 C CA . LEU B 1 125 ? -12.594 12.281 16.422 1 98 125 LEU B CA 1
ATOM 2988 C C . LEU B 1 125 ? -13.148 13.57 15.82 1 98 125 LEU B C 1
ATOM 2990 O O . LEU B 1 125 ? -13.703 14.406 16.531 1 98 125 LEU B O 1
ATOM 2994 N N . MET B 1 126 ? -13.094 13.688 14.516 1 98.12 126 MET B N 1
ATOM 2995 C CA . MET B 1 126 ? -13.344 14.977 13.875 1 98.12 126 MET B CA 1
ATOM 2996 C C . MET B 1 126 ? -14.742 15.008 13.25 1 98.12 126 MET B C 1
ATOM 2998 O O . MET B 1 126 ? -15.289 16.078 13 1 98.12 126 MET B O 1
ATOM 3002 N N . ARG B 1 127 ? -15.305 13.898 12.992 1 97.94 127 ARG B N 1
ATOM 3003 C CA . ARG B 1 127 ? -16.469 13.805 12.125 1 97.94 127 ARG B CA 1
ATOM 3004 C C . ARG B 1 127 ? -17.688 14.445 12.773 1 97.94 127 ARG B C 1
ATOM 3006 O O . ARG B 1 127 ? -17.938 14.258 13.969 1 97.94 127 ARG B O 1
ATOM 3013 N N . LYS B 1 128 ? -18.453 15.148 11.977 1 97.62 128 LYS B N 1
ATOM 3014 C CA . LYS B 1 128 ? -19.562 15.961 12.445 1 97.62 128 LYS B CA 1
ATOM 3015 C C . LYS B 1 128 ? -20.75 15.086 12.836 1 97.62 128 LYS B C 1
ATOM 3017 O O . LYS B 1 128 ? -21.547 15.461 13.695 1 97.62 128 LYS B O 1
ATOM 3022 N N . ASP B 1 129 ? -20.844 13.93 12.188 1 96.81 129 ASP B N 1
ATOM 3023 C CA . ASP B 1 129 ? -21.984 13.062 12.461 1 96.81 129 ASP B CA 1
ATOM 3024 C C . ASP B 1 129 ? -21.781 12.289 13.766 1 96.81 129 ASP B C 1
ATOM 3026 O O . ASP B 1 129 ? -22.672 11.531 14.18 1 96.81 129 ASP B O 1
ATOM 3030 N N . GLN B 1 130 ? -20.641 12.398 14.438 1 94.81 130 GLN B N 1
ATOM 3031 C CA . GLN B 1 130 ? -20.359 11.797 15.734 1 94.81 130 GLN B CA 1
ATOM 3032 C C . GLN B 1 130 ? -19.734 12.812 16.688 1 94.81 130 GLN B C 1
ATOM 3034 O O . GLN B 1 130 ? -18.703 12.562 17.297 1 94.81 130 GLN B O 1
ATOM 3039 N N . ASN B 1 131 ? -20.203 13.984 16.75 1 92.31 131 ASN B N 1
ATOM 3040 C CA . ASN B 1 131 ? -19.953 15.039 17.719 1 92.31 131 ASN B CA 1
ATOM 3041 C C . ASN B 1 131 ? -18.641 15.758 17.453 1 92.31 131 ASN B C 1
ATOM 3043 O O . ASN B 1 131 ? -18.141 16.5 18.312 1 92.31 131 ASN B O 1
ATOM 3047 N N . GLY B 1 132 ? -18.031 15.531 16.344 1 95.56 132 GLY B N 1
ATOM 3048 C CA . GLY B 1 132 ? -16.859 16.312 15.938 1 95.56 132 GLY B CA 1
ATOM 3049 C C . GLY B 1 132 ? -17.234 17.609 15.234 1 95.56 132 GLY B C 1
ATOM 3050 O O . GLY B 1 132 ? -18.406 17.906 15.062 1 95.56 132 GLY B O 1
ATOM 3051 N N . LYS B 1 133 ? -16.234 18.375 14.883 1 95.62 133 LYS B N 1
ATOM 3052 C CA . LYS B 1 133 ? -16.453 19.688 14.281 1 95.62 133 LYS B CA 1
ATOM 3053 C C . LYS B 1 133 ? -16.062 19.703 12.805 1 95.62 133 LYS B C 1
ATOM 3055 O O . LYS B 1 133 ? -16.141 20.734 12.141 1 95.62 133 LYS B O 1
ATOM 3060 N N . GLY B 1 134 ? -15.742 18.609 12.289 1 97 134 GLY B N 1
ATOM 3061 C CA . GLY B 1 134 ? -15.141 18.562 10.961 1 97 134 GLY B CA 1
ATOM 3062 C C . GLY B 1 134 ? -13.68 18.969 10.961 1 97 134 GLY B C 1
ATOM 3063 O O . GLY B 1 134 ? -13.086 19.172 12.016 1 97 134 GLY B O 1
ATOM 3064 N N . GLY B 1 135 ? -13.055 18.969 9.797 1 97.62 135 GLY B N 1
ATOM 3065 C CA . GLY B 1 135 ? -11.656 19.344 9.688 1 97.62 135 GLY B CA 1
ATOM 3066 C C . GLY B 1 135 ? -10.992 18.812 8.43 1 97.62 135 GLY B C 1
ATOM 3067 O O . GLY B 1 135 ? -11.648 18.641 7.398 1 97.62 135 GLY B O 1
ATOM 3068 N N . VAL B 1 136 ? -9.656 18.734 8.508 1 98.44 136 VAL B N 1
ATOM 3069 C CA . VAL B 1 136 ? -8.922 18.25 7.344 1 98.44 136 VAL B CA 1
ATOM 3070 C C . VAL B 1 136 ? -7.832 17.281 7.789 1 98.44 136 VAL B C 1
ATOM 3072 O O . VAL B 1 136 ? -7.184 17.5 8.812 1 98.44 136 VAL B O 1
ATOM 3075 N N . ILE B 1 137 ? -7.77 16.188 7.129 1 98.81 137 ILE B N 1
ATOM 3076 C CA . ILE B 1 137 ? -6.68 15.227 7.262 1 98.81 137 ILE B CA 1
ATOM 3077 C C . ILE B 1 137 ? -5.816 15.242 6.004 1 98.81 137 ILE B C 1
ATOM 3079 O O . ILE B 1 137 ? -6.328 15.086 4.891 1 98.81 137 ILE B O 1
ATOM 3083 N N . ILE B 1 138 ? -4.535 15.508 6.184 1 98.88 138 ILE B N 1
ATOM 3084 C CA . ILE B 1 138 ? -3.559 15.484 5.098 1 98.88 138 ILE B CA 1
ATOM 3085 C C . ILE B 1 138 ? -2.703 14.219 5.203 1 98.88 138 ILE B C 1
ATOM 3087 O O . ILE B 1 138 ? -2.07 13.977 6.23 1 98.88 138 ILE B O 1
ATOM 3091 N N . ASN B 1 139 ? -2.738 13.414 4.168 1 98.94 139 ASN B N 1
ATOM 3092 C CA . ASN B 1 139 ? -1.891 12.234 4.062 1 98.94 139 ASN B CA 1
ATOM 3093 C C . ASN B 1 139 ? -0.741 12.453 3.082 1 98.94 139 ASN B C 1
ATOM 3095 O O . ASN B 1 139 ? -0.966 12.812 1.924 1 98.94 139 ASN B O 1
ATOM 3099 N N . MET B 1 140 ? 0.465 12.203 3.561 1 98.5 140 MET B N 1
ATOM 3100 C CA . MET B 1 140 ? 1.642 12.477 2.74 1 98.5 140 MET B CA 1
ATOM 3101 C C . MET B 1 140 ? 2.004 11.273 1.884 1 98.5 140 MET B C 1
ATOM 3103 O O . MET B 1 140 ? 2.549 10.289 2.389 1 98.5 140 MET B O 1
ATOM 3107 N N . SER B 1 141 ? 1.688 11.414 0.646 1 97.81 141 SER B N 1
ATOM 3108 C CA . SER B 1 141 ? 2.176 10.477 -0.359 1 97.81 141 SER B CA 1
ATOM 3109 C C . SER B 1 141 ? 3.51 10.93 -0.94 1 97.81 141 SER B C 1
ATOM 3111 O O . SER B 1 141 ? 4.406 11.344 -0.202 1 97.81 141 SER B O 1
ATOM 3113 N N . SER B 1 142 ? 3.756 10.742 -2.238 1 96.69 142 SER B N 1
ATOM 3114 C CA . SER B 1 142 ? 4.996 11.086 -2.924 1 96.69 142 SER B CA 1
ATOM 3115 C C . SER B 1 142 ? 4.84 10.984 -4.438 1 96.69 142 SER B C 1
ATOM 3117 O O . SER B 1 142 ? 3.885 10.375 -4.93 1 96.69 142 SER B O 1
ATOM 3119 N N . ILE B 1 143 ? 5.707 11.633 -5.121 1 95.88 143 ILE B N 1
ATOM 3120 C CA . ILE B 1 143 ? 5.797 11.398 -6.559 1 95.88 143 ILE B CA 1
ATOM 3121 C C . ILE B 1 143 ? 6.09 9.922 -6.82 1 95.88 143 ILE B C 1
ATOM 3123 O O . ILE B 1 143 ? 5.84 9.422 -7.918 1 95.88 143 ILE B O 1
ATOM 3127 N N . ALA B 1 144 ? 6.59 9.203 -5.855 1 96.12 144 ALA B N 1
ATOM 3128 C CA . ALA B 1 144 ? 6.848 7.766 -5.969 1 96.12 144 ALA B CA 1
ATOM 3129 C C . ALA B 1 144 ? 5.547 6.992 -6.168 1 96.12 144 ALA B C 1
ATOM 3131 O O . ALA B 1 144 ? 5.566 5.828 -6.574 1 96.12 144 ALA B O 1
ATOM 3132 N N . ALA B 1 145 ? 4.41 7.562 -5.84 1 98 145 ALA B N 1
ATOM 3133 C CA . ALA B 1 145 ? 3.111 6.961 -6.125 1 98 145 ALA B CA 1
ATOM 3134 C C . ALA B 1 145 ? 2.717 7.176 -7.586 1 98 145 ALA B C 1
ATOM 3136 O O . ALA B 1 145 ? 1.82 6.5 -8.094 1 98 145 ALA B O 1
ATOM 3137 N N . LEU B 1 146 ? 3.346 8.148 -8.258 1 96.56 146 LEU B N 1
ATOM 3138 C CA . LEU B 1 146 ? 2.93 8.609 -9.578 1 96.56 146 LEU B CA 1
ATOM 3139 C C . LEU B 1 146 ? 3.838 8.047 -10.664 1 96.56 146 LEU B C 1
ATOM 3141 O O . LEU B 1 146 ? 3.598 8.258 -11.852 1 96.56 146 LEU B O 1
ATOM 3145 N N . CYS B 1 147 ? 4.887 7.379 -10.258 1 94.81 147 CYS B N 1
ATOM 3146 C CA . CYS B 1 147 ? 5.82 6.797 -11.211 1 94.81 147 CYS B CA 1
ATOM 3147 C C . CYS B 1 147 ? 6.32 5.438 -10.734 1 94.81 147 CYS B C 1
ATOM 3149 O O . CYS B 1 147 ? 6.129 5.082 -9.57 1 94.81 147 CYS B O 1
ATOM 3151 N N . GLN B 1 148 ? 6.871 4.699 -11.625 1 95.19 148 GLN B N 1
ATOM 3152 C CA . GLN B 1 148 ? 7.418 3.381 -11.32 1 95.19 148 GLN B CA 1
ATOM 3153 C C . GLN B 1 148 ? 8.945 3.408 -11.32 1 95.19 148 GLN B C 1
ATOM 3155 O O . GLN B 1 148 ? 9.562 3.668 -12.352 1 95.19 148 GLN B O 1
ATOM 3160 N N . LEU B 1 149 ? 9.531 3.154 -10.164 1 94.5 149 LEU B N 1
ATOM 3161 C CA . LEU B 1 149 ? 10.977 3.252 -9.969 1 94.5 149 LEU B CA 1
ATOM 3162 C C . LEU B 1 149 ? 11.555 1.915 -9.516 1 94.5 149 LEU B C 1
ATOM 3164 O O . LEU B 1 149 ? 11.227 1.427 -8.43 1 94.5 149 LEU B O 1
ATOM 3168 N N . PRO B 1 150 ? 12.461 1.363 -10.289 1 95.75 150 PRO B N 1
ATOM 3169 C CA . PRO B 1 150 ? 13.055 0.085 -9.891 1 95.75 150 PRO B CA 1
ATOM 3170 C C . PRO B 1 150 ? 13.984 0.219 -8.68 1 95.75 150 PRO B C 1
ATOM 3172 O O . PRO B 1 150 ? 14.281 -0.774 -8.008 1 95.75 150 PRO B O 1
ATOM 3175 N N . GLU B 1 151 ? 14.43 1.41 -8.312 1 95.69 151 GLU B N 1
ATOM 3176 C CA . GLU B 1 151 ? 15.383 1.633 -7.23 1 95.69 151 GLU B CA 1
ATOM 3177 C C . GLU B 1 151 ? 14.719 1.467 -5.867 1 95.69 151 GLU B C 1
ATOM 3179 O O . GLU B 1 151 ? 15.367 1.059 -4.902 1 95.69 151 GLU B O 1
ATOM 3184 N N . THR B 1 152 ? 13.461 1.78 -5.797 1 97.25 152 THR B N 1
ATOM 3185 C CA . THR B 1 152 ? 12.773 1.798 -4.512 1 97.25 152 THR B CA 1
ATOM 3186 C C . THR B 1 152 ? 11.359 1.23 -4.645 1 97.25 152 THR B C 1
ATOM 3188 O O . THR B 1 152 ? 10.383 1.896 -4.297 1 97.25 152 THR B O 1
ATOM 3191 N N . PRO B 1 153 ? 11.258 -0.047 -5.078 1 98.5 153 PRO B N 1
ATOM 3192 C CA . PRO B 1 153 ? 9.938 -0.618 -5.355 1 98.5 153 PRO B CA 1
ATOM 3193 C C . PRO B 1 153 ? 9.039 -0.657 -4.121 1 98.5 153 PRO B C 1
ATOM 3195 O O . PRO B 1 153 ? 7.824 -0.485 -4.227 1 98.5 153 PRO B O 1
ATOM 3198 N N . ILE B 1 154 ? 9.594 -0.921 -2.924 1 98.81 154 ILE B N 1
ATOM 3199 C CA . ILE B 1 154 ? 8.789 -1.04 -1.715 1 98.81 154 ILE B CA 1
ATOM 3200 C C . ILE B 1 154 ? 8.289 0.339 -1.289 1 98.81 154 ILE B C 1
ATOM 3202 O O . ILE B 1 154 ? 7.133 0.49 -0.882 1 98.81 154 ILE B O 1
ATOM 3206 N N . TYR B 1 155 ? 9.094 1.361 -1.383 1 98.5 155 TYR B N 1
ATOM 3207 C CA . TYR B 1 155 ? 8.664 2.727 -1.104 1 98.5 155 TYR B CA 1
ATOM 3208 C C . TYR B 1 155 ? 7.559 3.154 -2.061 1 98.5 155 TYR B C 1
ATOM 3210 O O . TYR B 1 155 ? 6.551 3.73 -1.641 1 98.5 155 TYR B O 1
ATOM 3218 N N . CYS B 1 156 ? 7.73 2.887 -3.385 1 98.56 156 CYS B N 1
ATOM 3219 C CA . CYS B 1 156 ? 6.695 3.182 -4.367 1 98.56 156 CYS B CA 1
ATOM 3220 C C . CYS B 1 156 ? 5.375 2.521 -3.98 1 98.56 156 CYS B C 1
ATOM 3222 O O . CYS B 1 156 ? 4.312 3.133 -4.102 1 98.56 156 CYS B O 1
ATOM 3224 N N . ALA B 1 157 ? 5.469 1.307 -3.537 1 98.88 157 ALA B N 1
ATOM 3225 C CA . ALA B 1 157 ? 4.289 0.577 -3.084 1 98.88 157 ALA B CA 1
ATOM 3226 C C . ALA B 1 157 ? 3.584 1.321 -1.953 1 98.88 157 ALA B C 1
ATOM 3228 O O . ALA B 1 157 ? 2.369 1.529 -2 1 98.88 157 ALA B O 1
ATOM 3229 N N . THR B 1 158 ? 4.316 1.752 -0.947 1 98.88 158 THR B N 1
ATOM 3230 C CA . THR B 1 158 ? 3.73 2.395 0.224 1 98.88 158 THR B CA 1
ATOM 3231 C C . THR B 1 158 ? 3.053 3.705 -0.162 1 98.88 158 THR B C 1
ATOM 3233 O O . THR B 1 158 ? 1.946 3.998 0.296 1 98.88 158 THR B O 1
ATOM 3236 N N . LYS B 1 159 ? 3.705 4.457 -0.985 1 98.81 159 LYS B N 1
ATOM 3237 C CA . LYS B 1 159 ? 3.174 5.777 -1.313 1 98.81 159 LYS B CA 1
ATOM 3238 C C . LYS B 1 159 ? 2.006 5.672 -2.289 1 98.81 159 LYS B C 1
ATOM 3240 O O . LYS B 1 159 ? 1.08 6.484 -2.248 1 98.81 159 LYS B O 1
ATOM 3245 N N . SER B 1 160 ? 2.002 4.633 -3.111 1 98.75 160 SER B N 1
ATOM 3246 C CA . SER B 1 160 ? 0.821 4.34 -3.918 1 98.75 160 SER B CA 1
ATOM 3247 C C . SER B 1 160 ? -0.368 3.965 -3.041 1 98.75 160 SER B C 1
ATOM 3249 O O . SER B 1 160 ? -1.503 4.355 -3.322 1 98.75 160 SER B O 1
ATOM 3251 N N . ALA B 1 161 ? -0.103 3.16 -2.037 1 98.88 161 ALA B N 1
ATOM 3252 C CA . ALA B 1 161 ? -1.154 2.807 -1.088 1 98.88 161 ALA B CA 1
ATOM 3253 C C . ALA B 1 161 ? -1.761 4.055 -0.451 1 98.88 161 ALA B C 1
ATOM 3255 O O . ALA B 1 161 ? -2.984 4.176 -0.353 1 98.88 161 ALA B O 1
ATOM 3256 N N . VAL B 1 162 ? -0.942 4.992 -0.068 1 98.94 162 VAL B N 1
ATOM 3257 C CA . VAL B 1 162 ? -1.385 6.219 0.592 1 98.94 162 VAL B CA 1
ATOM 3258 C C . VAL B 1 162 ? -2.258 7.031 -0.36 1 98.94 162 VAL B C 1
ATOM 3260 O O . VAL B 1 162 ? -3.32 7.523 0.03 1 98.94 162 VAL B O 1
ATOM 3263 N N . LEU B 1 163 ? -1.798 7.156 -1.587 1 98.81 163 LEU B N 1
ATOM 3264 C CA . LEU B 1 163 ? -2.547 7.926 -2.576 1 98.81 163 LEU B CA 1
ATOM 3265 C C . LEU B 1 163 ? -3.932 7.324 -2.795 1 98.81 163 LEU B C 1
ATOM 3267 O O . LEU B 1 163 ? -4.938 8.031 -2.711 1 98.81 163 LEU B O 1
ATOM 3271 N N . GLN B 1 164 ? -3.967 6.047 -3.025 1 98.62 164 GLN B N 1
ATOM 3272 C CA . GLN B 1 164 ? -5.219 5.352 -3.307 1 98.62 164 GLN B CA 1
ATOM 3273 C C . GLN B 1 164 ? -6.16 5.41 -2.107 1 98.62 164 GLN B C 1
ATOM 3275 O O . GLN B 1 164 ? -7.352 5.688 -2.26 1 98.62 164 GLN B O 1
ATOM 3280 N N . PHE B 1 165 ? -5.625 5.152 -0.929 1 98.88 165 PHE B N 1
ATOM 3281 C CA . PHE B 1 165 ? -6.402 5.199 0.304 1 98.88 165 PHE B CA 1
ATOM 3282 C C . PHE B 1 165 ? -7.051 6.566 0.486 1 98.88 165 PHE B C 1
ATOM 3284 O O . PHE B 1 165 ? -8.266 6.66 0.701 1 98.88 165 PHE B O 1
ATOM 3291 N N . SER B 1 166 ? -6.262 7.594 0.318 1 98.88 166 SER B N 1
ATOM 3292 C CA . SER B 1 166 ? -6.703 8.961 0.566 1 98.88 166 SER B CA 1
ATOM 3293 C C . SER B 1 166 ? -7.789 9.383 -0.419 1 98.88 166 SER B C 1
ATOM 3295 O O . SER B 1 166 ? -8.781 10 -0.03 1 98.88 166 SER B O 1
ATOM 3297 N N . ASN B 1 167 ? -7.559 9.039 -1.672 1 98.56 167 ASN B N 1
ATOM 3298 C CA . ASN B 1 167 ? -8.539 9.398 -2.691 1 98.56 167 ASN B CA 1
ATOM 3299 C C . ASN B 1 167 ? -9.859 8.664 -2.484 1 98.56 167 ASN B C 1
ATOM 3301 O O . ASN B 1 167 ? -10.93 9.25 -2.65 1 98.56 167 ASN B O 1
ATOM 3305 N N . CYS B 1 168 ? -9.789 7.398 -2.098 1 98.25 168 CYS B N 1
ATOM 3306 C CA . CYS B 1 168 ? -11 6.613 -1.897 1 98.25 168 CYS B CA 1
ATOM 3307 C C . CYS B 1 168 ? -11.789 7.125 -0.7 1 98.25 168 CYS B C 1
ATOM 3309 O O . CYS B 1 168 ? -12.992 7.391 -0.81 1 98.25 168 CYS B O 1
ATOM 3311 N N . ILE B 1 169 ? -11.125 7.355 0.396 1 98.31 169 ILE B N 1
ATOM 3312 C CA . ILE B 1 169 ? -11.828 7.719 1.623 1 98.31 169 ILE B CA 1
ATOM 3313 C C . ILE B 1 169 ? -12.211 9.195 1.581 1 98.31 169 ILE B C 1
ATOM 3315 O O . ILE B 1 169 ? -13.078 9.641 2.336 1 98.31 169 ILE B O 1
ATOM 3319 N N . GLY B 1 170 ? -11.578 9.984 0.693 1 98.31 170 GLY B N 1
ATOM 3320 C CA . GLY B 1 170 ? -11.852 11.406 0.579 1 98.31 170 GLY B CA 1
ATOM 3321 C C . GLY B 1 170 ? -13.047 11.711 -0.31 1 98.31 170 GLY B C 1
ATOM 3322 O O . GLY B 1 170 ? -13.453 12.867 -0.434 1 98.31 170 GLY B O 1
ATOM 3323 N N . MET B 1 171 ? -13.586 10.719 -0.901 1 96.94 171 MET B N 1
ATOM 3324 C CA . MET B 1 171 ? -14.703 10.93 -1.826 1 96.94 171 MET B CA 1
ATOM 3325 C C . MET B 1 171 ? -15.891 11.555 -1.113 1 96.94 171 MET B C 1
ATOM 3327 O O . MET B 1 171 ? -16.047 11.398 0.1 1 96.94 171 MET B O 1
ATOM 3331 N N . ASP B 1 172 ? -16.781 12.141 -1.894 1 95.94 172 ASP B N 1
ATOM 3332 C CA . ASP B 1 172 ? -17.922 12.883 -1.388 1 95.94 172 ASP B CA 1
ATOM 3333 C C . ASP B 1 172 ? -18.828 11.992 -0.53 1 95.94 172 ASP B C 1
ATOM 3335 O O . ASP B 1 172 ? -19.469 12.477 0.405 1 95.94 172 ASP B O 1
ATOM 3339 N N . THR B 1 173 ? -18.75 10.75 -0.778 1 93.06 173 THR B N 1
ATOM 3340 C CA . THR B 1 173 ? -19.562 9.773 -0.059 1 93.06 173 THR B CA 1
ATOM 3341 C C . THR B 1 173 ? -19.359 9.906 1.448 1 93.06 173 THR B C 1
ATOM 3343 O O . THR B 1 173 ? -20.312 9.789 2.221 1 93.06 173 THR B O 1
ATOM 3346 N N . PHE B 1 174 ? -18.156 10.18 1.856 1 94.69 174 PHE B N 1
ATOM 3347 C CA . PHE B 1 174 ? -17.859 10.258 3.281 1 94.69 174 PHE B CA 1
ATOM 3348 C C . PHE B 1 174 ? -17.812 11.711 3.74 1 94.69 174 PHE B C 1
ATOM 3350 O O . PHE B 1 174 ? -18.25 12.031 4.848 1 94.69 174 PHE B O 1
ATOM 3357 N N . TYR B 1 175 ? -17.375 12.562 2.877 1 97 175 TYR B N 1
ATOM 3358 C CA . TYR B 1 175 ? -17.219 13.969 3.229 1 97 175 TYR B CA 1
ATOM 3359 C C . TYR B 1 175 ? -18.562 14.586 3.604 1 97 175 TYR B C 1
ATOM 3361 O O . TYR B 1 175 ? -18.641 15.391 4.535 1 97 175 TYR B O 1
ATOM 3369 N N . GLN B 1 176 ? -19.562 14.18 2.928 1 95.94 176 GLN B N 1
ATOM 3370 C CA . GLN B 1 176 ? -20.875 14.773 3.127 1 95.94 176 GLN B CA 1
ATOM 3371 C C . GLN B 1 176 ? -21.359 14.562 4.555 1 95.94 176 GLN B C 1
ATOM 3373 O O . GLN B 1 176 ? -21.984 15.453 5.148 1 95.94 176 GLN B O 1
ATOM 3378 N N . ASP B 1 177 ? -21.078 13.43 5.129 1 95.31 177 ASP B N 1
ATOM 3379 C CA . ASP B 1 177 ? -21.547 13.102 6.473 1 95.31 177 ASP B CA 1
ATOM 3380 C C . ASP B 1 177 ? -20.531 13.531 7.531 1 95.31 177 ASP B C 1
ATOM 3382 O O . ASP B 1 177 ? -20.922 13.992 8.609 1 95.31 177 ASP B O 1
ATOM 3386 N N . THR B 1 178 ? -19.297 13.461 7.25 1 97.38 178 THR B N 1
ATOM 3387 C CA . THR B 1 178 ? -18.266 13.594 8.273 1 97.38 178 THR B CA 1
ATOM 3388 C C . THR B 1 178 ? -17.797 15.047 8.383 1 97.38 178 THR B C 1
ATOM 3390 O O . THR B 1 178 ? -17.312 15.461 9.438 1 97.38 178 THR B O 1
ATOM 3393 N N . GLY B 1 179 ? -17.875 15.773 7.227 1 97.81 179 GLY B N 1
ATOM 3394 C CA . GLY B 1 179 ? -17.328 17.109 7.195 1 97.81 179 GLY B CA 1
ATOM 3395 C C . GLY B 1 179 ? -15.812 17.141 7.328 1 97.81 179 GLY B C 1
ATOM 3396 O O . GLY B 1 179 ? -15.234 18.172 7.688 1 97.81 179 GLY B O 1
ATOM 3397 N N . VAL B 1 180 ? -15.195 16 7.16 1 98.25 180 VAL B N 1
ATOM 3398 C CA . VAL B 1 180 ? -13.742 15.906 7.246 1 98.25 180 VAL B CA 1
ATOM 3399 C C . VAL B 1 180 ? -13.148 15.734 5.852 1 98.25 180 VAL B C 1
ATOM 3401 O O . VAL B 1 180 ? -13.43 14.742 5.168 1 98.25 180 VAL B O 1
ATOM 3404 N N . ARG B 1 181 ? -12.391 16.734 5.395 1 98.44 181 ARG B N 1
ATOM 3405 C CA . ARG B 1 181 ? -11.664 16.594 4.133 1 98.44 181 ARG B CA 1
ATOM 3406 C C . ARG B 1 181 ? -10.469 15.664 4.285 1 98.44 181 ARG B C 1
ATOM 3408 O O . ARG B 1 181 ? -9.758 15.727 5.289 1 98.44 181 ARG B O 1
ATOM 3415 N N . VAL B 1 182 ? -10.312 14.758 3.365 1 98.75 182 VAL B N 1
ATOM 3416 C CA . VAL B 1 182 ? -9.109 13.938 3.283 1 98.75 182 VAL B CA 1
ATOM 3417 C C . VAL B 1 182 ? -8.367 14.234 1.982 1 98.75 182 VAL B C 1
ATOM 3419 O O . VAL B 1 182 ? -8.93 14.109 0.894 1 98.75 182 VAL B O 1
ATOM 3422 N N . ILE B 1 183 ? -7.09 14.672 2.123 1 98.81 183 I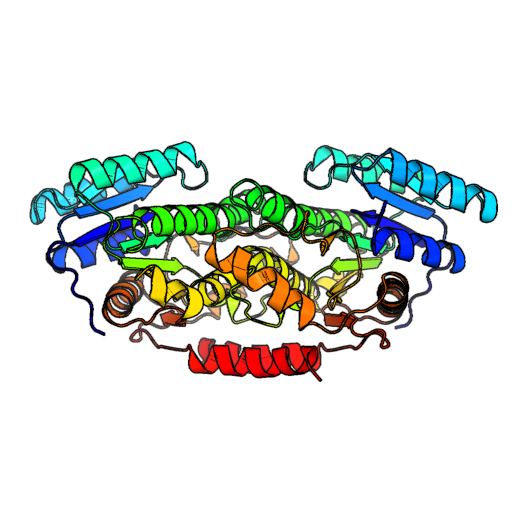LE B N 1
ATOM 3423 C CA . ILE B 1 183 ? -6.32 15.18 0.995 1 98.81 183 ILE B CA 1
ATOM 3424 C C . ILE B 1 183 ? -4.969 14.477 0.927 1 98.81 183 ILE B C 1
ATOM 3426 O O . ILE B 1 183 ? -4.336 14.227 1.957 1 98.81 183 ILE B O 1
ATOM 3430 N N . ALA B 1 184 ? -4.562 14.133 -0.267 1 98.88 184 ALA B N 1
ATOM 3431 C CA . ALA B 1 184 ? -3.23 13.562 -0.472 1 98.88 184 ALA B CA 1
ATOM 3432 C C . ALA B 1 184 ? -2.268 14.609 -1.025 1 98.88 184 ALA B C 1
ATOM 3434 O O . ALA B 1 184 ? -2.627 15.383 -1.915 1 98.88 184 ALA B O 1
ATOM 3435 N N . ILE B 1 185 ? -1.064 14.625 -0.526 1 98.88 185 ILE B N 1
ATOM 3436 C CA . ILE B 1 185 ? 0.005 15.453 -1.069 1 98.88 185 ILE B CA 1
ATOM 3437 C C . ILE B 1 185 ? 1.121 14.57 -1.613 1 98.88 185 ILE B C 1
ATOM 3439 O O . ILE B 1 185 ? 1.578 13.648 -0.932 1 98.88 185 ILE B O 1
ATOM 3443 N N . CYS B 1 186 ? 1.496 14.781 -2.799 1 98.69 186 CYS B N 1
ATOM 3444 C CA . CYS B 1 186 ? 2.652 14.148 -3.424 1 98.69 186 CYS B CA 1
ATOM 3445 C C . CYS B 1 186 ? 3.834 15.109 -3.482 1 98.69 186 CYS B C 1
ATOM 3447 O O . CYS B 1 186 ? 3.893 15.977 -4.359 1 98.69 186 CYS B O 1
ATOM 3449 N N . PHE B 1 187 ? 4.805 14.875 -2.619 1 97.94 187 PHE B N 1
ATOM 3450 C CA . PHE B 1 187 ? 6.012 15.695 -2.65 1 97.94 187 PHE B CA 1
ATOM 3451 C C . PHE B 1 187 ? 6.941 15.242 -3.771 1 97.94 187 PHE B C 1
ATOM 3453 O O . PHE B 1 187 ? 7.074 14.047 -4.027 1 97.94 187 PHE B O 1
ATOM 3460 N N . GLY B 1 188 ? 7.543 16.188 -4.387 1 96.31 188 GLY B N 1
ATOM 3461 C CA . GLY B 1 188 ? 8.766 15.898 -5.117 1 96.31 188 GLY B CA 1
ATOM 3462 C C . GLY B 1 188 ? 9.977 15.742 -4.219 1 96.31 188 GLY B C 1
ATOM 3463 O O . GLY B 1 188 ? 9.867 15.836 -2.996 1 96.31 188 GLY B O 1
ATOM 3464 N N . ALA B 1 189 ? 11.117 15.461 -4.863 1 94.5 189 ALA B N 1
ATOM 3465 C CA . ALA B 1 189 ? 12.344 15.328 -4.086 1 94.5 189 ALA B CA 1
ATOM 3466 C C . ALA B 1 189 ? 12.602 16.594 -3.256 1 94.5 189 ALA B C 1
ATOM 3468 O O . ALA B 1 189 ? 12.641 17.703 -3.793 1 94.5 189 ALA B O 1
ATOM 3469 N N . THR B 1 190 ? 12.672 16.406 -1.992 1 96 190 THR B N 1
ATOM 3470 C CA . THR B 1 190 ? 12.875 17.5 -1.048 1 96 190 THR B CA 1
ATOM 3471 C C . THR B 1 190 ? 14.148 17.266 -0.235 1 96 190 THR B C 1
ATOM 3473 O O . THR B 1 190 ? 14.414 16.156 0.224 1 96 190 THR B O 1
ATOM 3476 N N . ASP B 1 191 ? 14.93 18.281 -0.075 1 94.19 191 ASP B N 1
ATOM 3477 C CA . ASP B 1 191 ? 16.219 18.188 0.609 1 94.19 191 ASP B CA 1
ATOM 3478 C C . ASP B 1 191 ? 16.031 18.016 2.115 1 94.19 191 ASP B C 1
ATOM 3480 O O . ASP B 1 191 ? 16.141 18.984 2.875 1 94.19 191 ASP B O 1
ATOM 3484 N N . THR B 1 192 ? 15.789 16.797 2.5 1 92.75 192 THR B N 1
ATOM 3485 C CA . THR B 1 192 ? 15.609 16.422 3.896 1 92.75 192 THR B CA 1
ATOM 3486 C C . THR B 1 192 ? 16.453 15.188 4.23 1 92.75 192 THR B C 1
ATOM 3488 O O . THR B 1 192 ? 16.953 14.508 3.334 1 92.75 192 THR B O 1
ATOM 3491 N N . PRO B 1 193 ? 16.594 14.898 5.547 1 86.12 193 PRO B N 1
ATOM 3492 C CA . PRO B 1 193 ? 17.328 13.695 5.941 1 86.12 193 PRO B CA 1
ATOM 3493 C C . PRO B 1 193 ? 16.75 12.422 5.336 1 86.12 193 PRO B C 1
ATOM 3495 O O . PRO B 1 193 ? 17.453 11.43 5.168 1 86.12 193 PRO B O 1
ATOM 3498 N N . LEU B 1 194 ? 15.508 12.492 4.984 1 86.31 194 LEU B N 1
ATOM 3499 C CA . LEU B 1 194 ? 14.852 11.336 4.379 1 86.31 194 LEU B CA 1
ATOM 3500 C C . LEU B 1 194 ? 15.578 10.898 3.113 1 86.31 194 LEU B C 1
ATOM 3502 O O . LEU B 1 194 ? 15.656 9.703 2.814 1 86.31 194 LEU B O 1
ATOM 3506 N N . LEU B 1 195 ? 16.172 11.82 2.381 1 90.69 195 LEU B N 1
ATOM 3507 C CA . LEU B 1 195 ? 16.766 11.531 1.084 1 90.69 195 LEU B CA 1
ATOM 3508 C C . LEU B 1 195 ? 18.281 11.344 1.211 1 90.69 195 LEU B C 1
ATOM 3510 O O . LEU B 1 195 ? 18.953 11.039 0.226 1 90.69 195 LEU B O 1
ATOM 3514 N N . HIS B 1 196 ? 18.766 11.523 2.412 1 88.25 196 HIS B N 1
ATOM 3515 C CA . HIS B 1 196 ? 20.188 11.273 2.57 1 88.25 196 HIS B CA 1
ATOM 3516 C C . HIS B 1 196 ? 20.531 9.805 2.336 1 88.25 196 HIS B C 1
ATOM 3518 O O . HIS B 1 196 ? 19.844 8.922 2.857 1 88.25 196 HIS B O 1
ATOM 3524 N N . LEU B 1 197 ? 21.609 9.672 1.649 1 82.56 197 LEU B N 1
ATOM 3525 C CA . LEU B 1 197 ? 21.953 8.336 1.18 1 82.56 197 LEU B CA 1
ATOM 3526 C C . LEU B 1 197 ? 22.078 7.363 2.348 1 82.56 197 LEU B C 1
ATOM 3528 O O . LEU B 1 197 ? 21.766 6.176 2.209 1 82.56 197 LEU B O 1
ATOM 3532 N N . GLU B 1 198 ? 22.453 7.883 3.488 1 84.88 198 GLU B N 1
ATOM 3533 C CA . GLU B 1 198 ? 22.625 7.012 4.648 1 84.88 198 GLU B CA 1
ATOM 3534 C C . GLU B 1 198 ? 21.281 6.5 5.16 1 84.88 198 GLU B C 1
ATOM 3536 O O . GLU B 1 198 ? 21.219 5.5 5.879 1 84.88 198 GLU B O 1
ATOM 3541 N N . ASN B 1 199 ? 20.25 7.191 4.77 1 88.5 199 ASN B N 1
ATOM 3542 C CA . ASN B 1 199 ? 18.922 6.84 5.254 1 88.5 199 ASN B CA 1
ATOM 3543 C C . ASN B 1 199 ? 18.109 6.098 4.191 1 88.5 199 ASN B C 1
ATOM 3545 O O . ASN B 1 199 ? 17.062 5.527 4.488 1 88.5 199 ASN B O 1
ATOM 3549 N N . VAL B 1 200 ? 18.688 6.172 2.953 1 91.5 200 VAL B N 1
ATOM 3550 C CA . VAL B 1 200 ? 18.016 5.508 1.844 1 91.5 200 VAL B CA 1
ATOM 3551 C C . VAL B 1 200 ? 18.609 4.113 1.639 1 91.5 200 VAL B C 1
ATOM 3553 O O . VAL B 1 200 ? 19.781 3.973 1.287 1 91.5 200 VAL B O 1
ATOM 3556 N N . GLY B 1 201 ? 17.875 3.078 2.082 1 94.06 201 GLY B N 1
ATOM 3557 C CA . GLY B 1 201 ? 18.312 1.706 1.903 1 94.06 201 GLY B CA 1
ATOM 3558 C C . GLY B 1 201 ? 17.719 1.04 0.676 1 94.06 201 GLY B C 1
ATOM 3559 O O . GLY B 1 201 ? 16.766 1.548 0.089 1 94.06 201 GLY B O 1
ATOM 3560 N N . ALA B 1 202 ? 18.422 0.029 0.229 1 96.19 202 ALA B N 1
ATOM 3561 C CA . ALA B 1 202 ? 17.984 -0.734 -0.937 1 96.19 202 ALA B CA 1
ATOM 3562 C C . ALA B 1 202 ? 17.844 -2.215 -0.6 1 96.19 202 ALA B C 1
ATOM 3564 O O . ALA B 1 202 ? 18.547 -2.734 0.264 1 96.19 202 ALA B O 1
ATOM 3565 N N . PHE B 1 203 ? 16.938 -2.887 -1.366 1 96.25 203 PHE B N 1
ATOM 3566 C CA . PHE B 1 203 ? 16.625 -4.281 -1.064 1 96.25 203 PHE B CA 1
ATOM 3567 C C . PHE B 1 203 ? 17.688 -5.203 -1.676 1 96.25 203 PHE B C 1
ATOM 3569 O O . PHE B 1 203 ? 17.766 -6.383 -1.321 1 96.25 203 PHE B O 1
ATOM 3576 N N . ASP B 1 204 ? 18.484 -4.656 -2.648 1 95.44 204 ASP B N 1
ATOM 3577 C CA . ASP B 1 204 ? 19.547 -5.461 -3.25 1 95.44 204 ASP B CA 1
ATOM 3578 C C . ASP B 1 204 ? 20.672 -4.578 -3.801 1 95.44 204 ASP B C 1
ATOM 3580 O O . ASP B 1 204 ? 20.562 -3.35 -3.762 1 95.44 204 ASP B O 1
ATOM 3584 N N . LYS B 1 205 ? 21.766 -5.188 -4.25 1 94.06 205 LYS B N 1
ATOM 3585 C CA . LYS B 1 205 ? 22.984 -4.492 -4.664 1 94.06 205 LYS B CA 1
ATOM 3586 C C . LYS B 1 205 ? 22.719 -3.625 -5.895 1 94.06 205 LYS B C 1
ATOM 3588 O O . LYS B 1 205 ? 23.219 -2.5 -5.98 1 94.06 205 LYS B O 1
ATOM 3593 N N . LYS B 1 206 ? 22.016 -4.16 -6.812 1 94.56 206 LYS B N 1
ATOM 3594 C CA . LYS B 1 206 ? 21.75 -3.418 -8.039 1 94.56 206 LYS B CA 1
ATOM 3595 C C . LYS B 1 206 ? 20.953 -2.146 -7.754 1 94.56 206 LYS B C 1
ATOM 3597 O O . LYS B 1 206 ? 21.281 -1.073 -8.266 1 94.56 206 LYS B O 1
ATOM 3602 N N . ALA B 1 207 ? 19.891 -2.285 -6.992 1 95.12 207 ALA B N 1
ATOM 3603 C CA . ALA B 1 207 ? 19.109 -1.119 -6.594 1 95.12 207 ALA B CA 1
ATOM 3604 C C . ALA B 1 207 ? 19.984 -0.081 -5.898 1 95.12 207 ALA B C 1
ATOM 3606 O O . ALA B 1 207 ? 19.844 1.119 -6.148 1 95.12 207 ALA B O 1
ATOM 3607 N N . LYS B 1 208 ? 20.844 -0.538 -5.016 1 94.81 208 LYS B N 1
ATOM 3608 C CA . LYS B 1 208 ? 21.734 0.357 -4.285 1 94.81 208 LYS B CA 1
ATOM 3609 C C . LYS B 1 208 ? 22.625 1.14 -5.238 1 94.81 208 LYS B C 1
ATOM 3611 O O . LYS B 1 208 ? 22.844 2.34 -5.055 1 94.81 208 LYS B O 1
ATOM 3616 N N . GLU B 1 209 ? 23.062 0.474 -6.23 1 94.75 209 GLU B N 1
ATOM 3617 C CA . GLU B 1 209 ? 23.953 1.081 -7.211 1 94.75 209 GLU B CA 1
ATOM 3618 C C . GLU B 1 209 ? 23.25 2.16 -8.016 1 94.75 209 GLU B C 1
ATOM 3620 O O . GLU B 1 209 ? 23.875 3.135 -8.445 1 94.75 209 GLU B O 1
ATOM 3625 N N . LEU B 1 210 ? 22 2.021 -8.156 1 94.12 210 LEU B N 1
ATOM 3626 C CA . LEU B 1 210 ? 21.25 2.914 -9.031 1 94.12 210 LEU B CA 1
ATOM 3627 C C . LEU B 1 210 ? 20.719 4.113 -8.258 1 94.12 210 LEU B C 1
ATOM 3629 O O . LEU B 1 210 ? 20.312 5.113 -8.852 1 94.12 210 LEU B O 1
ATOM 3633 N N . LEU B 1 211 ? 20.719 4.055 -6.961 1 93.44 211 LEU B N 1
ATOM 3634 C CA . LEU B 1 211 ? 20.062 5.027 -6.102 1 93.44 211 LEU B CA 1
ATOM 3635 C C . LEU B 1 211 ? 20.656 6.418 -6.293 1 93.44 211 LEU B C 1
ATOM 3637 O O . LEU B 1 211 ? 19.906 7.395 -6.441 1 93.44 211 LEU B O 1
ATOM 3641 N N . PRO B 1 212 ? 22 6.539 -6.344 1 92.19 212 PRO B N 1
ATOM 3642 C CA . PRO B 1 212 ? 22.578 7.875 -6.508 1 92.19 212 PRO B CA 1
ATOM 3643 C C . PRO B 1 212 ? 22.156 8.539 -7.82 1 92.19 212 PRO B C 1
ATOM 3645 O O . PRO B 1 212 ? 21.875 9.742 -7.844 1 92.19 212 PRO B O 1
ATOM 3648 N N . ASN B 1 213 ? 22.094 7.742 -8.844 1 92.06 213 ASN B N 1
ATOM 3649 C CA . ASN B 1 213 ? 21.688 8.281 -10.141 1 92.06 213 ASN B CA 1
ATOM 3650 C C . ASN B 1 213 ? 20.234 8.734 -10.125 1 92.06 213 ASN B C 1
ATOM 3652 O O . ASN B 1 213 ? 19.891 9.758 -10.727 1 92.06 213 ASN B O 1
ATOM 3656 N N . LEU B 1 214 ? 19.406 7.969 -9.477 1 90.19 214 LEU B N 1
ATOM 3657 C CA . LEU B 1 214 ? 18 8.367 -9.328 1 90.19 214 LEU B CA 1
ATOM 3658 C C . LEU B 1 214 ? 17.891 9.688 -8.578 1 90.19 214 LEU B C 1
ATOM 3660 O O . LEU B 1 214 ? 17.234 10.617 -9.047 1 90.19 214 LEU B O 1
ATOM 3664 N N . LEU B 1 215 ? 18.531 9.812 -7.465 1 89.75 215 LEU B N 1
ATOM 3665 C CA . LEU B 1 215 ? 18.422 11 -6.613 1 89.75 215 LEU B CA 1
ATOM 3666 C C . LEU B 1 215 ? 18.969 12.234 -7.328 1 89.75 215 LEU B C 1
ATOM 3668 O O . LEU B 1 215 ? 18.422 13.328 -7.18 1 89.75 215 LEU B O 1
ATOM 3672 N N . LYS B 1 216 ? 20.016 12.078 -8.172 1 90.12 216 LYS B N 1
ATOM 3673 C CA . LYS B 1 216 ? 20.609 13.18 -8.922 1 90.12 216 LYS B CA 1
ATOM 3674 C C . LYS B 1 216 ? 19.688 13.656 -10.039 1 90.12 216 LYS B C 1
ATOM 3676 O O . LYS B 1 216 ? 19.719 14.82 -10.422 1 90.12 216 LYS B O 1
ATOM 3681 N N . SER B 1 217 ? 18.844 12.727 -10.461 1 89.31 217 SER B N 1
ATOM 3682 C CA . SER B 1 217 ? 18.016 13.031 -11.625 1 89.31 217 SER B CA 1
ATOM 3683 C C . SER B 1 217 ? 16.734 13.758 -11.219 1 89.31 217 SER B C 1
ATOM 3685 O O . SER B 1 217 ? 16.062 14.336 -12.07 1 89.31 217 SER B O 1
ATOM 3687 N N . LEU B 1 218 ? 16.422 13.812 -9.93 1 89.5 218 LEU B N 1
ATOM 3688 C CA . LEU B 1 218 ? 15.172 14.398 -9.469 1 89.5 218 LEU B CA 1
ATOM 3689 C C . LEU B 1 218 ? 15.359 15.875 -9.133 1 89.5 218 LEU B C 1
ATOM 3691 O O . LEU B 1 218 ? 16.297 16.234 -8.422 1 89.5 218 LEU B O 1
ATOM 3695 N N . PRO B 1 219 ? 14.453 16.719 -9.758 1 90.44 219 PRO B N 1
ATOM 3696 C CA . PRO B 1 219 ? 14.523 18.125 -9.344 1 90.44 219 PRO B CA 1
ATOM 3697 C C . PRO B 1 219 ? 14.242 18.312 -7.855 1 90.44 219 PRO B C 1
ATOM 3699 O O . PRO B 1 219 ? 13.219 17.844 -7.352 1 90.44 219 PRO B O 1
ATOM 3702 N N . MET B 1 220 ? 15.133 19.062 -7.156 1 93.12 220 MET B N 1
ATOM 3703 C CA . MET B 1 220 ? 15.055 19.188 -5.703 1 93.12 220 MET B CA 1
ATOM 3704 C C . MET B 1 220 ? 14.312 20.469 -5.305 1 93.12 220 MET B C 1
ATOM 3706 O O . MET B 1 220 ? 14.297 21.438 -6.051 1 93.12 220 MET B O 1
ATOM 3710 N N . GLN B 1 221 ? 13.594 20.453 -4.164 1 96.62 221 GLN B N 1
ATOM 3711 C CA . GLN B 1 221 ? 13.07 21.625 -3.48 1 96.62 221 GLN B CA 1
ATOM 3712 C C . GLN B 1 221 ? 13.539 21.672 -2.029 1 96.62 221 GLN B C 1
ATOM 3714 O O . GLN B 1 221 ? 14.016 20.672 -1.493 1 96.62 221 GLN B O 1
ATOM 3719 N N . THR B 1 222 ? 13.461 22.859 -1.443 1 97.19 222 THR B N 1
ATOM 3720 C CA . THR B 1 222 ? 13.828 22.984 -0.038 1 97.19 222 THR B CA 1
ATOM 3721 C C . THR B 1 222 ? 12.672 22.562 0.864 1 97.19 222 THR B C 1
ATOM 3723 O O . THR B 1 222 ? 11.516 22.562 0.447 1 97.19 222 THR B O 1
ATOM 3726 N N . PRO B 1 223 ? 12.984 22.156 2.07 1 97.44 223 PRO B N 1
ATOM 3727 C CA . PRO B 1 223 ? 11.906 21.828 3.016 1 97.44 223 PRO B CA 1
ATOM 3728 C C . PRO B 1 223 ? 10.953 23 3.244 1 97.44 223 PRO B C 1
ATOM 3730 O O . PRO B 1 223 ? 9.758 22.797 3.438 1 97.44 223 PRO B O 1
ATOM 3733 N N . ASP B 1 224 ? 11.453 24.234 3.164 1 97.94 224 ASP B N 1
ATOM 3734 C CA . ASP B 1 224 ? 10.617 25.422 3.348 1 97.94 224 ASP B CA 1
ATOM 3735 C C . ASP B 1 224 ? 9.617 25.562 2.207 1 97.94 224 ASP B C 1
ATOM 3737 O O . ASP B 1 224 ? 8.453 25.922 2.436 1 97.94 224 ASP B O 1
ATOM 3741 N N . GLU B 1 225 ? 10.102 25.312 1.015 1 97.75 225 GLU B N 1
ATOM 3742 C CA . GLU B 1 225 ? 9.219 25.359 -0.148 1 97.75 225 GLU B CA 1
ATOM 3743 C C . GLU B 1 225 ? 8.141 24.281 -0.063 1 97.75 225 GLU B C 1
ATOM 3745 O O . GLU B 1 225 ? 6.969 24.562 -0.342 1 97.75 225 GLU B O 1
ATOM 3750 N N . ALA B 1 226 ? 8.523 23.141 0.372 1 98.25 226 ALA B N 1
ATOM 3751 C CA . ALA B 1 226 ? 7.566 22.062 0.56 1 98.25 226 ALA B CA 1
ATOM 3752 C C . ALA B 1 226 ? 6.531 22.422 1.623 1 98.25 226 ALA B C 1
ATOM 3754 O O . ALA B 1 226 ? 5.328 22.234 1.414 1 98.25 226 ALA B O 1
ATOM 3755 N N . ALA B 1 227 ? 6.992 22.953 2.697 1 98.5 227 ALA B N 1
ATOM 3756 C CA . ALA B 1 227 ? 6.125 23.297 3.82 1 98.5 227 ALA B CA 1
ATOM 3757 C C . ALA B 1 227 ? 5.125 24.375 3.43 1 98.5 227 ALA B C 1
ATOM 3759 O O . ALA B 1 227 ? 3.975 24.359 3.875 1 98.5 227 ALA B O 1
ATOM 3760 N N . ALA B 1 228 ? 5.57 25.344 2.607 1 98.31 228 ALA B N 1
ATOM 3761 C CA . ALA B 1 228 ? 4.672 26.406 2.133 1 98.31 228 ALA B CA 1
ATOM 3762 C C . ALA B 1 228 ? 3.502 25.812 1.354 1 98.31 228 ALA B C 1
ATOM 3764 O O . ALA B 1 228 ? 2.365 26.266 1.48 1 98.31 228 ALA B O 1
ATOM 3765 N N . GLY B 1 229 ? 3.787 24.797 0.546 1 98.44 229 GLY B N 1
ATOM 3766 C CA . GLY B 1 229 ? 2.736 24.109 -0.193 1 98.44 229 GLY B CA 1
ATOM 3767 C C . GLY B 1 229 ? 1.727 23.422 0.705 1 98.44 229 GLY B C 1
ATOM 3768 O O . GLY B 1 229 ? 0.532 23.391 0.401 1 98.44 229 GLY B O 1
ATOM 3769 N N . VAL B 1 230 ? 2.209 22.859 1.813 1 98.62 230 VAL B N 1
ATOM 3770 C CA . VAL B 1 230 ? 1.316 22.172 2.744 1 98.62 230 VAL B CA 1
ATOM 3771 C C . VAL B 1 230 ? 0.306 23.172 3.312 1 98.62 230 VAL B C 1
ATOM 3773 O O . VAL B 1 230 ? -0.89 22.875 3.385 1 98.62 230 VAL B O 1
ATOM 3776 N N . ILE B 1 231 ? 0.754 24.391 3.688 1 98.19 231 ILE B N 1
ATOM 3777 C CA . ILE B 1 231 ? -0.127 25.422 4.227 1 98.19 231 ILE B CA 1
ATOM 3778 C C . ILE B 1 231 ? -1.165 25.812 3.178 1 98.19 231 ILE B C 1
ATOM 3780 O O . ILE B 1 231 ? -2.35 25.953 3.488 1 98.19 231 ILE B O 1
ATOM 3784 N N . GLU B 1 232 ? -0.718 25.938 1.931 1 98.06 232 GLU B N 1
ATOM 3785 C CA . GLU B 1 232 ? -1.637 26.25 0.843 1 98.06 232 GLU B CA 1
ATOM 3786 C C . GLU B 1 232 ? -2.725 25.203 0.708 1 98.06 232 GLU B C 1
ATOM 3788 O O . GLU B 1 232 ? -3.906 25.531 0.569 1 98.06 232 GLU B O 1
ATOM 3793 N N . VAL B 1 233 ? -2.332 23.953 0.794 1 98.5 233 VAL B N 1
ATOM 3794 C CA . VAL B 1 233 ? -3.254 22.859 0.563 1 98.5 233 VAL B CA 1
ATOM 3795 C C . VAL B 1 233 ? -4.27 22.781 1.703 1 98.5 233 VAL B C 1
ATOM 3797 O O . VAL B 1 233 ? -5.453 22.516 1.473 1 98.5 233 VAL B O 1
ATOM 3800 N N . ILE B 1 234 ? -3.807 22.969 2.941 1 98.19 234 ILE B N 1
ATOM 3801 C CA . ILE B 1 234 ? -4.723 22.969 4.078 1 98.19 234 ILE B CA 1
ATOM 3802 C C . ILE B 1 234 ? -5.848 23.969 3.834 1 98.19 234 ILE B C 1
ATOM 3804 O O . ILE B 1 234 ? -7.016 23.688 4.098 1 98.19 234 ILE B O 1
ATOM 3808 N N . LYS B 1 235 ? -5.543 25.094 3.244 1 97.12 235 LYS B N 1
ATOM 3809 C CA . LYS B 1 235 ? -6.48 26.203 3.102 1 97.12 235 LYS B CA 1
ATOM 3810 C C . LYS B 1 235 ? -7.375 26.016 1.879 1 97.12 235 LYS B C 1
ATOM 3812 O O . LYS B 1 235 ? -8.531 26.453 1.873 1 97.12 235 LYS B O 1
ATOM 3817 N N . LYS B 1 236 ? -6.844 25.234 0.871 1 96.31 236 LYS B N 1
ATOM 3818 C CA . LYS B 1 236 ? -7.535 25.297 -0.414 1 96.31 236 LYS B CA 1
ATOM 3819 C C . LYS B 1 236 ? -8.023 23.922 -0.85 1 96.31 236 LYS B C 1
ATOM 3821 O O . LYS B 1 236 ? -8.891 23.812 -1.72 1 96.31 236 LYS B O 1
ATOM 3826 N N . GLY B 1 237 ? -7.492 22.891 -0.359 1 97.75 237 GLY B N 1
ATOM 3827 C CA . GLY B 1 237 ? -7.734 21.578 -0.911 1 97.75 237 GLY B CA 1
ATOM 3828 C C . GLY B 1 237 ? -9.125 21.047 -0.621 1 97.75 237 GLY B C 1
ATOM 3829 O O . GLY B 1 237 ? -9.617 21.172 0.503 1 97.75 237 GLY B O 1
ATOM 3830 N N . ASP B 1 238 ? -9.758 20.422 -1.604 1 97.62 238 ASP B N 1
ATOM 3831 C CA . ASP B 1 238 ? -11.031 19.734 -1.431 1 97.62 238 ASP B CA 1
ATOM 3832 C C . ASP B 1 238 ? -10.828 18.297 -0.99 1 97.62 238 ASP B C 1
ATOM 3834 O O . ASP B 1 238 ? -9.758 17.719 -1.204 1 97.62 238 ASP B O 1
ATOM 3838 N N . SER B 1 239 ? -11.891 17.766 -0.382 1 98 239 SER B N 1
ATOM 3839 C CA . SER B 1 239 ? -11.781 16.359 -0.015 1 98 239 SER B CA 1
ATOM 3840 C C . SER B 1 239 ? -11.578 15.477 -1.245 1 98 239 SER B C 1
ATOM 3842 O O . SER B 1 239 ? -12.203 15.703 -2.283 1 98 239 SER B O 1
ATOM 3844 N N . GLY B 1 240 ? -10.703 14.523 -1.131 1 98.19 240 GLY B N 1
ATOM 3845 C CA . GLY B 1 240 ? -10.445 13.586 -2.211 1 98.19 240 GLY B CA 1
ATOM 3846 C C . GLY B 1 240 ? -9.469 14.117 -3.244 1 98.19 240 GLY B C 1
ATOM 3847 O O . GLY B 1 240 ? -9.188 13.445 -4.238 1 98.19 240 GLY B O 1
ATOM 3848 N N . SER B 1 241 ? -8.93 15.312 -3.021 1 98.44 241 SER B N 1
ATOM 3849 C CA . SER B 1 241 ? -8.023 15.891 -4.004 1 98.44 241 SER B CA 1
ATOM 3850 C C . SER B 1 241 ? -6.594 15.398 -3.791 1 98.44 241 SER B C 1
ATOM 3852 O O . SER B 1 241 ? -6.254 14.922 -2.709 1 98.44 241 SER B O 1
ATOM 3854 N N . THR B 1 242 ? -5.836 15.445 -4.801 1 98.75 242 THR B N 1
ATOM 3855 C CA . THR B 1 242 ? -4.41 15.141 -4.816 1 98.75 242 THR B CA 1
ATOM 3856 C C . THR B 1 242 ? -3.602 16.359 -5.246 1 98.75 242 T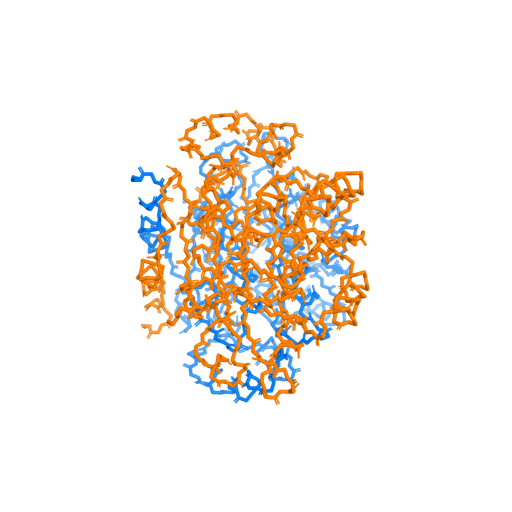HR B C 1
ATOM 3858 O O . THR B 1 242 ? -3.916 17 -6.254 1 98.75 242 THR B O 1
ATOM 3861 N N . TRP B 1 243 ? -2.576 16.641 -4.496 1 98.75 243 TRP B N 1
ATOM 3862 C CA . TRP B 1 243 ? -1.792 17.859 -4.754 1 98.75 243 TRP B CA 1
ATOM 3863 C C . TRP B 1 243 ? -0.315 17.516 -4.922 1 98.75 243 TRP B C 1
ATOM 3865 O O . TRP B 1 243 ? 0.225 16.672 -4.191 1 98.75 243 TRP B O 1
ATOM 3875 N N . LEU B 1 244 ? 0.305 18.141 -5.887 1 98.31 244 LEU B N 1
ATOM 3876 C CA . LEU B 1 244 ? 1.734 18.016 -6.148 1 98.31 244 LEU B CA 1
ATOM 3877 C C . LEU B 1 244 ? 2.492 19.234 -5.617 1 98.31 244 LEU B C 1
ATOM 3879 O O . LEU B 1 244 ? 2.148 20.375 -5.934 1 98.31 244 LEU B O 1
ATOM 3883 N N . ILE B 1 245 ? 3.426 19.031 -4.777 1 98.25 245 ILE B N 1
ATOM 3884 C CA . ILE B 1 245 ? 4.352 20.047 -4.289 1 98.25 245 ILE B CA 1
ATOM 3885 C C . ILE B 1 245 ? 5.781 19.672 -4.676 1 98.25 245 ILE B C 1
ATOM 3887 O O . ILE B 1 245 ? 6.379 18.766 -4.074 1 98.25 245 ILE B O 1
ATOM 3891 N N . SER B 1 246 ? 6.27 20.297 -5.645 1 96.88 246 SER B N 1
ATOM 3892 C CA . SER B 1 246 ? 7.562 19.906 -6.203 1 96.88 246 SER B CA 1
ATOM 3893 C C . SER B 1 246 ? 8.273 21.094 -6.832 1 96.88 246 SER B C 1
ATOM 3895 O O . SER B 1 246 ? 7.629 22.078 -7.215 1 96.88 246 SER B O 1
ATOM 3897 N N . ARG B 1 247 ? 9.586 21.109 -6.84 1 94.88 247 ARG B N 1
ATOM 3898 C CA . ARG B 1 247 ? 10.469 21.984 -7.59 1 94.88 247 ARG B CA 1
ATOM 3899 C C . ARG B 1 247 ? 10.344 23.422 -7.105 1 94.88 247 ARG B C 1
ATOM 3901 O O . ARG B 1 247 ? 10.594 24.375 -7.863 1 94.88 247 ARG B O 1
ATOM 3908 N N . GLY B 1 248 ? 9.836 23.547 -5.914 1 93.75 248 GLY B N 1
ATOM 3909 C CA . GLY B 1 248 ? 9.742 24.875 -5.316 1 93.75 248 GLY B CA 1
ATOM 3910 C C . GLY B 1 248 ? 8.617 25.719 -5.891 1 93.75 248 GLY B C 1
ATOM 3911 O O . GLY B 1 248 ? 8.57 26.922 -5.691 1 93.75 248 GLY B O 1
ATOM 3912 N N . ARG B 1 249 ? 7.746 25.109 -6.613 1 95.19 249 ARG B N 1
ATOM 3913 C CA . ARG B 1 249 ? 6.586 25.781 -7.188 1 95.19 249 ARG B CA 1
ATOM 3914 C C . ARG B 1 249 ? 5.41 25.766 -6.215 1 95.19 249 ARG B C 1
ATOM 3916 O O . ARG B 1 249 ? 5.414 25.016 -5.242 1 95.19 249 ARG B O 1
ATOM 3923 N N . PRO B 1 250 ? 4.438 26.641 -6.422 1 96.19 250 PRO B N 1
ATOM 3924 C CA . PRO B 1 250 ? 3.217 26.547 -5.617 1 96.19 250 PRO B CA 1
ATOM 3925 C C . PRO B 1 250 ? 2.537 25.188 -5.73 1 96.19 250 PRO B C 1
ATOM 3927 O O . PRO B 1 250 ? 2.686 24.5 -6.746 1 96.19 250 PRO B O 1
ATOM 3930 N N . ALA B 1 251 ? 1.889 24.812 -4.699 1 98 251 ALA B N 1
ATOM 3931 C CA . ALA B 1 251 ? 1.177 23.547 -4.715 1 98 251 ALA B CA 1
ATOM 3932 C C . ALA B 1 251 ? 0.238 23.453 -5.918 1 98 251 ALA B C 1
ATOM 3934 O O . ALA B 1 251 ? -0.458 24.422 -6.242 1 98 251 ALA B O 1
ATOM 3935 N N . GLU B 1 252 ? 0.247 22.359 -6.586 1 97.88 252 GLU B N 1
ATOM 3936 C CA . GLU B 1 252 ? -0.567 22.156 -7.777 1 97.88 252 GLU B CA 1
ATOM 3937 C C . GLU B 1 252 ? -1.637 21.094 -7.543 1 97.88 252 GLU B C 1
ATOM 3939 O O . GLU B 1 252 ? -1.327 19.969 -7.133 1 97.88 252 GLU B O 1
ATOM 3944 N N . ASP B 1 253 ? -2.891 21.5 -7.758 1 98.19 253 ASP B N 1
ATOM 3945 C CA . ASP B 1 253 ? -3.971 20.516 -7.73 1 98.19 253 ASP B CA 1
ATOM 3946 C C . ASP B 1 253 ? -3.908 19.609 -8.953 1 98.19 253 ASP B C 1
ATOM 3948 O O . ASP B 1 253 ? -4.203 20.031 -10.07 1 98.19 253 ASP B O 1
ATOM 3952 N N . ILE B 1 254 ? -3.566 18.359 -8.727 1 98.19 254 ILE B N 1
ATOM 3953 C CA . ILE B 1 254 ? -3.42 17.453 -9.859 1 98.19 254 ILE B CA 1
ATOM 3954 C C . ILE B 1 254 ? -4.543 16.422 -9.844 1 98.19 254 ILE B C 1
ATOM 3956 O O . ILE B 1 254 ? -4.395 15.328 -10.398 1 98.19 254 ILE B O 1
ATOM 3960 N N . THR B 1 255 ? -5.621 16.672 -9.195 1 98.19 255 THR B N 1
ATOM 3961 C CA . THR B 1 255 ? -6.754 15.766 -9.039 1 98.19 255 THR B CA 1
ATOM 3962 C C . THR B 1 255 ? -7.273 15.32 -10.406 1 98.19 255 THR B C 1
ATOM 3964 O O . THR B 1 255 ? -7.547 14.141 -10.617 1 98.19 255 THR B O 1
ATOM 3967 N N . SER B 1 256 ? -7.418 16.234 -11.305 1 97.75 256 SER B N 1
ATOM 3968 C CA . SER B 1 256 ? -7.961 15.93 -12.625 1 97.75 256 SER B CA 1
ATOM 3969 C C . SER B 1 256 ? -7.051 14.977 -13.383 1 97.75 256 SER B C 1
ATOM 3971 O O . SER B 1 256 ? -7.531 14.094 -14.109 1 97.75 256 SER B O 1
ATOM 3973 N N . THR B 1 257 ? -5.746 15.164 -13.266 1 97.56 257 THR B N 1
ATOM 3974 C CA . THR B 1 257 ? -4.789 14.289 -13.922 1 97.56 257 THR B CA 1
ATOM 3975 C C . THR B 1 257 ? -4.855 12.875 -13.344 1 97.56 257 THR B C 1
ATOM 3977 O O . THR B 1 257 ? -4.84 11.891 -14.086 1 97.56 257 THR B O 1
ATOM 3980 N N . VAL B 1 258 ? -4.949 12.773 -12.031 1 97.81 258 VAL B N 1
ATOM 3981 C CA . VAL B 1 258 ? -5.07 11.477 -11.367 1 97.81 258 VAL B CA 1
ATOM 3982 C C . VAL B 1 258 ? -6.359 10.789 -11.797 1 97.81 258 VAL B C 1
ATOM 3984 O O . VAL B 1 258 ? -6.363 9.594 -12.109 1 97.81 258 VAL B O 1
ATOM 3987 N N . LYS B 1 259 ? -7.414 11.555 -11.852 1 96.62 259 LYS B N 1
ATOM 3988 C CA . LYS B 1 259 ? -8.695 11 -12.281 1 96.62 259 LYS B CA 1
ATOM 3989 C C . LYS B 1 259 ? -8.625 10.5 -13.719 1 96.62 259 LYS B C 1
ATOM 3991 O O . LYS B 1 259 ? -9.188 9.453 -14.047 1 96.62 259 LYS B O 1
ATOM 3996 N N . LYS B 1 260 ? -7.965 11.242 -14.578 1 96.88 260 LYS B N 1
ATOM 3997 C CA . LYS B 1 260 ? -7.805 10.828 -15.969 1 96.88 260 LYS B CA 1
ATOM 3998 C C . LYS B 1 260 ? -7.039 9.516 -16.062 1 96.88 260 LYS B C 1
ATOM 4000 O O . LYS B 1 260 ? -7.387 8.641 -16.875 1 96.88 260 LYS B O 1
ATOM 4005 N N . ALA B 1 261 ? -5.98 9.391 -15.281 1 97.19 261 ALA B N 1
ATOM 4006 C CA . ALA B 1 261 ? -5.211 8.148 -15.266 1 97.19 261 ALA B CA 1
ATOM 4007 C C . ALA B 1 261 ? -6.078 6.969 -14.82 1 97.19 261 ALA B C 1
ATOM 4009 O O . ALA B 1 261 ? -6.062 5.906 -15.445 1 97.19 261 ALA B O 1
ATOM 4010 N N . TYR B 1 262 ? -6.871 7.156 -13.836 1 96.06 262 TYR B N 1
ATOM 4011 C CA . TYR B 1 262 ? -7.699 6.074 -13.312 1 96.06 262 TYR B CA 1
ATOM 4012 C C . TYR B 1 262 ? -8.859 5.777 -14.25 1 96.06 262 TYR B C 1
ATOM 4014 O O . TYR B 1 262 ? -9.352 4.645 -14.305 1 96.06 262 TYR B O 1
ATOM 4022 N N . GLU B 1 263 ? -9.312 6.766 -14.953 1 95.62 263 GLU B N 1
ATOM 4023 C CA . GLU B 1 263 ? -10.352 6.516 -15.945 1 95.62 263 GLU B CA 1
ATOM 4024 C C . GLU B 1 263 ? -9.875 5.512 -17 1 95.62 263 GLU B C 1
ATOM 4026 O O . GLU B 1 263 ? -10.641 4.637 -17.422 1 95.62 263 GLU B O 1
ATOM 4031 N N . ILE B 1 264 ? -8.617 5.621 -17.391 1 95.75 264 ILE B N 1
ATOM 4032 C CA . ILE B 1 264 ? -8.023 4.688 -18.344 1 95.75 264 ILE B CA 1
ATOM 4033 C C . ILE B 1 264 ? -8.047 3.273 -17.766 1 95.75 264 ILE B C 1
ATOM 4035 O O . ILE B 1 264 ? -8.375 2.314 -18.469 1 95.75 264 ILE B O 1
ATOM 4039 N N . LEU B 1 265 ? -7.812 3.141 -16.5 1 95.5 265 LEU B N 1
ATOM 4040 C CA . LEU B 1 265 ? -7.727 1.848 -15.836 1 95.5 265 LEU B CA 1
ATOM 4041 C C . LEU B 1 265 ? -9.117 1.281 -15.57 1 95.5 265 LEU B C 1
ATOM 4043 O O . LEU B 1 265 ? -9.352 0.084 -15.75 1 95.5 265 LEU B O 1
ATOM 4047 N N . THR B 1 266 ? -10.023 2.127 -15.195 1 93.81 266 THR B N 1
ATOM 4048 C CA . THR B 1 266 ? -11.352 1.707 -14.773 1 93.81 266 THR B CA 1
ATOM 4049 C C . THR B 1 266 ? -12.156 1.171 -15.953 1 93.81 266 THR B C 1
ATOM 4051 O O . THR B 1 266 ? -13.031 0.32 -15.781 1 93.81 266 THR B O 1
ATOM 4054 N N . THR B 1 267 ? -11.82 1.622 -17.094 1 90.69 267 THR B N 1
ATOM 4055 C CA . THR B 1 267 ? -12.516 1.156 -18.297 1 90.69 267 THR B CA 1
ATOM 4056 C C . THR B 1 267 ? -12.297 -0.341 -18.5 1 90.69 267 THR B C 1
ATOM 4058 O O . THR B 1 267 ? -13.141 -1.02 -19.094 1 90.69 267 THR B O 1
ATOM 4061 N N . LEU B 1 268 ? -11.234 -0.87 -17.969 1 88.62 268 LEU B N 1
ATOM 4062 C CA . LEU B 1 268 ? -10.898 -2.281 -18.109 1 88.62 268 LEU B CA 1
ATOM 4063 C C . LEU B 1 268 ? -11.852 -3.15 -17.297 1 88.62 268 LEU B C 1
ATOM 4065 O O . LEU B 1 268 ? -11.984 -4.348 -17.562 1 88.62 268 LEU B O 1
ATOM 4069 N N . ILE B 1 269 ? -12.477 -2.561 -16.219 1 86.56 269 ILE B N 1
ATOM 4070 C CA . ILE B 1 269 ? -13.25 -3.312 -15.242 1 86.56 269 ILE B CA 1
ATOM 4071 C C . ILE B 1 269 ? -14.68 -3.498 -15.75 1 86.56 269 ILE B C 1
ATOM 4073 O O . ILE B 1 269 ? -15.273 -4.566 -15.578 1 86.56 269 ILE B O 1
ATOM 4077 N N . PHE B 1 270 ? -15.188 -2.523 -16.359 1 76.5 270 PHE B N 1
ATOM 4078 C CA . PHE B 1 270 ? -16.609 -2.539 -16.672 1 76.5 270 PHE B CA 1
ATOM 4079 C C . PHE B 1 270 ? -16.828 -2.76 -18.172 1 76.5 270 PHE B C 1
ATOM 4081 O O . PHE B 1 270 ? -17.969 -2.822 -18.625 1 76.5 270 PHE B O 1
ATOM 4088 N N . LYS B 1 271 ? -15.859 -2.953 -18.969 1 67.25 271 LYS B N 1
ATOM 4089 C CA . LYS B 1 271 ? -16.047 -3.221 -20.391 1 67.25 271 LYS B CA 1
ATOM 4090 C C . LYS B 1 271 ? -16.312 -4.703 -20.656 1 67.25 271 LYS B C 1
ATOM 4092 O O . LYS B 1 271 ? -15.781 -5.562 -19.938 1 67.25 271 LYS B O 1
#

Sequence (542 aa):
MVHELTNKVVVITGAATGIGARVVRKLVNEDIKLAAILDIAEKQGIELQNELNAKYGNKVKYIKCDATKDDQLFAAFETVIGEGGSIDVLINNAGILNDALNSYRLQIDLNVKALITGTLKGLELMRKDQNGKGGVIINMSSIAALCQLPETPIYCATKSAVLQFSNCIGMDTFYQDTGVRVIAICFGATDTPLLHLENVGAFDKKAKELLPNLLKSLPMQTPDEAAAGVIEVIKKGDSGSTWLISRGRPAEDITSTVKKAYEILTTLIFKMVHELTNKVVVITGAATGIGARVVRKLVNEDIKLAAILDIAEKQGIELQNELNAKYGNKVKYIKCDATKDDQLFAAFETVIGEGGSIDVLINNAGILNDALNSYRLQIDLNVKALITGTLKGLELMRKDQNGKGGVIINMSSIAALCQLPETPIYCATKSAVLQFSNCIGMDTFYQDTGVRVIAICFGATDTPLLHLENVGAFDKKAKELLPNLLKSLPMQTPDEAAAGVIEVIKKGDSGSTWLISRGRPAEDITSTVKKAYEILTTLIFK

pLDDT: mean 96.3, std 4.7, range [55.91, 98.94]

Radius of gyration: 23.23 Å; Cα contacts (8 Å, |Δi|>4): 1283; chains: 2; bounding box: 48×74×50 Å

Organism: Galleria mellonella (NCBI:txid7137)

InterPro domains:
  IPR002347 Short-chain dehydrogenase/reductase SDR [PF00106] (8-195)
  IPR002347 Short-chain dehydrogenase/reductase SDR [PR00080] (85-96)
  IPR002347 Short-chain dehydrogenase/reductase SDR [PR00080] (135-143)
  IPR002347 Short-chain dehydrogenase/reductase SDR [PR00080] (155-174)
  IPR002347 Short-chain dehydrogenase/reductase SDR [PR00081] (9-26)
  IPR002347 Short-chain dehydrogenase/reductase SDR [PR00081] (85-96)
  IPR002347 Short-chain dehydrogenase/reductase SDR [PR00081] (129-145)
  IPR002347 Short-chain dehydrogenase/reductase SDR [PR00081] (155-174)
  IPR002347 Short-chain dehydrogenase/reductase SDR [PR00081] (178-195)
  IPR020904 Short-chain dehydrogenase/reductase, conserved site [PS00061] (142-170)
  IPR036291 NAD(P)-binding domain superfamily [SSF51735] (4-249)

Nearest PDB structures (foldseek):
  2gdz-assembly1_A-2  TM=9.193E-01  e=2.324E-24  Homo sapiens
  8cwl-assembly1_B  TM=9.248E-01  e=2.470E-24  Homo sapiens
  5ilg-assembly1_B  TM=9.358E-01  e=6.928E-24  Drosophila melanogaster
  5ilo-assembly1_A  TM=8.455E-01  e=1.067E-21  Drosophila melanogaster
  6jh7-assembly1_B-2  TM=7.881E-01  e=1.891E-13  Microcystis aeruginosa FACHB-905 = DIANCHI905

Foldseek 3Di:
DFDAQAQAEEEEEPQLFFLNVLLVVVSLVRNYQAYEYEYQPVVSQVVSQVVSCVPRNNRYHYQHADLLDLVRLVVSLVVSCVVSVAHAEYELDDAAAAAAPVCLVVRLSRLAVSLVSNVVVNLCRAFVLNPHPAHEYEREAACLCVDPDPLRNSNSVSSVNRLVVQLVCQDPVNCVGGVYAREYEHEFAEPTPRLPLVRHHGHDDVSNVCSVVVSVVTQYDYSNLQSQQVSVCRGDPHHSWYWYRYNSDHIHTCRVVVVVVVVVVVVVVPD/DFDAQAQAEEEEEPQLFFLNVLLVVVSLVRNYQAYEYEYQPVVSQVVSQVVSCVPRNNRYHYQHADLLDLVRLVVSLVVSCVVSVAHAEYELDDAAAAAAPVCLVVRLSRLAVSLVSNVVVNLCRAFVLNPHPAHEYEREAACLCVDPDPLRNSNSVSSVNRLVVQLVCQDPVNCVGGVYAGEYEHEFAEPTPRLPLVRHHGHDDVSNVCSVVVSVVTQYDYSNLQSQQVVVCRGDPHHSWYWYRYNSDHIHTCRVVVVVVVVVVVVVVPD

Secondary structure (DSSP, 8-state):
-PPP-TT-EEEEES-SSHHHHHHHHHHGGGT-SEEEEEES-HHHHHHHHHHHHHHH-S-EEEEE--TT-HHHHHHHHHHHHHHHSS--EEEE--------TTTHHHHHIIIIIIHHHHHHHHHHHH-GGGT---EEEEEE--GGGTS--TT-HHHHHHHHHHHHHHHHHTSHHHHHHH-EEEEEEEE--B-SGGGSTTT---SSHHHHHHHHHHHHHSPPB-HHHHHHHHHHHHHHPPTT-EEEE-TTPPPEE-HHHHHHHHHHHHHHHH-/-PPP-TT-EEEEES-SSHHHHHHHHHHGGGT-SEEEEEES-HHHHHHHHHHHHHHH-S-EEEEE--TT-HHHHHHHHHHHHHHHSS--EEEE--------TTTHHHHHIIIIIIHHHHHHHHHHHH-GGGT---EEEEEE--GGGTS--TT-HHHHHHHHHHHHHHHHHTSHHHHHHH-EEEEEEEE--B-SGGGSTTT---SSHHHHHHHHHHHHHSPPB-HHHHHHHHHHHHHHPPTT-EEEE-TTPPPEE-HHHHHHHHHHHHHHHH-

Solvent-accessible surface area (backbone atoms only — not comparable to full-atom values): 25570 Å² total; per-residue (Å²): 110,79,50,78,49,61,66,31,24,35,38,29,31,38,18,38,46,54,44,36,30,38,32,53,62,54,42,68,74,46,51,38,47,33,38,36,31,27,18,69,52,52,69,50,22,48,50,51,22,52,58,48,26,75,74,72,38,89,32,45,42,58,43,81,21,50,61,69,36,62,69,45,41,54,50,49,53,49,51,43,27,73,72,62,71,44,60,36,32,38,33,42,53,42,65,63,45,29,32,16,83,92,36,35,64,58,28,44,38,33,37,33,51,23,39,52,50,49,49,55,51,48,48,60,62,14,13,43,76,64,82,22,83,15,38,38,36,38,41,62,32,26,47,46,41,36,44,80,44,61,45,41,19,61,49,23,9,31,21,24,16,38,42,43,25,29,39,13,55,8,30,66,86,44,25,74,57,22,48,37,32,23,28,26,37,23,39,39,50,46,70,32,69,59,66,33,67,92,49,44,40,32,69,44,71,68,28,48,67,44,40,63,60,54,62,70,69,45,62,60,18,47,31,60,42,46,19,52,23,53,58,51,41,69,22,52,56,50,49,31,32,34,29,39,29,42,62,57,41,76,54,35,80,41,37,67,58,54,50,53,25,38,51,62,42,35,51,70,74,77,104,111,79,50,79,50,61,66,30,26,34,38,29,32,40,18,40,48,53,44,36,29,37,33,54,63,52,41,70,73,47,50,38,48,32,39,36,30,28,18,70,53,52,68,50,22,49,49,52,23,52,59,48,26,74,74,72,38,89,32,44,42,59,43,82,21,49,61,68,36,62,70,44,41,54,51,49,52,50,52,42,28,73,73,62,71,43,59,36,31,39,33,43,52,43,65,65,45,28,32,17,83,91,36,33,66,59,30,43,39,32,38,34,53,23,39,52,51,49,49,56,52,48,46,59,61,14,14,42,77,65,81,20,83,13,39,40,37,39,40,62,32,27,48,45,40,35,42,81,44,62,47,41,19,61,50,24,10,31,20,23,15,38,42,44,24,29,38,12,55,7,29,65,85,46,27,74,56,23,48,38,30,22,28,25,36,24,38,39,50,45,70,35,71,58,66,33,68,92,48,42,39,32,68,45,71,69,27,48,67,43,40,63,59,53,61,70,69,46,63,63,20,48,30,60,41,48,19,53,21,51,57,50,41,69,22,52,57,50,49,31,32,34,30,38,30,43,60,59,42,75,54,37,81,42,36,67,57,53,49,53,23,38,51,61,41,37,51,68,74,78,104